Protein AF-0000000086861934 (afdb_homodimer)

Sequence (418 aa):
GTDLSRLVEDFFSMKEEVLARDFDLGFSGNSDDVVMHAIHLLGNCVNITNTSRNNEFFITPSITIPAVFELNFYSNGILHVFIKEAVIACSLHAIQSRRYRNGTSGASPSLISQEHLVRKAASLCYLLSNEFTVSLPCQMIYQVCHESVERLIQYGILLVAEQDDQEDVSPSLTEQQWNKKLPEPLSWRSDEEDEDSDFGEEQRDCYLKGTDLSRLVEDFFSMKEEVLARDFDLGFSGNSDDVVMHAIHLLGNCVNITNTSRNNEFFITPSITIPAVFELNFYSNGILHVFIKEAVIACSLHAIQSRRYRNGTSGASPSLISQEHLVRKAASLCYLLSNEFTVSLPCQMIYQVCHESVERLIQYGILLVAEQDDQEDVSPSLTEQQWNKKLPEPLSWRSDEEDEDSDFGEEQRDCYLK

InterPro domains:
  IPR022284 Glycerol-3-phosphate O-acyltransferase/Dihydroxyacetone phosphate acyltransferase [PTHR12563] (1-183)
  IPR045520 GPAT/DHAPAT, C-terminal domain [PF19277] (3-167)

Solvent-accessible surface area (backbone atoms only — not comparable to full-atom values): 24167 Å² total; per-residue (Å²): 115,44,44,49,71,55,50,36,51,52,48,47,55,49,50,52,55,42,48,46,65,76,50,83,82,88,71,83,79,58,57,63,59,51,50,52,50,50,53,60,71,48,39,80,32,44,42,80,43,77,39,76,87,74,74,37,48,34,40,30,76,32,85,49,70,70,30,44,50,51,53,48,56,60,57,58,59,57,54,50,72,46,41,59,50,17,42,48,37,40,32,51,47,39,56,34,38,49,37,58,74,68,62,58,54,74,50,71,69,45,62,40,50,46,64,60,48,35,50,47,24,35,51,50,49,59,75,40,47,89,79,44,67,87,54,57,92,91,48,54,55,60,57,53,40,46,52,43,52,48,50,36,35,74,48,48,74,36,36,74,53,52,72,77,64,51,68,67,49,60,68,64,77,73,58,59,78,76,66,74,74,53,73,70,72,80,63,76,68,70,81,75,79,77,79,81,78,65,78,65,67,82,68,71,78,52,35,29,66,114,45,43,47,70,56,51,36,52,52,48,48,55,50,50,52,54,41,49,46,66,74,50,84,80,91,73,83,77,57,55,63,60,52,49,54,51,51,52,61,72,51,41,81,31,44,43,80,41,77,42,75,89,75,75,37,47,35,40,29,75,33,84,48,68,71,29,44,51,52,52,49,56,61,56,57,59,57,53,49,72,47,41,59,51,16,41,48,38,40,31,52,48,38,56,34,39,49,38,57,72,67,62,59,54,73,51,73,68,47,62,39,51,46,63,59,49,34,51,48,25,36,51,49,48,60,74,40,47,89,80,44,66,87,56,57,92,90,50,55,54,61,57,53,41,47,51,41,52,50,50,36,35,74,47,47,73,36,36,75,52,51,72,78,64,51,70,67,49,60,67,64,76,73,63,54,84,75,65,77,74,54,74,70,74,80,62,75,67,70,82,73,79,82,74,76,75,66,74,66,64,81,66,72,77,52,36,28,66

Secondary structure (DSSP, 8-state):
-EEHHHHHHHHHHHHHHHHTTT---S--S-HHHHHHHHHHHHGGGEEEEEETTTTEEEEEE--SHHHHHHHHHHHHHHHTTTHHHHHHHHHHHHHHHHHHHHT-TTS-TT-EEHHHHHHHHHHHHHHTTTT---S-TT--HHHHHHHHHHHHHHTTSS-BPPHHHHHTS-HHHHHS---S-S-S----------------S-----EE-/-EEHHHHHHHHHHHHHHHHTTT---S--S-HHHHHHHHHHHHGGGEEEEEETTTTEEEEEE--SHHHHHHHHHHHHHHHTTTHHHHHHHHHHHHHHHHHHHTT-TTS-TT-EEHHHHHHHHHHHHHHTTTT---S-TT--HHHHHHHHHHHHHHTTSS-BPPHHHHHTS-HHHHHS---S-S-S----------------S-----EE-

Structure (mmCIF, N/CA/C/O backbone):
data_AF-0000000086861934-model_v1
#
loop_
_entity.id
_entity.type
_entity.pdbx_description
1 polymer 'glycerol-3-phosphate 1-O-acyltransferase'
#
loop_
_atom_site.group_PDB
_atom_site.id
_atom_site.type_symbol
_atom_site.label_atom_id
_atom_site.label_alt_id
_atom_site.label_comp_id
_atom_site.label_asym_id
_atom_site.label_entity_id
_atom_site.label_seq_id
_atom_site.pdbx_PDB_ins_code
_atom_site.Cartn_x
_atom_site.Cartn_y
_atom_site.Cartn_z
_atom_site.occupancy
_atom_site.B_iso_or_equiv
_atom_site.auth_seq_id
_atom_site.auth_comp_id
_atom_site.auth_asym_id
_atom_site.auth_atom_id
_atom_site.pdbx_PDB_model_num
ATOM 1 N N . GLY A 1 1 ? -9.266 -8.258 -20.609 1 88.94 1 GLY A N 1
ATOM 2 C CA . GLY A 1 1 ? -9.477 -9.688 -20.469 1 88.94 1 GLY A CA 1
ATOM 3 C C . GLY A 1 1 ? -8.188 -10.484 -20.438 1 88.94 1 GLY A C 1
ATOM 4 O O . GLY A 1 1 ? -7.105 -9.93 -20.609 1 88.94 1 GLY A O 1
ATOM 5 N N . THR A 1 2 ? -8.336 -11.789 -19.938 1 92.38 2 THR A N 1
ATOM 6 C CA . THR A 1 2 ? -7.172 -12.664 -19.828 1 92.38 2 THR A CA 1
ATOM 7 C C . THR A 1 2 ? -7.555 -14.109 -20.125 1 92.38 2 THR A C 1
ATOM 9 O O . THR A 1 2 ? -8.719 -14.492 -19.984 1 92.38 2 THR A O 1
ATOM 12 N N . ASP A 1 3 ? -6.582 -14.789 -20.656 1 93.25 3 ASP A N 1
ATOM 13 C CA . ASP A 1 3 ? -6.762 -16.234 -20.828 1 93.25 3 ASP A CA 1
ATOM 14 C C . ASP A 1 3 ? -6.852 -16.938 -19.469 1 93.25 3 ASP A C 1
ATOM 16 O O . ASP A 1 3 ? -6.227 -16.5 -18.5 1 93.25 3 ASP A O 1
ATOM 20 N N . LEU A 1 4 ? -7.59 -18.047 -19.484 1 93.56 4 LEU A N 1
ATOM 21 C CA . LEU A 1 4 ? -7.75 -18.812 -18.25 1 93.56 4 LEU A CA 1
ATOM 22 C C . LEU A 1 4 ? -6.402 -19.281 -17.719 1 93.56 4 LEU A C 1
ATOM 24 O O . LEU A 1 4 ? -6.156 -19.25 -16.516 1 93.56 4 LEU A O 1
ATOM 28 N N . SER A 1 5 ? -5.523 -19.75 -18.578 1 93.5 5 SER A N 1
ATOM 29 C CA . SER A 1 5 ? -4.211 -20.234 -18.156 1 93.5 5 SER A CA 1
ATOM 30 C C . SER A 1 5 ? -3.432 -19.141 -17.422 1 93.5 5 SER A C 1
ATOM 32 O O . SER A 1 5 ? -2.816 -19.406 -16.391 1 93.5 5 SER A O 1
ATOM 34 N N . ARG A 1 6 ? -3.547 -17.938 -17.969 1 94.12 6 ARG A N 1
ATOM 35 C CA . ARG A 1 6 ? -2.869 -16.812 -17.344 1 94.12 6 ARG A CA 1
ATOM 36 C C . ARG A 1 6 ? -3.521 -16.453 -16.016 1 94.12 6 ARG A C 1
ATOM 38 O O . ARG A 1 6 ? -2.832 -16.141 -15.039 1 94.12 6 ARG A O 1
ATOM 45 N N . LEU A 1 7 ? -4.75 -16.5 -15.969 1 95 7 LEU A N 1
ATOM 46 C CA . LEU A 1 7 ? -5.48 -16.219 -14.734 1 95 7 LEU A CA 1
ATOM 47 C C . LEU A 1 7 ? -5.09 -17.219 -13.641 1 95 7 LEU A C 1
ATOM 49 O O . LEU A 1 7 ? -4.906 -16.828 -12.484 1 95 7 LEU A O 1
ATOM 53 N N . VAL A 1 8 ? -4.949 -18.422 -13.969 1 95.75 8 VAL A N 1
ATOM 54 C CA . VAL A 1 8 ? -4.578 -19.453 -13.016 1 95.75 8 VAL A CA 1
ATOM 55 C C . VAL A 1 8 ? -3.154 -19.219 -12.516 1 95.75 8 VAL A C 1
ATOM 57 O O . VAL A 1 8 ? -2.877 -19.375 -11.32 1 95.75 8 VAL A O 1
ATOM 60 N N . GLU A 1 9 ? -2.291 -18.859 -13.383 1 95.19 9 GLU A N 1
ATOM 61 C CA . GLU A 1 9 ? -0.916 -18.547 -13.008 1 95.19 9 GLU A CA 1
ATOM 62 C C . GLU A 1 9 ? -0.864 -17.359 -12.039 1 95.19 9 GLU A C 1
ATOM 64 O O . GLU A 1 9 ? -0.145 -17.406 -11.039 1 95.19 9 GLU A O 1
ATOM 69 N N . ASP A 1 10 ? -1.611 -16.328 -12.398 1 94.25 10 ASP A N 1
ATOM 70 C CA . ASP A 1 10 ? -1.662 -15.148 -11.547 1 94.25 10 ASP A CA 1
ATOM 71 C C . ASP A 1 10 ? -2.26 -15.477 -10.18 1 94.25 10 ASP A C 1
ATOM 73 O O . ASP A 1 10 ? -1.787 -14.984 -9.148 1 94.25 10 ASP A O 1
ATOM 77 N N . PHE A 1 11 ? -3.246 -16.281 -10.195 1 95 11 PHE A N 1
ATOM 78 C CA . PHE A 1 11 ? -3.869 -16.719 -8.953 1 95 11 PHE A CA 1
ATOM 79 C C . PHE A 1 11 ? -2.867 -17.469 -8.07 1 95 11 PHE A C 1
ATOM 81 O O . PHE A 1 11 ? -2.801 -17.234 -6.867 1 95 11 PHE A O 1
ATOM 88 N N . PHE A 1 12 ? -2.168 -18.312 -8.594 1 94.31 12 PHE A N 1
ATOM 89 C CA . PHE A 1 12 ? -1.163 -19.062 -7.855 1 94.31 12 PHE A CA 1
ATOM 90 C C . PHE A 1 12 ? -0.142 -18.125 -7.223 1 94.31 12 PHE A C 1
ATOM 92 O O . PHE A 1 12 ? 0.208 -18.281 -6.051 1 94.31 12 PHE A O 1
ATOM 99 N N . SER A 1 13 ? 0.332 -17.203 -8.016 1 93.25 13 SER A N 1
ATOM 100 C CA . SER A 1 13 ? 1.308 -16.234 -7.527 1 93.25 13 SER A CA 1
ATOM 101 C C . SER A 1 13 ? 0.743 -15.414 -6.367 1 93.25 13 SER A C 1
ATOM 103 O O . SER A 1 13 ? 1.425 -15.203 -5.359 1 93.25 13 SER A O 1
ATOM 105 N N . MET A 1 14 ? -0.49 -15 -6.5 1 93 14 MET A N 1
ATOM 106 C CA . MET A 1 14 ? -1.115 -14.211 -5.445 1 93 14 MET A CA 1
ATOM 107 C C . MET A 1 14 ? -1.335 -15.047 -4.191 1 93 14 MET A C 1
ATOM 109 O O . MET A 1 14 ? -1.176 -14.555 -3.074 1 93 14 MET A O 1
ATOM 113 N N . LYS A 1 15 ? -1.68 -16.25 -4.445 1 92.81 15 LYS A N 1
ATOM 114 C CA . LYS A 1 15 ? -1.842 -17.188 -3.334 1 92.81 15 LYS A CA 1
ATOM 115 C C . LYS A 1 15 ? -0.556 -17.297 -2.52 1 92.81 15 LYS A C 1
ATOM 117 O O . LYS A 1 15 ? -0.59 -17.266 -1.288 1 92.81 15 LYS A O 1
ATOM 122 N N . GLU A 1 16 ? 0.562 -17.391 -3.156 1 91.19 16 GLU A N 1
ATOM 123 C CA . GLU A 1 16 ? 1.857 -17.484 -2.49 1 91.19 16 GLU A CA 1
ATOM 124 C C . GLU A 1 16 ? 2.172 -16.203 -1.716 1 91.19 16 GLU A C 1
ATOM 126 O O . GLU A 1 16 ? 2.732 -16.266 -0.619 1 91.19 16 GLU A O 1
ATOM 131 N N . GLU A 1 17 ? 1.794 -15.078 -2.283 1 92.19 17 GLU A N 1
ATOM 132 C CA . GLU A 1 17 ? 1.995 -13.805 -1.601 1 92.19 17 GLU A CA 1
ATOM 133 C C . GLU A 1 17 ? 1.188 -13.734 -0.308 1 92.19 17 GLU A C 1
ATOM 135 O O . GLU A 1 17 ? 1.684 -13.266 0.717 1 92.19 17 GLU A O 1
ATOM 140 N N . VAL A 1 18 ? -0.009 -14.203 -0.389 1 92.19 18 VAL A N 1
ATOM 141 C CA . VAL A 1 18 ? -0.911 -14.164 0.757 1 92.19 18 VAL A CA 1
ATOM 142 C C . VAL A 1 18 ? -0.395 -15.094 1.852 1 92.19 18 VAL A C 1
ATOM 144 O O . VAL A 1 18 ? -0.346 -14.719 3.025 1 92.19 18 VAL A O 1
ATOM 147 N N . LEU A 1 19 ? 0.072 -16.203 1.461 1 90.06 19 LEU A N 1
ATOM 148 C CA . LEU A 1 19 ? 0.567 -17.188 2.408 1 90.06 19 LEU A CA 1
ATOM 149 C C . LEU A 1 19 ? 1.869 -16.734 3.053 1 90.06 19 LEU A C 1
ATOM 151 O O . LEU A 1 19 ? 2.115 -17 4.23 1 90.06 19 LEU A O 1
ATOM 155 N N . ALA A 1 20 ? 2.666 -16.062 2.305 1 88.31 20 ALA A N 1
ATOM 156 C CA . ALA A 1 20 ? 3.934 -15.539 2.814 1 88.31 20 ALA A CA 1
ATOM 157 C C . ALA A 1 20 ? 3.699 -14.516 3.924 1 88.31 20 ALA A C 1
ATOM 159 O O . ALA A 1 20 ? 4.621 -14.188 4.676 1 88.31 20 ALA A O 1
ATOM 160 N N . ARG A 1 21 ? 2.514 -14.023 4.094 1 88.56 21 ARG A N 1
ATOM 161 C CA . ARG A 1 21 ? 2.182 -13 5.074 1 88.56 21 ARG A CA 1
ATOM 162 C C . ARG A 1 21 ? 1.261 -13.555 6.156 1 88.56 21 ARG A C 1
ATOM 164 O O . ARG A 1 21 ? 0.605 -12.789 6.871 1 88.56 21 ARG A O 1
ATOM 171 N N . ASP A 1 22 ? 1.133 -14.852 6.207 1 83.75 22 ASP A N 1
ATOM 172 C CA . ASP A 1 22 ? 0.523 -15.633 7.281 1 83.75 22 ASP A CA 1
ATOM 173 C C . ASP A 1 22 ? -0.992 -15.445 7.305 1 83.75 22 ASP A C 1
ATOM 175 O O . ASP A 1 22 ? -1.604 -15.422 8.375 1 83.75 22 ASP A O 1
ATOM 179 N N . PHE A 1 23 ? -1.531 -15.156 6.16 1 86.81 23 PHE A N 1
ATOM 180 C CA . PHE A 1 23 ? -2.986 -15.141 6.059 1 86.81 23 PHE A CA 1
ATOM 181 C C . PHE A 1 23 ? -3.521 -16.531 5.707 1 86.81 23 PHE A C 1
ATOM 183 O O . PHE A 1 23 ? -2.885 -17.266 4.961 1 86.81 23 PHE A O 1
ATOM 190 N N . ASP A 1 24 ? -4.691 -16.719 6.23 1 86.31 24 ASP A N 1
ATOM 191 C CA . ASP A 1 24 ? -5.367 -17.984 5.93 1 86.31 24 ASP A CA 1
ATOM 192 C C . ASP A 1 24 ? -6.273 -17.844 4.707 1 86.31 24 ASP A C 1
ATOM 194 O O . ASP A 1 24 ? -7.102 -16.922 4.645 1 86.31 24 ASP A O 1
ATOM 198 N N . LEU A 1 25 ? -6.242 -18.547 3.604 1 84.19 25 LEU A N 1
ATOM 199 C CA . LEU A 1 25 ? -7.016 -18.453 2.369 1 84.19 25 LEU A CA 1
ATOM 200 C C . LEU A 1 25 ? -8.398 -19.078 2.547 1 84.19 25 LEU A C 1
ATOM 202 O O . LEU A 1 25 ? -9.359 -18.656 1.909 1 84.19 25 LEU A O 1
ATOM 206 N N . GLY A 1 26 ? -8.766 -19.828 3.432 1 85 26 GLY A N 1
ATOM 207 C CA . GLY A 1 26 ? -10.047 -20.469 3.664 1 85 26 GLY A CA 1
ATOM 208 C C . GLY A 1 26 ? -10.414 -21.469 2.584 1 85 26 GLY A C 1
ATOM 209 O O . GLY A 1 26 ? -11.586 -21.812 2.422 1 85 26 GLY A O 1
ATOM 210 N N . PHE A 1 27 ? -9.602 -21.75 1.545 1 86.38 27 PHE A N 1
ATOM 211 C CA . PHE A 1 27 ? -9.852 -22.75 0.519 1 86.38 27 PHE A CA 1
ATOM 212 C C . PHE A 1 27 ? -8.617 -23.641 0.321 1 86.38 27 PHE A C 1
ATOM 214 O O . PHE A 1 27 ? -7.516 -23.266 0.721 1 86.38 27 PHE A O 1
ATOM 221 N N . SER A 1 28 ? -8.977 -24.859 -0.158 1 84.81 28 SER A N 1
ATOM 222 C CA . SER A 1 28 ? -7.934 -25.812 -0.507 1 84.81 28 SER A CA 1
ATOM 223 C C . SER A 1 28 ? -8.188 -26.438 -1.879 1 84.81 28 SER A C 1
ATOM 225 O O . SER A 1 28 ? -9.266 -26.266 -2.453 1 84.81 28 SER A O 1
ATOM 227 N N . GLY A 1 29 ? -7.059 -27 -2.477 1 88.88 29 GLY A N 1
ATOM 228 C CA . GLY A 1 29 ? -7.215 -27.672 -3.762 1 88.88 29 GLY A CA 1
ATOM 229 C C . GLY A 1 29 ? -6.301 -27.109 -4.836 1 88.88 29 GLY A C 1
ATOM 230 O O . GLY A 1 29 ? -5.535 -26.172 -4.582 1 88.88 29 GLY A O 1
ATOM 231 N N . ASN A 1 30 ? -6.43 -27.688 -6 1 93.38 30 ASN A N 1
ATOM 232 C CA . ASN A 1 30 ? -5.656 -27.25 -7.16 1 93.38 30 ASN A CA 1
ATOM 233 C C . ASN A 1 30 ? -6.102 -25.875 -7.645 1 93.38 30 ASN A C 1
ATOM 235 O O . ASN A 1 30 ? -7.297 -25.562 -7.664 1 93.38 30 ASN A O 1
ATOM 239 N N . SER A 1 31 ? -5.16 -24.984 -8.008 1 93.81 31 SER A N 1
ATOM 240 C CA . SER A 1 31 ? -5.438 -23.609 -8.414 1 93.81 31 SER A CA 1
ATOM 241 C C . SER A 1 31 ? -6.453 -23.562 -9.547 1 93.81 31 SER A C 1
ATOM 243 O O . SER A 1 31 ? -7.32 -22.688 -9.578 1 93.81 31 SER A O 1
ATOM 245 N N . ASP A 1 32 ? -6.379 -24.531 -10.469 1 93.81 32 ASP A N 1
ATOM 246 C CA . ASP A 1 32 ? -7.305 -24.562 -11.594 1 93.81 32 ASP A CA 1
ATOM 247 C C . ASP A 1 32 ? -8.75 -24.719 -11.117 1 93.81 32 ASP A C 1
ATOM 249 O O . ASP A 1 32 ? -9.633 -23.969 -11.547 1 93.81 32 ASP A O 1
ATOM 253 N N . ASP A 1 33 ? -8.938 -25.625 -10.273 1 94.56 33 ASP A N 1
ATOM 254 C CA . ASP A 1 33 ? -10.273 -25.891 -9.758 1 94.56 33 ASP A CA 1
ATOM 255 C C . ASP A 1 33 ? -10.812 -24.703 -8.961 1 94.56 33 ASP A C 1
ATOM 257 O O . ASP A 1 33 ? -11.992 -24.359 -9.078 1 94.56 33 ASP A O 1
ATOM 261 N N . VAL A 1 34 ? -9.961 -24.188 -8.125 1 95.75 34 VAL A N 1
ATOM 262 C CA . VAL A 1 34 ? -10.367 -23.062 -7.281 1 95.75 34 VAL A CA 1
ATOM 263 C C . VAL A 1 34 ? -10.766 -21.875 -8.156 1 95.75 34 VAL A C 1
ATOM 265 O O . VAL A 1 34 ? -11.797 -21.25 -7.918 1 95.75 34 VAL A O 1
ATOM 268 N N . VAL A 1 35 ? -9.984 -21.594 -9.188 1 96.12 35 VAL A N 1
ATOM 269 C CA . VAL A 1 35 ? -10.242 -20.469 -10.078 1 96.12 35 VAL A CA 1
ATOM 270 C C . VAL A 1 35 ? -11.555 -20.703 -10.828 1 96.12 35 VAL A C 1
ATOM 272 O O . VAL A 1 35 ? -12.375 -19.781 -10.945 1 96.12 35 VAL A O 1
ATOM 275 N N . MET A 1 36 ? -11.781 -21.891 -11.312 1 93.31 36 MET A N 1
ATOM 276 C CA . MET A 1 36 ? -13.016 -22.219 -12.023 1 93.31 36 MET A CA 1
ATOM 277 C C . MET A 1 36 ? -14.227 -22.031 -11.125 1 93.31 36 MET A C 1
ATOM 279 O O . MET A 1 36 ? -15.258 -21.5 -11.555 1 93.31 36 MET A O 1
ATOM 283 N N . HIS A 1 37 ? -14.078 -22.5 -9.977 1 94.94 37 HIS A N 1
ATOM 284 C CA . HIS A 1 37 ? -15.156 -22.328 -9.008 1 94.94 37 HIS A CA 1
ATOM 285 C C . HIS A 1 37 ? -15.43 -20.844 -8.742 1 94.94 37 HIS A C 1
ATOM 287 O O . HIS A 1 37 ? -16.578 -20.438 -8.656 1 94.94 37 HIS A O 1
ATOM 293 N N . ALA A 1 38 ? -14.391 -20.031 -8.508 1 94.94 38 ALA A N 1
ATOM 294 C CA . ALA A 1 38 ? -14.531 -18.609 -8.266 1 94.94 38 ALA A CA 1
ATOM 295 C C . ALA A 1 38 ? -15.219 -17.906 -9.438 1 94.94 38 ALA A C 1
ATOM 297 O O . ALA A 1 38 ? -16.062 -17.031 -9.242 1 94.94 38 ALA A O 1
ATOM 298 N N . ILE A 1 39 ? -14.852 -18.297 -10.625 1 94.88 39 ILE A N 1
ATOM 299 C CA . ILE A 1 39 ? -15.469 -17.734 -11.82 1 94.88 39 ILE A CA 1
ATOM 300 C C . ILE A 1 39 ? -16.969 -18.031 -11.812 1 94.88 39 ILE A C 1
ATOM 302 O O . ILE A 1 39 ? -17.766 -17.156 -12.141 1 94.88 39 ILE A O 1
ATOM 306 N N . HIS A 1 40 ? -17.312 -19.219 -11.445 1 94.5 40 HIS A N 1
ATOM 307 C CA . HIS A 1 40 ? -18.719 -19.594 -11.344 1 94.5 40 HIS A CA 1
ATOM 308 C C . HIS A 1 40 ? -19.438 -18.75 -10.305 1 94.5 40 HIS A C 1
ATOM 310 O O . HIS A 1 40 ? -20.578 -18.312 -10.531 1 94.5 40 HIS A O 1
ATOM 316 N N . LEU A 1 41 ? -18.812 -18.484 -9.219 1 94.38 41 LEU A N 1
ATOM 317 C CA . LEU A 1 41 ? -19.391 -17.688 -8.141 1 94.38 41 LEU A CA 1
ATOM 318 C C . LEU A 1 41 ? -19.578 -16.234 -8.586 1 94.38 41 LEU A C 1
ATOM 320 O O . LEU A 1 41 ? -20.562 -15.586 -8.211 1 94.38 41 LEU A O 1
ATOM 324 N N . LEU A 1 42 ? -18.625 -15.734 -9.359 1 94.69 42 LEU A N 1
ATOM 325 C CA . LEU A 1 42 ? -18.688 -14.359 -9.828 1 94.69 42 LEU A CA 1
ATOM 326 C C . LEU A 1 42 ? -19.828 -14.18 -10.828 1 94.69 42 LEU A C 1
ATOM 328 O O . LEU A 1 42 ? -20.328 -13.07 -11.016 1 94.69 42 LEU A O 1
ATOM 332 N N . GLY A 1 43 ? -20.109 -15.219 -11.492 1 93.25 43 GLY A N 1
ATOM 333 C CA . GLY A 1 43 ? -21.312 -15.242 -12.32 1 93.25 43 GLY A CA 1
ATOM 334 C C . GLY A 1 43 ? -21.328 -14.133 -13.359 1 93.25 43 GLY A C 1
ATOM 335 O O . GLY A 1 43 ? -20.438 -14.039 -14.203 1 93.25 43 GLY A O 1
ATOM 336 N N . ASN A 1 44 ? -22.328 -13.227 -13.172 1 93.06 44 ASN A N 1
ATOM 337 C CA . ASN A 1 44 ? -22.594 -12.203 -14.172 1 93.06 44 ASN A CA 1
ATOM 338 C C . ASN A 1 44 ? -21.547 -11.102 -14.148 1 93.06 44 ASN A C 1
ATOM 340 O O . ASN A 1 44 ? -21.547 -10.211 -15 1 93.06 44 ASN A O 1
ATOM 344 N N . CYS A 1 45 ? -20.656 -11.195 -13.273 1 94.69 45 CYS A N 1
ATOM 345 C CA . CYS A 1 45 ? -19.609 -10.18 -13.188 1 94.69 45 CYS A CA 1
ATOM 346 C C . CYS A 1 45 ? -18.516 -10.422 -14.211 1 94.69 45 CYS A C 1
ATOM 348 O O . CYS A 1 45 ? -17.672 -9.555 -14.445 1 94.69 45 CYS A O 1
ATOM 350 N N . VAL A 1 46 ? -18.547 -11.633 -14.797 1 96.31 46 VAL A N 1
ATOM 351 C CA . VAL A 1 46 ? -17.531 -11.961 -15.789 1 96.31 46 VAL A CA 1
ATOM 352 C C . VAL A 1 46 ? -18.172 -12.602 -17 1 96.31 46 VAL A C 1
ATOM 354 O O . VAL A 1 46 ? -19.266 -13.18 -16.906 1 96.31 46 VAL A O 1
ATOM 357 N N . ASN A 1 47 ? -17.516 -12.391 -18.109 1 95.12 47 ASN A N 1
ATOM 358 C CA . ASN A 1 47 ? -17.891 -13.047 -19.359 1 95.12 47 ASN A CA 1
ATOM 359 C C . ASN A 1 47 ? -16.859 -14.07 -19.797 1 95.12 47 ASN A C 1
ATOM 361 O O . ASN A 1 47 ? -15.656 -13.797 -19.75 1 95.12 47 ASN A O 1
ATOM 365 N N . ILE A 1 48 ? -17.344 -15.219 -20.219 1 94.06 48 ILE A N 1
ATOM 366 C CA . ILE A 1 48 ? -16.453 -16.281 -20.656 1 94.06 48 ILE A CA 1
ATOM 367 C C . ILE A 1 48 ? -16.672 -16.578 -22.141 1 94.06 48 ILE A C 1
ATOM 369 O O . ILE A 1 48 ? -17.797 -16.797 -22.578 1 94.06 48 ILE A O 1
ATOM 373 N N . THR A 1 49 ? -15.609 -16.438 -22.844 1 92.5 49 THR A N 1
ATOM 374 C CA . THR A 1 49 ? -15.68 -16.781 -24.266 1 92.5 49 THR A CA 1
ATOM 375 C C . THR A 1 49 ? -14.648 -17.844 -24.609 1 92.5 49 THR A C 1
ATOM 377 O O . THR A 1 49 ? -13.594 -17.938 -23.969 1 92.5 49 THR A O 1
ATOM 380 N N . ASN A 1 50 ? -15.031 -18.766 -25.422 1 88.31 50 ASN A N 1
ATOM 381 C CA . ASN A 1 50 ? -14.102 -19.781 -25.906 1 88.31 50 ASN A CA 1
ATOM 382 C C . ASN A 1 50 ? -13.359 -19.312 -27.156 1 88.31 50 ASN A C 1
ATOM 384 O O . ASN A 1 50 ? -13.984 -18.859 -28.125 1 88.31 50 ASN A O 1
ATOM 388 N N . THR A 1 51 ? -12.016 -19.156 -26.953 1 76.62 51 THR A N 1
ATOM 389 C CA . THR A 1 51 ? -11.258 -18.781 -28.141 1 76.62 51 THR A CA 1
ATOM 390 C C . THR A 1 51 ? -10.844 -20.031 -28.922 1 76.62 51 THR A C 1
ATOM 392 O O . THR A 1 51 ? -10.586 -21.078 -28.344 1 76.62 51 THR A O 1
ATOM 395 N N . SER A 1 52 ? -11.328 -20.188 -30.047 1 66.94 52 SER A N 1
ATOM 396 C CA . SER A 1 52 ? -11.164 -21.328 -30.953 1 66.94 52 SER A CA 1
ATOM 397 C C . SER A 1 52 ? -9.703 -21.734 -31.062 1 66.94 52 SER A C 1
ATOM 399 O O . SER A 1 52 ? -9.391 -22.906 -31.25 1 66.94 52 SER A O 1
ATOM 401 N N . ARG A 1 53 ? -8.875 -20.797 -31.078 1 63.47 53 ARG A N 1
ATOM 402 C CA . ARG A 1 53 ? -7.523 -21.109 -31.531 1 63.47 53 ARG A CA 1
ATOM 403 C C . ARG A 1 53 ? -6.883 -22.172 -30.641 1 63.47 53 ARG A C 1
ATOM 405 O O . ARG A 1 53 ? -6.328 -23.156 -31.156 1 63.47 53 ARG A O 1
ATOM 412 N N . ASN A 1 54 ? -6.984 -22.047 -29.391 1 67.31 54 ASN A N 1
ATOM 413 C CA . ASN A 1 54 ? -6.254 -22.984 -28.531 1 67.31 54 ASN A CA 1
ATOM 414 C C . ASN A 1 54 ? -7.18 -23.672 -27.531 1 67.31 54 ASN A C 1
ATOM 416 O O . ASN A 1 54 ? -6.715 -24.297 -26.578 1 67.31 54 ASN A O 1
ATOM 420 N N . ASN A 1 55 ? -8.539 -23.609 -27.969 1 83.69 55 ASN A N 1
ATOM 421 C CA . ASN A 1 55 ? -9.492 -24.203 -27.047 1 83.69 55 ASN A CA 1
ATOM 422 C C . ASN A 1 55 ? -9.312 -23.672 -25.625 1 83.69 55 ASN A C 1
ATOM 424 O O . ASN A 1 55 ? -9.305 -24.438 -24.672 1 83.69 55 ASN A O 1
ATOM 428 N N . GLU A 1 56 ? -8.898 -22.422 -25.656 1 88.12 56 GLU A N 1
ATOM 429 C CA . GLU A 1 56 ? -8.695 -21.766 -24.359 1 88.12 56 GLU A CA 1
ATOM 430 C C . GLU A 1 56 ? -9.836 -20.812 -24.047 1 88.12 56 GLU A C 1
ATOM 432 O O . GLU A 1 56 ? -10.477 -20.266 -24.953 1 88.12 56 GLU A O 1
ATOM 437 N N . PHE A 1 57 ? -10.18 -20.812 -22.766 1 91.88 57 PHE A N 1
ATOM 438 C CA . PHE A 1 57 ? -11.211 -19.875 -22.344 1 91.88 57 PHE A CA 1
ATOM 439 C C . PHE A 1 57 ? -10.625 -18.484 -22.125 1 91.88 57 PHE A C 1
ATOM 441 O O . PHE A 1 57 ? -9.523 -18.344 -21.578 1 91.88 57 PHE A O 1
ATOM 448 N N . PHE A 1 58 ? -11.352 -17.469 -22.641 1 94.31 58 PHE A N 1
ATOM 449 C CA . PHE A 1 58 ? -11 -16.078 -22.422 1 94.31 58 PHE A CA 1
ATOM 450 C C . PHE A 1 58 ? -12 -15.398 -21.5 1 94.31 58 PHE A C 1
ATOM 452 O O . PHE A 1 58 ? -13.211 -15.43 -21.75 1 94.31 58 PHE A O 1
ATOM 459 N N . ILE A 1 59 ? -11.484 -14.82 -20.406 1 95.38 59 ILE A N 1
ATOM 460 C CA . ILE A 1 59 ? -12.336 -14.25 -19.375 1 95.38 59 ILE A CA 1
ATOM 461 C C . ILE A 1 59 ? -12.242 -12.727 -19.406 1 95.38 59 ILE A C 1
ATOM 463 O O . ILE A 1 59 ? -11.148 -12.172 -19.375 1 95.38 59 ILE A O 1
ATOM 467 N N . THR A 1 60 ? -13.422 -12.102 -19.453 1 94.81 60 THR A N 1
ATOM 468 C CA . THR A 1 60 ? -13.469 -10.648 -19.438 1 94.81 60 THR A CA 1
ATOM 469 C C . THR A 1 60 ? -14.414 -10.148 -18.359 1 94.81 60 THR A C 1
ATOM 471 O O . THR A 1 60 ? -15.477 -10.727 -18.125 1 94.81 60 THR A O 1
ATOM 474 N N . PRO A 1 61 ? -14.016 -9.047 -17.672 1 93.31 61 PRO A N 1
ATOM 475 C CA . PRO A 1 61 ? -14.953 -8.469 -16.688 1 93.31 61 PRO A CA 1
ATOM 476 C C . PRO A 1 61 ? -16.172 -7.844 -17.359 1 93.31 61 PRO A C 1
ATOM 478 O O . PRO A 1 61 ? -16.078 -7.262 -18.438 1 93.31 61 PRO A O 1
ATOM 481 N N . SER A 1 62 ? -17.25 -7.996 -16.656 1 93.94 62 SER A N 1
ATOM 482 C CA . SER A 1 62 ? -18.438 -7.262 -17.078 1 93.94 62 SER A CA 1
ATOM 483 C C . SER A 1 62 ? -18.312 -5.781 -16.734 1 93.94 62 SER A C 1
ATOM 485 O O . SER A 1 62 ? -17.766 -5.414 -15.695 1 93.94 62 SER A O 1
ATOM 487 N N . ILE A 1 63 ? -18.906 -4.906 -17.625 1 89.25 63 ILE A N 1
ATOM 488 C CA . ILE A 1 63 ? -18.688 -3.475 -17.453 1 89.25 63 ILE A CA 1
ATOM 489 C C . ILE A 1 63 ? -19.953 -2.812 -16.938 1 89.25 63 ILE A C 1
ATOM 491 O O . ILE A 1 63 ? -20.062 -1.584 -16.906 1 89.25 63 ILE A O 1
ATOM 495 N N . THR A 1 64 ? -20.891 -3.576 -16.547 1 89.81 64 THR A N 1
ATOM 496 C CA . THR A 1 64 ? -22.062 -2.986 -15.922 1 89.81 64 THR A CA 1
ATOM 497 C C . THR A 1 64 ? -21.719 -2.424 -14.547 1 89.81 64 THR A C 1
ATOM 499 O O . THR A 1 64 ? -20.797 -2.9 -13.883 1 89.81 64 THR A O 1
ATOM 502 N N . ILE A 1 65 ? -22.516 -1.492 -14.086 1 84.44 65 ILE A N 1
ATOM 503 C CA . ILE A 1 65 ? -22.234 -0.777 -12.852 1 84.44 65 ILE A CA 1
ATOM 504 C C . ILE A 1 65 ? -22.25 -1.754 -11.672 1 84.44 65 ILE A C 1
ATOM 506 O O . ILE A 1 65 ? -21.297 -1.82 -10.898 1 84.44 65 ILE A O 1
ATOM 510 N N . PRO A 1 66 ? -23.281 -2.547 -11.562 1 85.81 66 PRO A N 1
ATOM 511 C CA . PRO A 1 66 ? -23.281 -3.498 -10.453 1 85.81 66 PRO A CA 1
ATOM 512 C C . PRO A 1 66 ? -22.094 -4.465 -10.5 1 85.81 66 PRO A C 1
ATOM 514 O O . PRO A 1 66 ? -21.516 -4.789 -9.461 1 85.81 66 PRO A O 1
ATOM 517 N N . ALA A 1 67 ? -21.734 -4.898 -11.641 1 90.12 67 ALA A N 1
ATOM 518 C CA . ALA A 1 67 ? -20.609 -5.832 -11.789 1 90.12 67 ALA A CA 1
ATOM 519 C C . ALA A 1 67 ? -19.297 -5.172 -11.406 1 90.12 67 ALA A C 1
ATOM 521 O O . ALA A 1 67 ? -18.469 -5.766 -10.703 1 90.12 67 ALA A O 1
ATOM 522 N N . VAL A 1 68 ? -19.094 -4.02 -11.883 1 84.69 68 VAL A N 1
ATOM 523 C CA . VAL A 1 68 ? -17.875 -3.279 -11.594 1 84.69 68 VAL A CA 1
ATOM 524 C C . VAL A 1 68 ? -17.766 -3.031 -10.094 1 84.69 68 VAL A C 1
ATOM 526 O O . VAL A 1 68 ? -16.688 -3.18 -9.508 1 84.69 68 VAL A O 1
ATOM 529 N N . PHE A 1 69 ? -18.828 -2.754 -9.469 1 82.56 69 PHE A N 1
ATOM 530 C CA . PHE A 1 69 ? -18.844 -2.518 -8.031 1 82.56 69 PHE A CA 1
ATOM 531 C C . PHE A 1 69 ? -18.5 -3.791 -7.27 1 82.56 69 PHE A C 1
ATOM 533 O O . PHE A 1 69 ? -17.734 -3.76 -6.312 1 82.56 69 PHE A O 1
ATOM 540 N N . GLU A 1 70 ? -19.109 -4.797 -7.75 1 87.12 70 GLU A N 1
ATOM 541 C CA . GLU A 1 70 ? -18.875 -6.074 -7.082 1 87.12 70 GLU A CA 1
ATOM 542 C C . GLU A 1 70 ? -17.422 -6.523 -7.223 1 87.12 70 GLU A C 1
ATOM 544 O O . GLU A 1 70 ? -16.812 -6.953 -6.246 1 87.12 70 GLU A O 1
ATOM 549 N N . LEU A 1 71 ? -16.859 -6.41 -8.375 1 88.31 71 LEU A N 1
ATOM 550 C CA . LEU A 1 71 ? -15.477 -6.793 -8.609 1 88.31 71 LEU A CA 1
ATOM 551 C C . LEU A 1 71 ? -14.531 -5.926 -7.785 1 88.31 71 LEU A C 1
ATOM 553 O O . LEU A 1 71 ? -13.555 -6.43 -7.219 1 88.31 71 LEU A O 1
ATOM 557 N N . ASN A 1 72 ? -14.828 -4.656 -7.711 1 81.56 72 ASN A N 1
ATOM 558 C CA . ASN A 1 72 ? -14.023 -3.74 -6.914 1 81.56 72 ASN A CA 1
ATOM 559 C C . ASN A 1 72 ? -14.07 -4.094 -5.43 1 81.56 72 ASN A C 1
ATOM 561 O O . ASN A 1 72 ? -13.07 -3.982 -4.727 1 81.56 72 ASN A O 1
ATOM 565 N N . PHE A 1 73 ? -15.219 -4.484 -5.098 1 80.31 73 PHE A N 1
ATOM 566 C CA . PHE A 1 73 ? -15.398 -4.895 -3.713 1 80.31 73 PHE A CA 1
ATOM 567 C C . PHE A 1 73 ? -14.477 -6.059 -3.371 1 80.31 73 PHE A C 1
ATOM 569 O O . PHE A 1 73 ? -13.797 -6.039 -2.344 1 80.31 73 PHE A O 1
ATOM 576 N N . TYR A 1 74 ? -14.367 -7.027 -4.188 1 83.06 74 TYR A N 1
ATOM 577 C CA . TYR A 1 74 ? -13.539 -8.203 -3.951 1 83.06 74 TYR A CA 1
ATOM 578 C C . TYR A 1 74 ? -12.055 -7.859 -4.078 1 83.06 74 TYR A C 1
ATOM 580 O O . TYR A 1 74 ? -11.234 -8.344 -3.305 1 83.06 74 TYR A O 1
ATOM 588 N N . SER A 1 75 ? -11.695 -7.016 -5.016 1 83.06 75 SER A N 1
ATOM 589 C CA . SER A 1 75 ? -10.297 -6.68 -5.277 1 83.06 75 SER A CA 1
ATOM 590 C C . SER A 1 75 ? -9.711 -5.855 -4.141 1 83.06 75 SER A C 1
ATOM 592 O O . SER A 1 75 ? -8.539 -6.02 -3.793 1 83.06 75 SER A O 1
ATOM 594 N N . ASN A 1 76 ? -10.508 -5.02 -3.49 1 76.06 76 ASN A N 1
ATOM 595 C CA . ASN A 1 76 ? -10.047 -4.168 -2.398 1 76.06 76 ASN A CA 1
ATOM 596 C C . ASN A 1 76 ? -9.609 -4.992 -1.192 1 76.06 76 ASN A C 1
ATOM 598 O O . ASN A 1 76 ? -8.734 -4.57 -0.431 1 76.06 76 ASN A O 1
ATOM 602 N N . GLY A 1 77 ? -10.188 -6.105 -1.075 1 78.56 77 GLY A N 1
ATOM 603 C CA . GLY A 1 77 ? -9.844 -6.977 0.041 1 78.56 77 GLY A CA 1
ATOM 604 C C . GLY A 1 77 ? -8.414 -7.477 -0.005 1 78.56 77 GLY A C 1
ATOM 605 O O . GLY A 1 77 ? -7.824 -7.777 1.034 1 78.56 77 GLY A O 1
ATOM 606 N N . ILE A 1 78 ? -7.812 -7.492 -1.128 1 84.06 78 ILE A N 1
ATOM 607 C CA . ILE A 1 78 ? -6.48 -8.062 -1.285 1 84.06 78 ILE A CA 1
ATOM 608 C C . ILE A 1 78 ? -5.434 -7.082 -0.753 1 84.06 78 ILE A C 1
ATOM 610 O O . ILE A 1 78 ? -4.352 -7.492 -0.331 1 84.06 78 ILE A O 1
ATOM 614 N N . LEU A 1 79 ? -5.676 -5.809 -0.75 1 83.25 79 LEU A N 1
ATOM 615 C CA . LEU A 1 79 ? -4.707 -4.797 -0.338 1 83.25 79 LEU A CA 1
ATOM 616 C C . LEU A 1 79 ? -4.395 -4.914 1.15 1 83.25 79 LEU A C 1
ATOM 618 O O . LEU A 1 79 ? -3.297 -4.566 1.588 1 83.25 79 LEU A O 1
ATOM 622 N N . HIS A 1 80 ? -5.332 -5.484 1.883 1 84.94 80 HIS A N 1
ATOM 623 C CA . HIS A 1 80 ? -5.172 -5.664 3.322 1 84.94 80 HIS A CA 1
ATOM 624 C C . HIS A 1 80 ? -3.986 -6.57 3.633 1 84.94 80 HIS A C 1
ATOM 626 O O . HIS A 1 80 ? -3.355 -6.438 4.684 1 84.94 80 HIS A O 1
ATOM 632 N N . VAL A 1 81 ? -3.666 -7.379 2.73 1 88.44 81 VAL A N 1
ATOM 633 C CA . VAL A 1 81 ? -2.604 -8.359 2.91 1 88.44 81 VAL A CA 1
ATOM 634 C C . VAL A 1 81 ? -1.251 -7.652 2.969 1 88.44 81 VAL A C 1
ATOM 636 O O . VAL A 1 81 ? -0.339 -8.102 3.668 1 88.44 81 VAL A O 1
ATOM 639 N N . PHE A 1 82 ? -1.154 -6.516 2.324 1 91.25 82 PHE A N 1
ATOM 640 C CA . PHE A 1 82 ? 0.146 -5.895 2.107 1 91.25 82 PHE A CA 1
ATOM 641 C C . PHE A 1 82 ? 0.3 -4.645 2.969 1 91.25 82 PHE A C 1
ATOM 643 O O . PHE A 1 82 ? 1.397 -4.098 3.084 1 91.25 82 PHE A O 1
ATOM 650 N N . ILE A 1 83 ? -0.718 -4.223 3.627 1 90.75 83 ILE A N 1
ATOM 651 C CA . ILE A 1 83 ? -0.786 -2.867 4.16 1 90.75 83 ILE A CA 1
ATOM 652 C C . ILE A 1 83 ? 0.154 -2.736 5.355 1 90.75 83 ILE A C 1
ATOM 654 O O . ILE A 1 83 ? 0.75 -1.679 5.57 1 90.75 83 ILE A O 1
ATOM 658 N N . LYS A 1 84 ? 0.31 -3.734 6.094 1 90 84 LYS A N 1
ATOM 659 C CA . LYS A 1 84 ? 1.091 -3.658 7.324 1 90 84 LYS A CA 1
ATOM 660 C C . LYS A 1 84 ? 2.557 -3.354 7.031 1 90 84 LYS A C 1
ATOM 662 O O . LYS A 1 84 ? 3.127 -2.416 7.59 1 90 84 LYS A O 1
ATOM 667 N N . GLU A 1 85 ? 3.156 -4.102 6.172 1 92 85 GLU A N 1
ATOM 668 C CA . GLU A 1 85 ? 4.539 -3.844 5.789 1 92 85 GLU A CA 1
ATOM 669 C C . GLU A 1 85 ? 4.668 -2.512 5.055 1 92 85 GLU A C 1
ATOM 671 O O . GLU A 1 85 ? 5.637 -1.776 5.258 1 92 85 GLU A O 1
ATOM 676 N N . ALA A 1 86 ? 3.715 -2.297 4.223 1 93.62 86 ALA A N 1
ATOM 677 C CA . ALA A 1 86 ? 3.742 -1.097 3.391 1 93.62 86 ALA A CA 1
ATOM 678 C C . ALA A 1 86 ? 3.773 0.165 4.25 1 93.62 86 ALA A C 1
ATOM 680 O O . ALA A 1 86 ? 4.578 1.068 4.004 1 93.62 86 ALA A O 1
ATOM 681 N N . VAL A 1 87 ? 2.928 0.231 5.23 1 94.44 87 VAL A N 1
ATOM 682 C CA . VAL A 1 87 ? 2.803 1.434 6.051 1 94.44 87 VAL A CA 1
ATOM 683 C C . VAL A 1 87 ? 4.086 1.653 6.844 1 94.44 87 VAL A C 1
ATOM 685 O O . VAL A 1 87 ? 4.531 2.791 7.016 1 94.44 87 VAL A O 1
ATOM 688 N N . ILE A 1 88 ? 4.652 0.597 7.355 1 94.75 88 ILE A N 1
ATOM 689 C CA . ILE A 1 88 ? 5.898 0.72 8.102 1 94.75 88 ILE A CA 1
ATOM 690 C C . ILE A 1 88 ? 7.004 1.24 7.188 1 94.75 88 ILE A C 1
ATOM 692 O O . ILE A 1 88 ? 7.754 2.143 7.559 1 94.75 88 ILE A O 1
ATOM 696 N N . ALA A 1 89 ? 7.098 0.692 6.027 1 94.44 89 ALA A N 1
ATOM 697 C CA . ALA A 1 89 ? 8.125 1.097 5.07 1 94.44 89 ALA A CA 1
ATOM 698 C C . ALA A 1 89 ? 7.953 2.559 4.668 1 94.44 89 ALA A C 1
ATOM 700 O O . ALA A 1 89 ? 8.93 3.305 4.582 1 94.44 89 ALA A O 1
ATOM 701 N N . CYS A 1 90 ? 6.785 2.9 4.371 1 94.12 90 CYS A N 1
ATOM 702 C CA . CYS A 1 90 ? 6.512 4.281 3.986 1 94.12 90 CYS A CA 1
ATOM 703 C C . CYS A 1 90 ? 6.852 5.242 5.121 1 94.12 90 CYS A C 1
ATOM 705 O O . CYS A 1 90 ? 7.367 6.336 4.879 1 94.12 90 CYS A O 1
ATOM 707 N N . SER A 1 91 ? 6.5 4.832 6.289 1 94.56 91 SER A N 1
ATOM 708 C CA . SER A 1 91 ? 6.82 5.656 7.449 1 94.56 91 SER A CA 1
ATOM 709 C C . SER A 1 91 ? 8.328 5.793 7.633 1 94.56 91 SER A C 1
ATOM 711 O O . SER A 1 91 ? 8.836 6.887 7.883 1 94.56 91 SER A O 1
ATOM 713 N N . LEU A 1 92 ? 9.047 4.703 7.527 1 93.12 92 LEU A N 1
ATOM 714 C CA . LEU A 1 92 ? 10.5 4.711 7.609 1 93.12 92 LEU A CA 1
ATOM 715 C C . LEU A 1 92 ? 11.102 5.633 6.551 1 93.12 92 LEU A C 1
ATOM 717 O O . LEU A 1 92 ? 12.008 6.414 6.844 1 93.12 92 LEU A O 1
ATOM 721 N N . HIS A 1 93 ? 10.617 5.516 5.359 1 93.19 93 HIS A N 1
ATOM 722 C CA . HIS A 1 93 ? 11.07 6.352 4.258 1 93.19 93 HIS A CA 1
ATOM 723 C C . HIS A 1 93 ? 10.875 7.832 4.57 1 93.19 93 HIS A C 1
ATOM 725 O O . HIS A 1 93 ? 11.773 8.641 4.348 1 93.19 93 HIS A O 1
ATOM 731 N N . ALA A 1 94 ? 9.703 8.172 5.016 1 93.19 94 ALA A N 1
ATOM 732 C CA . ALA A 1 94 ? 9.383 9.562 5.32 1 93.19 94 ALA A CA 1
ATOM 733 C C . ALA A 1 94 ? 10.312 10.117 6.395 1 93.19 94 ALA A C 1
ATOM 735 O O . ALA A 1 94 ? 10.82 11.234 6.266 1 93.19 94 ALA A O 1
ATOM 736 N N . ILE A 1 95 ? 10.523 9.344 7.465 1 91.19 95 ILE A N 1
ATOM 737 C CA . ILE A 1 95 ? 11.375 9.766 8.57 1 91.19 95 ILE A CA 1
ATOM 738 C C . ILE A 1 95 ? 12.797 9.992 8.062 1 91.19 95 ILE A C 1
ATOM 740 O O . ILE A 1 95 ? 13.398 11.039 8.328 1 91.19 95 ILE A O 1
ATOM 744 N N . GLN A 1 96 ? 13.289 9.062 7.301 1 89.19 96 GLN A N 1
ATOM 745 C CA . GLN A 1 96 ? 14.672 9.117 6.84 1 89.19 96 GLN A CA 1
ATOM 746 C C . GLN A 1 96 ? 14.852 10.203 5.781 1 89.19 96 GLN A C 1
ATOM 748 O O . GLN A 1 96 ? 15.898 10.859 5.727 1 89.19 96 GLN A O 1
ATOM 753 N N . SER A 1 97 ? 13.906 10.336 4.91 1 88.56 97 SER A N 1
ATOM 754 C CA . SER A 1 97 ? 13.969 11.391 3.902 1 88.56 97 SER A CA 1
ATOM 755 C C . SER A 1 97 ? 14.055 12.766 4.551 1 88.56 97 SER A C 1
ATOM 757 O O . SER A 1 97 ? 14.789 13.633 4.082 1 88.56 97 SER A O 1
ATOM 759 N N . ARG A 1 98 ? 13.25 12.992 5.535 1 87.06 98 ARG A N 1
ATOM 760 C CA . ARG A 1 98 ? 13.266 14.258 6.258 1 87.06 98 ARG A CA 1
ATOM 761 C C . ARG A 1 98 ? 14.617 14.5 6.914 1 87.06 98 ARG A C 1
ATOM 763 O O . ARG A 1 98 ? 15.141 15.617 6.887 1 87.06 98 ARG A O 1
ATOM 770 N N . ARG A 1 99 ? 15.133 13.453 7.477 1 84.44 99 ARG A N 1
ATOM 771 C CA . ARG A 1 99 ? 16.453 13.555 8.094 1 84.44 99 ARG A CA 1
ATOM 772 C C . ARG A 1 99 ? 17.516 13.898 7.062 1 84.44 99 ARG A C 1
ATOM 774 O O . ARG A 1 99 ? 18.406 14.711 7.324 1 84.44 99 ARG A O 1
ATOM 781 N N . TYR A 1 100 ? 17.422 13.234 5.961 1 83.38 100 TYR A N 1
ATOM 782 C CA . TYR A 1 100 ? 18.375 13.461 4.871 1 83.38 100 TYR A CA 1
ATOM 783 C C . TYR A 1 100 ? 18.312 14.898 4.387 1 83.38 100 TYR A C 1
ATOM 785 O O . TYR A 1 100 ? 19.359 15.531 4.16 1 83.38 100 TYR A O 1
ATOM 793 N N . ARG A 1 101 ? 17.188 15.461 4.266 1 83.5 101 ARG A N 1
ATOM 794 C CA . ARG A 1 101 ? 16.984 16.812 3.764 1 83.5 101 ARG A CA 1
ATOM 795 C C . ARG A 1 101 ? 17.453 17.844 4.781 1 83.5 101 ARG A C 1
ATOM 797 O O . ARG A 1 101 ? 17.938 18.922 4.406 1 83.5 101 ARG A O 1
ATOM 804 N N . ASN A 1 102 ? 17.203 17.562 6.012 1 81.81 102 ASN A N 1
ATOM 805 C CA . ASN A 1 102 ? 17.578 18.484 7.07 1 81.81 102 ASN A CA 1
ATOM 806 C C . ASN A 1 102 ? 19.062 18.391 7.395 1 81.81 102 ASN A C 1
ATOM 808 O O . ASN A 1 102 ? 19.594 19.219 8.156 1 81.81 102 ASN A O 1
ATOM 812 N N . GLY A 1 103 ? 19.906 17.641 6.668 1 72.06 103 GLY A N 1
ATOM 813 C CA . GLY A 1 103 ? 21.344 17.516 6.902 1 72.06 103 GLY A CA 1
ATOM 814 C C . GLY A 1 103 ? 21.672 16.922 8.258 1 72.06 103 GLY A C 1
ATOM 815 O O . GLY A 1 103 ? 22.766 17.109 8.773 1 72.06 103 GLY A O 1
ATOM 816 N N . THR A 1 104 ? 20.875 16.594 9.023 1 60.25 104 THR A N 1
ATOM 817 C CA . THR A 1 104 ? 21.109 16.031 10.352 1 60.25 104 THR A CA 1
ATOM 818 C C . THR A 1 104 ? 21.625 14.594 10.242 1 60.25 104 THR A C 1
ATOM 820 O O . THR A 1 104 ? 21.484 13.805 11.188 1 60.25 104 THR A O 1
ATOM 823 N N . SER A 1 105 ? 22.203 14.328 9.148 1 54.53 105 SER A N 1
ATOM 824 C CA . SER A 1 105 ? 22.75 12.992 8.945 1 54.53 105 SER A CA 1
ATOM 825 C C . SER A 1 105 ? 23.797 12.656 9.992 1 54.53 105 SER A C 1
ATOM 827 O O . SER A 1 105 ? 24.5 11.656 9.875 1 54.53 105 SER A O 1
ATOM 829 N N . GLY A 1 106 ? 24.062 13.617 10.875 1 46.25 106 GLY A N 1
ATOM 830 C CA . GLY A 1 106 ? 25.156 13.398 11.797 1 46.25 106 GLY A CA 1
ATOM 831 C C . GLY A 1 106 ? 24.953 12.172 12.68 1 46.25 106 GLY A C 1
ATOM 832 O O . GLY A 1 106 ? 25.922 11.641 13.234 1 46.25 106 GLY A O 1
ATOM 833 N N . ALA A 1 107 ? 23.969 12.156 13.469 1 49.5 107 ALA A N 1
ATOM 834 C CA . ALA A 1 107 ? 23.859 10.969 14.312 1 49.5 107 ALA A CA 1
ATOM 835 C C . ALA A 1 107 ? 23.812 9.703 13.469 1 49.5 107 ALA A C 1
ATOM 837 O O . ALA A 1 107 ? 23.594 9.758 12.258 1 49.5 107 ALA A O 1
ATOM 838 N N . SER A 1 108 ? 24.109 8.477 14.039 1 55.59 108 SER A N 1
ATOM 839 C CA . SER A 1 108 ? 24.156 7.234 13.281 1 55.59 108 SER A CA 1
ATOM 840 C C . SER A 1 108 ? 22.969 7.125 12.32 1 55.59 108 SER A C 1
ATOM 842 O O . SER A 1 108 ? 21.828 6.969 12.75 1 55.59 108 SER A O 1
ATOM 844 N N . PRO A 1 109 ? 23.125 7.75 11.086 1 57.38 109 PRO A N 1
ATOM 845 C CA . PRO A 1 109 ? 22.109 7.926 10.039 1 57.38 109 PRO A CA 1
ATOM 846 C C . PRO A 1 109 ? 21.141 6.746 9.953 1 57.38 109 PRO A C 1
ATOM 848 O O . PRO A 1 109 ? 20.031 6.895 9.445 1 57.38 109 PRO A O 1
ATOM 851 N N . SER A 1 110 ? 21.438 5.688 10.781 1 68.75 110 SER A N 1
ATOM 852 C CA . SER A 1 110 ? 20.641 4.512 10.469 1 68.75 110 SER A CA 1
ATOM 853 C C . SER A 1 110 ? 19.766 4.109 11.648 1 68.75 110 SER A C 1
ATOM 855 O O . SER A 1 110 ? 18.891 3.244 11.516 1 68.75 110 SER A O 1
ATOM 857 N N . LEU A 1 111 ? 19.828 4.996 12.797 1 78.88 111 LEU A N 1
ATOM 858 C CA . LEU A 1 111 ? 19.062 4.535 13.945 1 78.88 111 LEU A CA 1
ATOM 859 C C . LEU A 1 111 ? 17.734 5.285 14.047 1 78.88 111 LEU A C 1
ATOM 861 O O . LEU A 1 111 ? 17.688 6.504 13.883 1 78.88 111 LEU A O 1
ATOM 865 N N . ILE A 1 112 ? 16.719 4.57 14.273 1 86 112 ILE A N 1
ATOM 866 C CA . ILE A 1 112 ? 15.383 5.141 14.406 1 86 112 ILE A CA 1
ATOM 867 C C . ILE A 1 112 ? 14.703 4.574 15.648 1 86 112 ILE A C 1
ATOM 869 O O . ILE A 1 112 ? 14.766 3.369 15.906 1 86 112 ILE A O 1
ATOM 873 N N . SER A 1 113 ? 14.141 5.5 16.531 1 86.88 113 SER A N 1
ATOM 874 C CA . SER A 1 113 ? 13.336 5.062 17.656 1 86.88 113 SER A CA 1
ATOM 875 C C . SER A 1 113 ? 12.148 4.227 17.188 1 86.88 113 SER A C 1
ATOM 877 O O . SER A 1 113 ? 11.406 4.637 16.297 1 86.88 113 SER A O 1
ATOM 879 N N . GLN A 1 114 ? 11.992 3.074 17.844 1 89 114 GLN A N 1
ATOM 880 C CA . GLN A 1 114 ? 10.844 2.238 17.5 1 89 114 GLN A CA 1
ATOM 881 C C . GLN A 1 114 ? 9.531 2.969 17.781 1 89 114 GLN A C 1
ATOM 883 O O . GLN A 1 114 ? 8.594 2.889 16.984 1 89 114 GLN A O 1
ATOM 888 N N . GLU A 1 115 ? 9.414 3.672 18.875 1 88.81 115 GLU A N 1
ATOM 889 C CA . GLU A 1 115 ? 8.219 4.426 19.219 1 88.81 115 GLU A CA 1
ATOM 890 C C . GLU A 1 115 ? 7.895 5.48 18.172 1 88.81 115 GLU A C 1
ATOM 892 O O . GLU A 1 115 ? 6.738 5.652 17.781 1 88.81 115 GLU A O 1
ATOM 897 N N . HIS A 1 116 ? 8.977 6.18 17.75 1 90.44 116 HIS A N 1
ATOM 898 C CA . HIS A 1 116 ? 8.781 7.188 16.703 1 90.44 116 HIS A CA 1
ATOM 899 C C . HIS A 1 116 ? 8.242 6.562 15.422 1 90.44 116 HIS A C 1
ATOM 901 O O . HIS A 1 116 ? 7.32 7.098 14.805 1 90.44 116 HIS A O 1
ATOM 907 N N . LEU A 1 117 ? 8.812 5.453 15.094 1 93.31 117 LEU A N 1
ATOM 908 C CA . LEU A 1 117 ? 8.383 4.746 13.891 1 93.31 117 LEU A CA 1
ATOM 909 C C . LEU A 1 117 ? 6.938 4.285 14.016 1 93.31 117 LEU A C 1
ATOM 911 O O . LEU A 1 117 ? 6.141 4.48 13.094 1 93.31 117 LEU A O 1
ATOM 915 N N . VAL A 1 118 ? 6.535 3.73 15.133 1 93.06 118 VAL A N 1
ATOM 916 C CA . VAL A 1 118 ? 5.191 3.215 15.375 1 93.06 118 VAL A CA 1
ATOM 917 C C . VAL A 1 118 ? 4.184 4.363 15.344 1 93.06 118 VAL A C 1
ATOM 919 O O . VAL A 1 118 ? 3.111 4.242 14.75 1 93.06 118 VAL A O 1
ATOM 922 N N . ARG A 1 119 ? 4.5 5.453 15.891 1 92.56 119 ARG A N 1
ATOM 923 C CA . ARG A 1 119 ? 3.617 6.613 15.898 1 92.56 119 ARG A CA 1
ATOM 924 C C . ARG A 1 119 ? 3.408 7.152 14.484 1 92.56 119 ARG A C 1
ATOM 926 O O . ARG A 1 119 ? 2.287 7.488 14.102 1 92.56 119 ARG A O 1
ATOM 933 N N . LYS A 1 120 ? 4.504 7.301 13.766 1 94.06 120 LYS A N 1
ATOM 934 C CA . LYS A 1 120 ? 4.414 7.746 12.375 1 94.06 120 LYS A CA 1
ATOM 935 C C . LYS A 1 120 ? 3.551 6.797 11.547 1 94.06 120 LYS A C 1
ATOM 937 O O . LYS A 1 120 ? 2.738 7.242 10.734 1 94.06 120 LYS A O 1
ATOM 942 N N . ALA A 1 121 ? 3.771 5.551 11.773 1 94.88 121 ALA A N 1
ATOM 943 C CA . ALA A 1 121 ? 2.992 4.543 11.055 1 94.88 121 ALA A CA 1
ATOM 944 C C . ALA A 1 121 ? 1.515 4.629 11.422 1 94.88 121 ALA A C 1
ATOM 946 O O . ALA A 1 121 ? 0.646 4.543 10.555 1 94.88 121 ALA A O 1
ATOM 947 N N . ALA A 1 122 ? 1.227 4.785 12.648 1 92.44 122 ALA A N 1
ATOM 948 C CA . ALA A 1 122 ? -0.156 4.914 13.102 1 92.44 122 ALA A CA 1
ATOM 949 C C . ALA A 1 122 ? -0.821 6.145 12.484 1 92.44 122 ALA A C 1
ATOM 951 O O . ALA A 1 122 ? -1.982 6.09 12.07 1 92.44 122 ALA A O 1
ATOM 952 N N . SER A 1 123 ? -0.101 7.203 12.453 1 92.62 123 SER A N 1
ATOM 953 C CA . SER A 1 123 ? -0.609 8.422 11.828 1 92.62 123 SER A CA 1
ATOM 954 C C . SER A 1 123 ? -0.927 8.203 10.352 1 92.62 123 SER A C 1
ATOM 956 O O . SER A 1 123 ? -1.947 8.68 9.859 1 92.62 123 SER A O 1
ATOM 958 N N . LEU A 1 124 ? -0.046 7.559 9.727 1 93.56 124 LEU A N 1
ATOM 959 C CA . LEU A 1 124 ? -0.268 7.273 8.312 1 93.56 124 LEU A CA 1
ATOM 960 C C . LEU A 1 124 ? -1.494 6.387 8.117 1 93.56 124 LEU A C 1
ATOM 962 O O . LEU A 1 124 ? -2.293 6.613 7.207 1 93.56 124 LEU A O 1
ATOM 966 N N . CYS A 1 125 ? -1.653 5.383 8.953 1 90.81 125 CYS A N 1
ATOM 967 C CA . CYS A 1 125 ? -2.832 4.523 8.906 1 90.81 125 CYS A CA 1
ATOM 968 C C . CYS A 1 125 ? -4.105 5.336 9.102 1 90.81 125 CYS A C 1
ATOM 970 O O . CYS A 1 125 ? -5.105 5.102 8.422 1 90.81 125 CYS A O 1
ATOM 972 N N . TYR A 1 126 ? -4.043 6.207 10 1 88.5 126 TYR A N 1
ATOM 973 C CA . TYR A 1 126 ? -5.191 7.078 10.242 1 88.5 126 TYR A CA 1
ATOM 974 C C . TYR A 1 126 ? -5.539 7.883 8.992 1 88.5 126 TYR A C 1
ATOM 976 O O . TYR A 1 126 ? -6.703 7.965 8.602 1 88.5 126 TYR A O 1
ATOM 984 N N . LEU A 1 127 ? -4.551 8.461 8.375 1 88.81 127 LEU A N 1
ATOM 985 C CA . LEU A 1 127 ? -4.746 9.289 7.195 1 88.81 127 LEU A CA 1
ATOM 986 C C . LEU A 1 127 ? -5.344 8.477 6.051 1 88.81 127 LEU A C 1
ATOM 988 O O . LEU A 1 127 ? -6.145 8.992 5.27 1 88.81 127 LEU A O 1
ATOM 992 N N . LEU A 1 128 ? -5.023 7.191 6.016 1 87.5 128 LEU A N 1
ATOM 993 C CA . LEU A 1 128 ? -5.445 6.352 4.898 1 87.5 128 LEU A CA 1
ATOM 994 C C . LEU A 1 128 ? -6.625 5.473 5.293 1 87.5 128 LEU A C 1
ATOM 996 O O . LEU A 1 128 ? -6.945 4.508 4.598 1 87.5 128 LEU A O 1
ATOM 1000 N N . SER A 1 129 ? -7.262 5.73 6.309 1 83 129 SER A N 1
ATOM 1001 C CA . SER A 1 129 ? -8.273 4.855 6.891 1 83 129 SER A CA 1
ATOM 1002 C C . SER A 1 129 ? -9.5 4.754 5.992 1 83 129 SER A C 1
ATOM 1004 O O . SER A 1 129 ? -10.281 3.807 6.105 1 83 129 SER A O 1
ATOM 1006 N N . ASN A 1 130 ? -9.695 5.684 5.18 1 76.25 130 ASN A N 1
ATOM 1007 C CA . ASN A 1 130 ? -10.844 5.625 4.281 1 76.25 130 ASN A CA 1
ATOM 1008 C C . ASN A 1 130 ? -10.531 4.824 3.02 1 76.25 130 ASN A C 1
ATOM 1010 O O . ASN A 1 130 ? -11.438 4.414 2.297 1 76.25 130 ASN A O 1
ATOM 1014 N N . GLU A 1 131 ? -9.25 4.645 2.775 1 76.25 131 GLU A N 1
ATOM 1015 C CA . GLU A 1 131 ? -8.844 3.922 1.576 1 76.25 131 GLU A CA 1
ATOM 1016 C C . GLU A 1 131 ? -8.656 2.436 1.867 1 76.25 131 GLU A C 1
ATOM 1018 O O . GLU A 1 131 ? -8.906 1.591 1.006 1 76.25 131 GLU A O 1
ATOM 1023 N N . PHE A 1 132 ? -8.156 2.227 3.02 1 77.06 132 PHE A N 1
ATOM 1024 C CA . PHE A 1 132 ? -7.902 0.829 3.355 1 77.06 132 PHE A CA 1
ATOM 1025 C C . PHE A 1 132 ? -8.18 0.568 4.832 1 77.06 132 PHE A C 1
ATOM 1027 O O . PHE A 1 132 ? -8.062 1.474 5.66 1 77.06 132 PHE A O 1
ATOM 1034 N N . THR A 1 133 ? -8.555 -0.695 5.055 1 74.56 133 THR A N 1
ATOM 1035 C CA . THR A 1 133 ? -8.68 -1.162 6.43 1 74.56 133 THR A CA 1
ATOM 1036 C C . THR A 1 133 ? -7.383 -1.798 6.91 1 74.56 133 THR A C 1
ATOM 1038 O O . THR A 1 133 ? -6.891 -2.75 6.301 1 74.56 133 THR A O 1
ATOM 1041 N N . VAL A 1 134 ? -6.73 -1.269 7.898 1 76.5 134 VAL A N 1
ATOM 1042 C CA . VAL A 1 134 ? -5.445 -1.763 8.383 1 76.5 134 VAL A CA 1
ATOM 1043 C C . VAL A 1 134 ? -5.668 -2.729 9.539 1 76.5 134 VAL A C 1
ATOM 1045 O O . VAL A 1 134 ? -4.875 -3.648 9.75 1 76.5 134 VAL A O 1
ATOM 1048 N N . SER A 1 135 ? -6.777 -2.451 10.219 1 73.88 135 SER A N 1
ATOM 1049 C CA . SER A 1 135 ? -7.012 -3.236 11.422 1 73.88 135 SER A CA 1
ATOM 1050 C C . SER A 1 135 ? -8.398 -3.861 11.414 1 73.88 135 SER A C 1
ATOM 1052 O O . SER A 1 135 ? -9.305 -3.363 10.742 1 73.88 135 SER A O 1
ATOM 1054 N N . LEU A 1 136 ? -8.414 -4.996 12.07 1 69.06 136 LEU A N 1
ATOM 1055 C CA . LEU A 1 136 ? -9.727 -5.602 12.305 1 69.06 136 LEU A CA 1
ATOM 1056 C C . LEU A 1 136 ? -10.531 -4.777 13.297 1 69.06 136 LEU A C 1
ATOM 1058 O O . LEU A 1 136 ? -9.984 -3.908 13.984 1 69.06 136 LEU A O 1
ATOM 1062 N N . PRO A 1 137 ? -11.875 -5.191 13.125 1 72.88 137 PRO A N 1
ATOM 1063 C CA . PRO A 1 137 ? -12.688 -4.5 14.125 1 72.88 137 PRO A CA 1
ATOM 1064 C C . PRO A 1 137 ? -12.203 -4.73 15.555 1 72.88 137 PRO A C 1
ATOM 1066 O O . PRO A 1 137 ? -11.742 -5.828 15.883 1 72.88 137 PRO A O 1
ATOM 1069 N N . CYS A 1 138 ? -11.953 -3.787 16.328 1 79.69 138 CYS A N 1
ATOM 1070 C CA . CYS A 1 138 ? -11.609 -3.844 17.734 1 79.69 138 CYS A CA 1
ATOM 1071 C C . CYS A 1 138 ? -10.094 -3.914 17.922 1 79.69 138 CYS A C 1
ATOM 1073 O O . CYS A 1 138 ? -9.609 -3.996 19.062 1 79.69 138 CYS A O 1
ATOM 1075 N N . GLN A 1 139 ? -9.43 -4.055 16.844 1 77.56 139 GLN A N 1
ATOM 1076 C CA . GLN A 1 139 ? -7.973 -4.004 16.969 1 77.56 139 GLN A CA 1
ATOM 1077 C C . GLN A 1 139 ? -7.473 -2.562 16.969 1 77.56 139 GLN A C 1
ATOM 1079 O O . GLN A 1 139 ? -7.93 -1.738 16.172 1 77.56 139 GLN A O 1
ATOM 1084 N N . MET A 1 140 ? -6.605 -2.324 17.938 1 83.06 140 MET A N 1
ATOM 1085 C CA . MET A 1 140 ? -6.004 -0.996 18.016 1 83.06 140 MET A CA 1
ATOM 1086 C C . MET A 1 140 ? -4.922 -0.832 16.953 1 83.06 140 MET A C 1
ATOM 1088 O O . MET A 1 140 ? -4.055 -1.695 16.797 1 83.06 140 MET A O 1
ATOM 1092 N N . ILE A 1 141 ? -4.961 0.262 16.234 1 87.88 141 ILE A N 1
ATOM 1093 C CA . ILE A 1 141 ? -4.027 0.55 15.148 1 87.88 141 ILE A CA 1
ATOM 1094 C C . ILE A 1 141 ? -2.598 0.55 15.68 1 87.88 141 ILE A C 1
ATOM 1096 O O . ILE A 1 141 ? -1.683 0.041 15.031 1 87.88 141 ILE A O 1
ATOM 1100 N N . TYR A 1 142 ? -2.467 1.078 16.859 1 88.44 142 TYR A N 1
ATOM 1101 C CA . TYR A 1 142 ? -1.144 1.157 17.469 1 88.44 142 TYR A CA 1
ATOM 1102 C C . TYR A 1 142 ? -0.565 -0.234 17.688 1 88.44 142 TYR A C 1
ATOM 1104 O O . TYR A 1 142 ? 0.608 -0.48 17.406 1 88.44 142 TYR A O 1
ATOM 1112 N N . GLN A 1 143 ? -1.374 -1.06 18.141 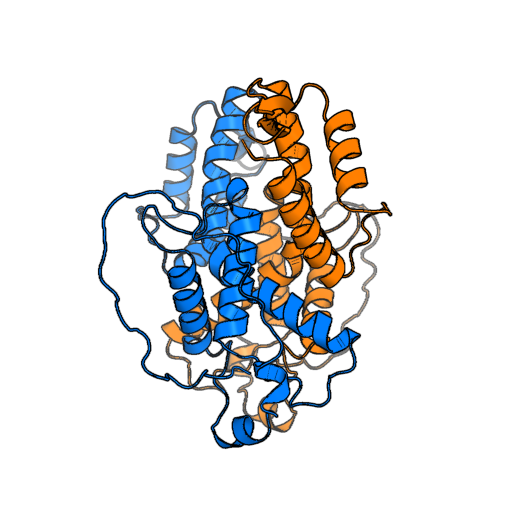1 89 143 GLN A N 1
ATOM 1113 C CA . GLN A 1 143 ? -0.941 -2.432 18.375 1 89 143 GLN A CA 1
ATOM 1114 C C . GLN A 1 143 ? -0.598 -3.137 17.062 1 89 143 GLN A C 1
ATOM 1116 O O . GLN A 1 143 ? 0.379 -3.887 17 1 89 143 GLN A O 1
ATOM 1121 N N . VAL A 1 144 ? -1.385 -2.871 16.109 1 89.75 144 VAL A N 1
ATOM 1122 C CA . VAL A 1 144 ? -1.149 -3.479 14.812 1 89.75 144 VAL A CA 1
ATOM 1123 C C . VAL A 1 144 ? 0.205 -3.027 14.266 1 89.75 144 VAL A C 1
ATOM 1125 O O . VAL A 1 144 ? 0.976 -3.84 13.75 1 89.75 144 VAL A O 1
ATOM 1128 N N . CYS A 1 145 ? 0.487 -1.792 14.398 1 92.06 145 CYS A N 1
ATOM 1129 C CA . CYS A 1 145 ? 1.755 -1.254 13.922 1 92.06 145 CYS A CA 1
ATOM 1130 C C . CYS A 1 145 ? 2.924 -1.826 14.711 1 92.06 145 CYS A C 1
ATOM 1132 O O . CYS A 1 145 ? 3.965 -2.156 14.141 1 92.06 145 CYS A O 1
ATOM 1134 N N . HIS A 1 146 ? 2.715 -1.963 15.984 1 90.25 146 HIS A N 1
ATOM 1135 C CA . HIS A 1 146 ? 3.752 -2.549 16.828 1 90.25 146 HIS A CA 1
ATOM 1136 C C . HIS A 1 146 ? 4.055 -3.984 16.406 1 90.25 146 HIS A C 1
ATOM 1138 O O . HIS A 1 146 ? 5.223 -4.367 16.281 1 90.25 146 HIS A O 1
ATOM 1144 N N . GLU A 1 147 ? 3.049 -4.691 16.219 1 90.5 147 GLU A N 1
ATOM 1145 C CA . GLU A 1 147 ? 3.199 -6.086 15.812 1 90.5 147 GLU A CA 1
ATOM 1146 C C . GLU A 1 147 ? 3.889 -6.188 14.453 1 90.5 147 GLU A C 1
ATOM 1148 O O . GLU A 1 147 ? 4.691 -7.094 14.227 1 90.5 147 GLU A O 1
ATOM 1153 N N . SER A 1 148 ? 3.559 -5.289 13.617 1 91.81 148 SER A N 1
ATOM 1154 C CA . SER A 1 148 ? 4.168 -5.285 12.289 1 91.81 148 SER A CA 1
ATOM 1155 C C . SER A 1 148 ? 5.668 -5.016 12.367 1 91.81 148 SER A C 1
ATOM 1157 O O . SER A 1 148 ? 6.457 -5.664 11.68 1 91.81 148 SER A O 1
ATOM 1159 N N . VAL A 1 149 ? 6.02 -4.121 13.211 1 92.12 149 VAL A N 1
ATOM 1160 C CA . VAL A 1 149 ? 7.43 -3.814 13.414 1 92.12 149 VAL A CA 1
ATOM 1161 C C . VAL A 1 149 ? 8.148 -5.035 13.984 1 92.12 149 VAL A C 1
ATOM 1163 O O . VAL A 1 149 ? 9.242 -5.387 13.539 1 92.12 149 VAL A O 1
ATOM 1166 N N . GLU A 1 150 ? 7.496 -5.66 14.859 1 89.38 150 GLU A N 1
ATOM 1167 C CA . GLU A 1 150 ? 8.07 -6.852 15.469 1 89.38 150 GLU A CA 1
ATOM 1168 C C . GLU A 1 150 ? 8.305 -7.945 14.438 1 89.38 150 GLU A C 1
ATOM 1170 O O . GLU A 1 150 ? 9.32 -8.648 14.484 1 89.38 150 GLU A O 1
ATOM 1175 N N . ARG A 1 151 ? 7.422 -8.141 13.602 1 89 151 ARG A N 1
ATOM 1176 C CA . ARG A 1 151 ? 7.547 -9.148 12.555 1 89 151 ARG A CA 1
ATOM 1177 C C . ARG A 1 151 ? 8.727 -8.828 11.633 1 89 151 ARG A C 1
ATOM 1179 O O . ARG A 1 151 ? 9.445 -9.734 11.203 1 89 151 ARG A O 1
ATOM 1186 N N . LEU A 1 152 ? 8.891 -7.57 11.297 1 89.81 152 LEU A N 1
ATOM 1187 C CA . LEU A 1 152 ? 10 -7.172 10.43 1 89.81 152 LEU A CA 1
ATOM 1188 C C . LEU A 1 152 ? 11.336 -7.398 11.125 1 89.81 152 LEU A C 1
ATOM 1190 O O . LEU A 1 152 ? 12.336 -7.719 10.469 1 89.81 152 LEU A O 1
ATOM 1194 N N . ILE A 1 153 ? 11.32 -7.25 12.398 1 88.31 153 ILE A N 1
ATOM 1195 C CA . ILE A 1 153 ? 12.516 -7.547 13.18 1 88.31 153 ILE A CA 1
ATOM 1196 C C . ILE A 1 153 ? 12.781 -9.047 13.172 1 88.31 153 ILE A C 1
ATOM 1198 O O . ILE A 1 153 ? 13.914 -9.484 12.969 1 88.31 153 ILE A O 1
ATOM 1202 N N . GLN A 1 154 ? 11.727 -9.75 13.422 1 86.5 154 GLN A N 1
ATOM 1203 C CA . GLN A 1 154 ? 11.82 -11.203 13.438 1 86.5 154 GLN A CA 1
ATOM 1204 C C . GLN A 1 154 ? 12.422 -11.734 12.141 1 86.5 154 GLN A C 1
ATOM 1206 O O . GLN A 1 154 ? 13.219 -12.68 12.156 1 86.5 154 GLN A O 1
ATOM 1211 N N . TYR A 1 155 ? 12.07 -11.125 11.039 1 85.12 155 TYR A N 1
ATOM 1212 C CA . TYR A 1 155 ? 12.523 -11.594 9.734 1 85.12 155 TYR A CA 1
ATOM 1213 C C . TYR A 1 155 ? 13.867 -10.984 9.367 1 85.12 155 TYR A C 1
ATOM 1215 O O . TYR A 1 155 ? 14.391 -11.227 8.281 1 85.12 155 TYR A O 1
ATOM 1223 N N . GLY A 1 156 ? 14.414 -10.141 10.188 1 84.31 156 GLY A N 1
ATOM 1224 C CA . GLY A 1 156 ? 15.734 -9.562 9.984 1 84.31 156 GLY A CA 1
ATOM 1225 C C . GLY A 1 156 ? 15.727 -8.375 9.047 1 84.31 156 GLY A C 1
ATOM 1226 O O . GLY A 1 156 ? 16.781 -7.965 8.547 1 84.31 156 GLY A O 1
ATOM 1227 N N . ILE A 1 157 ? 14.641 -7.887 8.758 1 85.94 157 ILE A N 1
ATOM 1228 C CA . ILE A 1 157 ? 14.508 -6.719 7.887 1 85.94 157 ILE A CA 1
ATOM 1229 C C . ILE A 1 157 ? 14.859 -5.453 8.664 1 85.94 157 ILE A C 1
ATOM 1231 O O . ILE A 1 157 ? 15.516 -4.555 8.141 1 85.94 157 ILE A O 1
ATOM 1235 N N . LEU A 1 158 ? 14.375 -5.41 9.844 1 86.5 158 LEU A N 1
ATOM 1236 C CA . LEU A 1 158 ? 14.781 -4.383 10.797 1 86.5 158 LEU A CA 1
ATOM 1237 C C . LEU A 1 158 ? 15.656 -4.984 11.891 1 86.5 158 LEU A C 1
ATOM 1239 O O . LEU A 1 158 ? 15.453 -6.125 12.305 1 86.5 158 LEU A O 1
ATOM 1243 N N . LEU A 1 159 ? 16.641 -4.211 12.273 1 83.69 159 LEU A N 1
ATOM 1244 C CA . LEU A 1 159 ? 17.531 -4.688 13.328 1 83.69 159 LEU A CA 1
ATOM 1245 C C . LEU A 1 159 ? 17.453 -3.787 14.555 1 83.69 159 LEU A C 1
ATOM 1247 O O . LEU A 1 159 ? 17.375 -2.562 14.43 1 83.69 159 LEU A O 1
ATOM 1251 N N .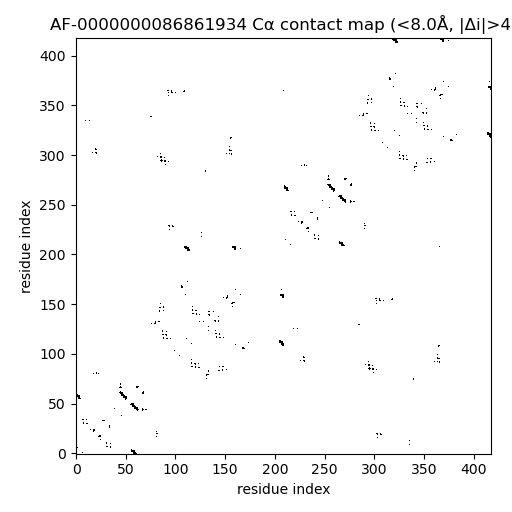 VAL A 1 160 ? 17.422 -4.418 15.688 1 83.12 160 VAL A N 1
ATOM 1252 C CA . VAL A 1 160 ? 17.469 -3.664 16.938 1 83.12 160 VAL A CA 1
ATOM 1253 C C . VAL A 1 160 ? 18.906 -3.203 17.203 1 83.12 160 VAL A C 1
ATOM 1255 O O . VAL A 1 160 ? 19.844 -3.998 17.125 1 83.12 160 VAL A O 1
ATOM 1258 N N . ALA A 1 161 ? 19 -1.919 17.422 1 80.62 161 ALA A N 1
ATOM 1259 C CA . ALA A 1 161 ? 20.328 -1.358 17.672 1 80.62 161 ALA A CA 1
ATOM 1260 C C . ALA A 1 161 ? 20.891 -1.863 19 1 80.62 161 ALA A C 1
ATOM 1262 O O . ALA A 1 161 ? 20.156 -1.986 19.984 1 80.62 161 ALA A O 1
ATOM 1263 N N . GLU A 1 162 ? 22.219 -2.207 18.891 1 74.94 162 GLU A N 1
ATOM 1264 C CA . GLU A 1 162 ? 22.891 -2.633 20.109 1 74.94 162 GLU A CA 1
ATOM 1265 C C . GLU A 1 162 ? 23.125 -1.456 21.062 1 74.94 162 GLU A C 1
ATOM 1267 O O . GLU A 1 162 ? 23.094 -0.298 20.625 1 74.94 162 GLU A O 1
ATOM 1272 N N . GLN A 1 163 ? 23.234 -1.823 22.391 1 62.22 163 GLN A N 1
ATOM 1273 C CA . GLN A 1 163 ? 23.406 -0.842 23.453 1 62.22 163 GLN A CA 1
ATOM 1274 C C . GLN A 1 163 ? 24.547 0.115 23.125 1 62.22 163 GLN A C 1
ATOM 1276 O O . GLN A 1 163 ? 24.453 1.319 23.359 1 62.22 163 GLN A O 1
ATOM 1281 N N . ASP A 1 164 ? 25.516 -0.329 22.641 1 60.34 164 ASP A N 1
ATOM 1282 C CA . ASP A 1 164 ? 26.656 0.522 22.344 1 60.34 164 ASP A CA 1
ATOM 1283 C C . ASP A 1 164 ? 26.328 1.541 21.25 1 60.34 164 ASP A C 1
ATOM 1285 O O . ASP A 1 164 ? 26.828 2.664 21.266 1 60.34 164 ASP A O 1
ATOM 1289 N N . ASP A 1 165 ? 25.547 1.164 20.406 1 58.25 165 ASP A N 1
ATOM 1290 C CA . ASP A 1 165 ? 25.156 2.041 19.312 1 58.25 165 ASP A CA 1
ATOM 1291 C C . ASP A 1 165 ? 24.188 3.121 19.797 1 58.25 165 ASP A C 1
ATOM 1293 O O . ASP A 1 165 ? 24.109 4.203 19.203 1 58.25 165 ASP A O 1
ATOM 1297 N N . GLN A 1 166 ? 23.484 2.799 20.781 1 53.56 166 GLN A N 1
ATOM 1298 C CA . GLN A 1 166 ? 22.438 3.695 21.266 1 53.56 166 GLN A CA 1
ATOM 1299 C C . GLN A 1 166 ? 23.016 4.805 22.141 1 53.56 166 GLN A C 1
ATOM 1301 O O . GLN A 1 166 ? 22.422 5.863 22.297 1 53.56 166 GLN A O 1
ATOM 1306 N N . GLU A 1 167 ? 24.094 4.52 22.781 1 52.69 167 GLU A N 1
ATOM 1307 C CA . GLU A 1 167 ? 24.688 5.512 23.672 1 52.69 167 GLU A CA 1
ATOM 1308 C C . GLU A 1 167 ? 25.047 6.793 22.922 1 52.69 167 GLU A C 1
ATOM 1310 O O . GLU A 1 167 ? 25.016 7.879 23.5 1 52.69 167 GLU A O 1
ATOM 1315 N N . ASP A 1 168 ? 25.422 6.656 21.688 1 47.19 168 ASP A N 1
ATOM 1316 C CA . ASP A 1 168 ? 25.812 7.863 20.984 1 47.19 168 ASP A CA 1
ATOM 1317 C C . ASP A 1 168 ? 24.609 8.617 20.438 1 47.19 168 ASP A C 1
ATOM 1319 O O . ASP A 1 168 ? 24.75 9.648 19.781 1 47.19 168 ASP A O 1
ATOM 1323 N N . VAL A 1 169 ? 23.609 8.008 20.469 1 51 169 VAL A N 1
ATOM 1324 C CA . VAL A 1 169 ? 22.422 8.703 19.953 1 51 169 VAL A CA 1
ATOM 1325 C C . VAL A 1 169 ? 22.031 9.812 20.922 1 51 169 VAL A C 1
ATOM 1327 O O . VAL A 1 169 ? 21.797 9.562 22.109 1 51 169 VAL A O 1
ATOM 1330 N N . SER A 1 170 ? 22.562 11.039 20.766 1 44.44 170 SER A N 1
ATOM 1331 C CA . SER A 1 170 ? 22.266 12.203 21.594 1 44.44 170 SER A CA 1
ATOM 1332 C C . SER A 1 170 ? 20.781 12.242 21.969 1 44.44 170 SER A C 1
ATOM 1334 O O . SER A 1 170 ? 19.922 11.883 21.172 1 44.44 170 SER A O 1
ATOM 1336 N N . PRO A 1 171 ? 20.469 12.289 23.312 1 42.03 171 PRO A N 1
ATOM 1337 C CA . PRO A 1 171 ? 19.125 12.531 23.844 1 42.03 171 PRO A CA 1
ATOM 1338 C C . PRO A 1 171 ? 18.328 13.516 23 1 42.03 171 PRO A C 1
ATOM 1340 O O . PRO A 1 171 ? 17.094 13.539 23.062 1 42.03 171 PRO A O 1
ATOM 1343 N N . SER A 1 172 ? 18.953 14.508 22.453 1 40 172 SER A N 1
ATOM 1344 C CA . SER A 1 172 ? 18.281 15.625 21.797 1 40 172 SER A CA 1
ATOM 1345 C C . SER A 1 172 ? 17.391 15.141 20.656 1 40 172 SER A C 1
ATOM 1347 O O . SER A 1 172 ? 16.391 15.773 20.328 1 40 172 SER A O 1
ATOM 1349 N N . LEU A 1 173 ? 17.844 14.219 19.953 1 40.25 173 LEU A N 1
ATOM 1350 C CA . LEU A 1 173 ? 17.094 13.773 18.781 1 40.25 173 LEU A CA 1
ATOM 1351 C C . LEU A 1 173 ? 15.797 13.094 19.219 1 40.25 173 LEU A C 1
ATOM 1353 O O . LEU A 1 173 ? 14.773 13.195 18.531 1 40.25 173 LEU A O 1
ATOM 1357 N N . THR A 1 174 ? 15.812 12.391 20.312 1 36.69 174 THR A N 1
ATOM 1358 C CA . THR A 1 174 ? 14.648 11.719 20.875 1 36.69 174 THR A CA 1
ATOM 1359 C C . THR A 1 174 ? 13.672 12.734 21.453 1 36.69 174 THR A C 1
ATOM 1361 O O . THR A 1 174 ? 12.461 12.492 21.484 1 36.69 174 THR A O 1
ATOM 1364 N N . GLU A 1 175 ? 14.125 13.789 22.188 1 35.34 175 GLU A N 1
ATOM 1365 C CA . GLU A 1 175 ? 13.297 14.695 22.984 1 35.34 175 GLU A CA 1
ATOM 1366 C C . GLU A 1 175 ? 12.531 15.664 22.078 1 35.34 175 GLU A C 1
ATOM 1368 O O . GLU A 1 175 ? 11.781 16.516 22.578 1 35.34 175 GLU A O 1
ATOM 1373 N N . GLN A 1 176 ? 13.094 16.125 20.984 1 34.09 176 GLN A N 1
ATOM 1374 C CA . GLN A 1 176 ? 12.273 17.156 20.359 1 34.09 176 GLN A CA 1
ATOM 1375 C C . GLN A 1 176 ? 10.789 16.797 20.422 1 34.09 176 GLN A C 1
ATOM 1377 O O . GLN A 1 176 ? 10.43 15.633 20.297 1 34.09 176 GLN A O 1
ATOM 1382 N N . GLN A 1 177 ? 9.906 17.953 20.797 1 30.7 177 GLN A N 1
ATOM 1383 C CA . GLN A 1 177 ? 8.547 18.141 21.297 1 30.7 177 GLN A CA 1
ATOM 1384 C C . GLN A 1 177 ? 7.547 17.359 20.453 1 30.7 177 GLN A C 1
ATOM 1386 O O . GLN A 1 177 ? 7.234 17.766 19.328 1 30.7 177 GLN A O 1
ATOM 1391 N N . TRP A 1 178 ? 7.758 16.203 20.141 1 34.41 178 TRP A N 1
ATOM 1392 C CA . TRP A 1 178 ? 6.621 15.445 19.641 1 34.41 178 TRP A CA 1
ATOM 1393 C C . TRP A 1 178 ? 5.328 15.883 20.312 1 34.41 178 TRP A C 1
ATOM 1395 O O . TRP A 1 178 ? 5.008 15.422 21.406 1 34.41 178 TRP A O 1
ATOM 1405 N N . ASN A 1 179 ? 5.168 17.172 20.359 1 32.41 179 ASN A N 1
ATOM 1406 C CA . ASN A 1 179 ? 3.998 17.828 20.922 1 32.41 179 ASN A CA 1
ATOM 1407 C C . ASN A 1 179 ? 2.746 16.969 20.797 1 32.41 179 ASN A C 1
ATOM 1409 O O . ASN A 1 179 ? 2.602 16.219 19.828 1 32.41 179 ASN A O 1
ATOM 1413 N N . LYS A 1 180 ? 2.025 16.688 21.875 1 34.06 180 LYS A N 1
ATOM 1414 C CA . LYS A 1 180 ? 0.793 16.156 22.453 1 34.06 180 LYS A CA 1
ATOM 1415 C C . LYS A 1 180 ? -0.357 16.234 21.453 1 34.06 180 LYS A C 1
ATOM 1417 O O . LYS A 1 180 ? -1.494 15.891 21.766 1 34.06 180 LYS A O 1
ATOM 1422 N N . LYS A 1 181 ? -0.328 17.188 20.578 1 33.69 181 LYS A N 1
ATOM 1423 C CA . LYS A 1 181 ? -1.676 17.438 20.062 1 33.69 181 LYS A CA 1
ATOM 1424 C C . LYS A 1 181 ? -2.139 16.281 19.172 1 33.69 181 LYS A C 1
ATOM 1426 O O . LYS A 1 181 ? -2.041 16.375 17.953 1 33.69 181 LYS A O 1
ATOM 1431 N N . LEU A 1 182 ? -1.574 15.125 19.375 1 31.19 182 LEU A N 1
ATOM 1432 C CA . LEU A 1 182 ? -2.363 14.172 18.609 1 31.19 182 LEU A CA 1
ATOM 1433 C C . LEU A 1 182 ? -3.855 14.422 18.797 1 31.19 182 LEU A C 1
ATOM 1435 O O . LEU A 1 182 ? -4.312 14.68 19.906 1 31.19 182 LEU A O 1
ATOM 1439 N N . PRO A 1 183 ? -4.512 14.875 17.859 1 33.38 183 PRO A N 1
ATOM 1440 C CA . PRO A 1 183 ? -5.902 15.023 18.297 1 33.38 183 PRO A CA 1
ATOM 1441 C C . PRO A 1 183 ? -6.289 14.039 19.391 1 33.38 183 PRO A C 1
ATOM 1443 O O . PRO A 1 183 ? -5.637 13.008 19.562 1 33.38 183 PRO A O 1
ATOM 1446 N N . GLU A 1 184 ? -7.035 14.43 20.547 1 31.5 184 GLU A N 1
ATOM 1447 C CA . GLU A 1 184 ? -7.723 13.539 21.469 1 31.5 184 GLU A CA 1
ATOM 1448 C C . GLU A 1 184 ? -7.863 12.141 20.891 1 31.5 184 GLU A C 1
ATOM 1450 O O . GLU A 1 184 ? -7.828 11.969 19.672 1 31.5 184 GLU A O 1
ATOM 1455 N N . PRO A 1 185 ? -7.742 11.055 21.703 1 33.75 185 PRO A N 1
ATOM 1456 C CA . PRO A 1 185 ? -8.07 9.688 21.297 1 33.75 185 PRO A CA 1
ATOM 1457 C C . PRO A 1 185 ? -9.109 9.633 20.172 1 33.75 185 PRO A C 1
ATOM 1459 O O . PRO A 1 185 ? -10.086 10.383 20.188 1 33.75 185 PRO A O 1
ATOM 1462 N N . LEU A 1 186 ? -8.789 9.703 19.016 1 34.28 186 LEU A N 1
ATOM 1463 C CA . LEU A 1 186 ? -9.961 9.258 18.281 1 34.28 186 LEU A CA 1
ATOM 1464 C C . LEU A 1 186 ? -10.852 8.367 19.141 1 34.28 186 LEU A C 1
ATOM 1466 O O . LEU A 1 186 ? -10.469 7.242 19.469 1 34.28 186 LEU A O 1
ATOM 1470 N N . SER A 1 187 ? -11.539 8.781 20.141 1 31.86 187 SER A N 1
ATOM 1471 C CA . SER A 1 187 ? -12.648 8.141 20.844 1 31.86 187 SER A CA 1
ATOM 1472 C C . SER A 1 187 ? -13.469 7.273 19.891 1 31.86 187 SER A C 1
ATOM 1474 O O . SER A 1 187 ? -14.281 7.789 19.125 1 31.86 187 SER A O 1
ATOM 1476 N N . TRP A 1 188 ? -13.055 6.387 19.078 1 33.78 188 TRP A N 1
ATOM 1477 C CA . TRP A 1 188 ? -14.109 5.383 19.016 1 33.78 188 TRP A CA 1
ATOM 1478 C C . TRP A 1 188 ? -14.734 5.164 20.391 1 33.78 188 TRP A C 1
ATOM 1480 O O . TRP A 1 188 ? -14.039 4.789 21.328 1 33.78 188 TRP A O 1
ATOM 1490 N N . ARG A 1 189 ? -15.656 6.027 20.797 1 32.84 189 ARG A N 1
ATOM 1491 C CA . ARG A 1 189 ? -16.438 6.246 22 1 32.84 189 ARG A CA 1
ATOM 1492 C C . ARG A 1 189 ? -16.812 4.922 22.656 1 32.84 189 ARG A C 1
ATOM 1494 O O . ARG A 1 189 ? -17.875 4.363 22.375 1 32.84 189 ARG A O 1
ATOM 1501 N N . SER A 1 190 ? -16.234 3.676 22.531 1 30.45 190 SER A N 1
ATOM 1502 C CA . SER A 1 190 ? -16.859 2.986 23.656 1 30.45 190 SER A CA 1
ATOM 1503 C C . SER A 1 190 ? -16.688 3.777 24.953 1 30.45 190 SER A C 1
ATOM 1505 O O . SER A 1 190 ? -15.672 4.449 25.141 1 30.45 190 SER A O 1
ATOM 1507 N N . ASP A 1 191 ? -17.75 4.336 25.703 1 30.62 191 ASP A N 1
ATOM 1508 C CA . ASP A 1 191 ? -18 4.73 27.078 1 30.62 191 ASP A CA 1
ATOM 1509 C C . ASP A 1 191 ? -17.062 4.02 28.047 1 30.62 191 ASP A C 1
ATOM 1511 O O . ASP A 1 191 ? -17.172 4.18 29.266 1 30.62 191 ASP A O 1
ATOM 1515 N N . GLU A 1 192 ? -16.719 2.727 27.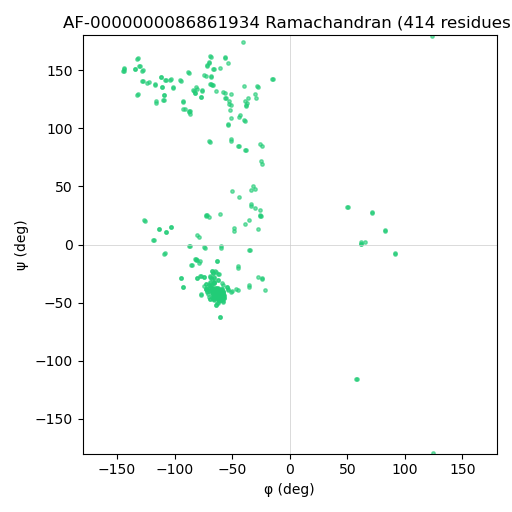891 1 29.39 192 GLU A N 1
ATOM 1516 C CA . GLU A 1 192 ? -16.297 2.137 29.156 1 29.39 192 GLU A CA 1
ATOM 1517 C C . GLU A 1 192 ? -15.031 2.816 29.688 1 29.39 192 GLU A C 1
ATOM 1519 O O . GLU A 1 192 ? -14.203 3.287 28.906 1 29.39 192 GLU A O 1
ATOM 1524 N N . GLU A 1 193 ? -14.859 3.271 31.031 1 31.36 193 GLU A N 1
ATOM 1525 C CA . GLU A 1 193 ? -13.906 3.605 32.094 1 31.36 193 GLU A CA 1
ATOM 1526 C C . GLU A 1 193 ? -12.609 2.812 31.922 1 31.36 193 GLU A C 1
ATOM 1528 O O . GLU A 1 193 ? -12.383 1.832 32.625 1 31.36 193 GLU A O 1
ATOM 1533 N N . ASP A 1 194 ? -12.32 2.197 30.906 1 31.59 194 ASP A N 1
ATOM 1534 C CA . ASP A 1 194 ? -11.305 1.202 31.25 1 31.59 194 ASP A CA 1
ATOM 1535 C C . ASP A 1 194 ? -10.117 1.845 31.953 1 31.59 194 ASP A C 1
ATOM 1537 O O . ASP A 1 194 ? -9.898 3.053 31.828 1 31.59 194 ASP A O 1
ATOM 1541 N N . GLU A 1 195 ? -9.328 0.995 32.781 1 30.44 195 GLU A N 1
ATOM 1542 C CA . GLU A 1 195 ? -8.195 0.862 33.688 1 30.44 195 GLU A CA 1
ATOM 1543 C C . GLU A 1 195 ? -6.926 1.452 33.094 1 30.44 195 GLU A C 1
ATOM 1545 O O . GLU A 1 195 ? -6.734 1.423 31.891 1 30.44 195 GLU A O 1
ATOM 1550 N N . ASP A 1 196 ? -6.125 2.34 33.75 1 33.03 196 ASP A N 1
ATOM 1551 C CA . ASP A 1 196 ? -4.789 2.904 33.906 1 33.03 196 ASP A CA 1
ATOM 1552 C C . ASP A 1 196 ? -3.719 1.919 33.438 1 33.03 196 ASP A C 1
ATOM 1554 O O . ASP A 1 196 ? -3.047 1.29 34.281 1 33.03 196 ASP A O 1
ATOM 1558 N N . SER A 1 197 ? -4 0.99 32.562 1 30.86 197 SER A N 1
ATOM 1559 C CA . SER A 1 197 ? -2.816 0.146 32.438 1 30.86 197 SER A CA 1
ATOM 1560 C C . SER A 1 197 ? -1.567 0.981 32.188 1 30.86 197 SER A C 1
ATOM 1562 O O . SER A 1 197 ? -1.529 1.772 31.234 1 30.86 197 SER A O 1
ATOM 1564 N N . ASP A 1 198 ? -0.838 1.419 33.156 1 31.12 198 ASP A N 1
ATOM 1565 C CA . ASP A 1 198 ? 0.517 1.859 33.469 1 31.12 198 ASP A CA 1
ATOM 1566 C C . ASP A 1 198 ? 1.535 1.227 32.531 1 31.12 198 ASP A C 1
ATOM 1568 O O . ASP A 1 198 ? 2.117 0.187 32.844 1 31.12 198 ASP A O 1
ATOM 1572 N N . PHE A 1 199 ? 1.134 0.963 31.422 1 32.44 199 PHE A N 1
ATOM 1573 C CA . PHE A 1 199 ? 2.322 0.559 30.672 1 32.44 199 PHE A CA 1
ATOM 1574 C C . PHE A 1 199 ? 3.449 1.567 30.875 1 32.44 199 PHE A C 1
ATOM 1576 O O . PHE A 1 199 ? 3.875 2.221 29.922 1 32.44 199 PHE A O 1
ATOM 1583 N N . GLY A 1 200 ? 3.455 2.463 31.781 1 32.31 200 GLY A N 1
ATOM 1584 C CA . GLY A 1 200 ? 4.445 3.385 32.312 1 32.31 200 GLY A CA 1
ATOM 1585 C C . GLY A 1 200 ? 5.793 2.732 32.562 1 32.31 200 GLY A C 1
ATOM 1586 O O . GLY A 1 200 ? 6.625 3.273 33.281 1 32.31 200 GLY A O 1
ATOM 1587 N N . GLU A 1 201 ? 5.848 1.42 32.688 1 34.66 201 GLU A N 1
ATOM 1588 C CA . GLU A 1 201 ? 7.246 1.127 32.969 1 34.66 201 GLU A CA 1
ATOM 1589 C C . GLU A 1 201 ? 8.172 1.742 31.938 1 34.66 201 GLU A C 1
ATOM 1591 O O . GLU A 1 201 ? 7.82 1.831 30.75 1 34.66 201 GLU A O 1
ATOM 1596 N N . GLU A 1 202 ? 9.141 2.566 32.219 1 37.47 202 GLU A N 1
ATOM 1597 C CA . GLU A 1 202 ? 10.258 3.178 31.5 1 37.47 202 GLU A CA 1
ATOM 1598 C C . GLU A 1 202 ? 10.805 2.24 30.438 1 37.47 202 GLU A C 1
ATOM 1600 O O . GLU A 1 202 ? 11.719 1.454 30.688 1 37.47 202 GLU A O 1
ATOM 1605 N N . GLN A 1 203 ? 10.016 1.461 29.844 1 39.84 203 GLN A N 1
ATOM 1606 C CA . GLN A 1 203 ? 10.68 0.598 28.875 1 39.84 203 GLN A CA 1
ATOM 1607 C C . GLN A 1 203 ? 11.508 1.417 27.875 1 39.84 203 GLN A C 1
ATOM 1609 O O . GLN A 1 203 ? 11.008 2.375 27.297 1 39.84 203 GLN A O 1
ATOM 1614 N N . ARG A 1 204 ? 12.758 1.443 28.016 1 49.81 204 ARG A N 1
ATOM 1615 C CA . ARG A 1 204 ? 13.781 2.09 27.219 1 49.81 204 ARG A CA 1
ATOM 1616 C C . ARG A 1 204 ? 13.469 1.961 25.719 1 49.81 204 ARG A C 1
ATOM 1618 O O . ARG A 1 204 ? 13.086 0.886 25.25 1 49.81 204 ARG A O 1
ATOM 1625 N N . ASP A 1 205 ? 13.086 2.971 25.156 1 67.19 205 ASP A N 1
ATOM 1626 C CA . ASP A 1 205 ? 12.914 3.01 23.703 1 67.19 205 ASP A CA 1
ATOM 1627 C C . ASP A 1 205 ? 14.008 2.223 23 1 67.19 205 ASP A C 1
ATOM 1629 O O . ASP A 1 205 ? 15.18 2.285 23.391 1 67.19 205 ASP A O 1
ATOM 1633 N N . CYS A 1 206 ? 13.516 1.158 22.234 1 69.56 206 CYS A N 1
ATOM 1634 C CA . CYS A 1 206 ? 14.461 0.4 21.406 1 69.56 206 CYS A CA 1
ATOM 1635 C C . CYS A 1 206 ? 14.727 1.106 20.094 1 69.56 206 CYS A C 1
ATOM 1637 O O . CYS A 1 206 ? 13.82 1.706 19.516 1 69.56 206 CYS A O 1
ATOM 1639 N N . TYR A 1 207 ? 15.914 1.262 19.766 1 78 207 TYR A N 1
ATOM 1640 C CA . TYR A 1 207 ? 16.297 1.881 18.5 1 78 207 TYR A CA 1
ATOM 1641 C C . TYR A 1 207 ? 16.547 0.825 17.438 1 78 207 TYR A C 1
ATOM 1643 O O . TYR A 1 207 ? 17.047 -0.259 17.734 1 78 207 TYR A O 1
ATOM 1651 N N . LEU A 1 208 ? 16.094 1.179 16.234 1 75.75 208 LEU A N 1
ATOM 1652 C CA . LEU A 1 208 ? 16.156 0.255 15.109 1 75.75 208 LEU A CA 1
ATOM 1653 C C . LEU A 1 208 ? 17.156 0.734 14.062 1 75.75 208 LEU A C 1
ATOM 1655 O O . LEU A 1 208 ? 17.438 1.931 13.961 1 75.75 208 LEU A O 1
ATOM 1659 N N . LYS A 1 209 ? 17.781 -0.271 13.5 1 76.06 209 LYS A N 1
ATOM 1660 C CA . LYS A 1 209 ? 18.656 -0.027 12.359 1 76.06 209 LYS A CA 1
ATOM 1661 C C . LYS A 1 209 ? 18.25 -0.878 11.164 1 76.06 209 LYS A C 1
ATOM 1663 O O . LYS A 1 209 ? 17.734 -1.986 11.328 1 76.06 209 LYS A O 1
ATOM 1668 N N . GLY B 1 1 ? -18.531 12.195 7.941 1 88.69 1 GLY B N 1
ATOM 1669 C CA . GLY B 1 1 ? -18.234 13.617 7.844 1 88.69 1 GLY B CA 1
ATOM 1670 C C . GLY B 1 1 ? -17.172 14.07 8.828 1 88.69 1 GLY B C 1
ATOM 1671 O O . GLY B 1 1 ? -16.703 13.281 9.656 1 88.69 1 GLY B O 1
ATOM 1672 N N . THR B 1 2 ? -16.594 15.297 8.523 1 92.25 2 THR B N 1
ATOM 1673 C CA . THR B 1 2 ? -15.539 15.852 9.359 1 92.25 2 THR B CA 1
ATOM 1674 C C . THR B 1 2 ? -15.656 17.375 9.445 1 92.25 2 THR B C 1
ATOM 1676 O O . THR B 1 2 ? -16.234 18 8.562 1 92.25 2 THR B O 1
ATOM 1679 N N . ASP B 1 3 ? -15.227 17.859 10.562 1 93.12 3 ASP B N 1
ATOM 1680 C CA . ASP B 1 3 ? -15.125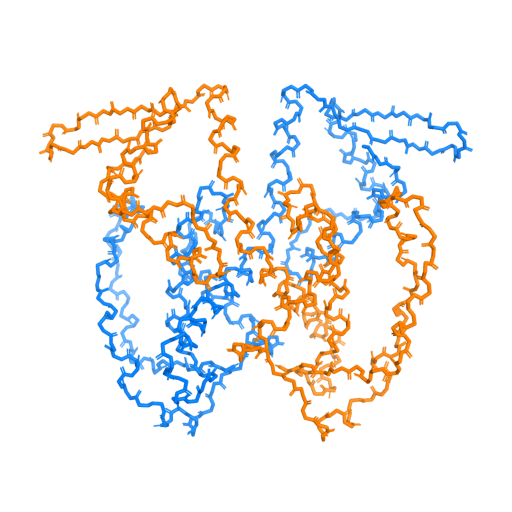 19.312 10.703 1 93.12 3 ASP B CA 1
ATOM 1681 C C . ASP B 1 3 ? -14.055 19.875 9.773 1 93.12 3 ASP B C 1
ATOM 1683 O O . ASP B 1 3 ? -13.055 19.203 9.492 1 93.12 3 ASP B O 1
ATOM 1687 N N . LEU B 1 4 ? -14.281 21.109 9.383 1 93.56 4 LEU B N 1
ATOM 1688 C CA . LEU B 1 4 ? -13.328 21.766 8.484 1 93.56 4 LEU B CA 1
ATOM 1689 C C . LEU B 1 4 ? -11.953 21.844 9.125 1 93.56 4 LEU B C 1
ATOM 1691 O O . LEU B 1 4 ? -10.938 21.641 8.461 1 93.56 4 LEU B O 1
ATOM 1695 N N . SER B 1 5 ? -11.867 22.172 10.391 1 93.44 5 SER B N 1
ATOM 1696 C CA . SER B 1 5 ? -10.586 22.281 11.078 1 93.44 5 SER B CA 1
ATOM 1697 C C . SER B 1 5 ? -9.805 20.969 11.016 1 93.44 5 SER B C 1
ATOM 1699 O O . SER B 1 5 ? -8.602 20.953 10.758 1 93.44 5 SER B O 1
ATOM 1701 N N . ARG B 1 6 ? -10.562 19.891 11.195 1 94.06 6 ARG B N 1
ATOM 1702 C CA . ARG B 1 6 ? -9.938 18.578 11.125 1 94.06 6 ARG B CA 1
ATOM 1703 C C . ARG B 1 6 ? -9.508 18.25 9.695 1 94.06 6 ARG B C 1
ATOM 1705 O O . ARG B 1 6 ? -8.438 17.672 9.477 1 94.06 6 ARG B O 1
ATOM 1712 N N . LEU B 1 7 ? -10.273 18.594 8.789 1 94.88 7 LEU B N 1
ATOM 1713 C CA . LEU B 1 7 ? -9.953 18.375 7.383 1 94.88 7 LEU B CA 1
ATOM 1714 C C . LEU B 1 7 ? -8.68 19.125 7.004 1 94.88 7 LEU B C 1
ATOM 1716 O O . LEU B 1 7 ? -7.824 18.578 6.289 1 94.88 7 LEU B O 1
ATOM 1720 N N . VAL B 1 8 ? -8.531 20.281 7.457 1 95.75 8 VAL B N 1
ATOM 1721 C CA . VAL B 1 8 ? -7.359 21.109 7.172 1 95.75 8 VAL B CA 1
ATOM 1722 C C . VAL B 1 8 ? -6.117 20.484 7.809 1 95.75 8 VAL B C 1
ATOM 1724 O O . VAL B 1 8 ? -5.051 20.438 7.191 1 95.75 8 VAL B O 1
ATOM 1727 N N . GLU B 1 9 ? -6.25 20.016 8.992 1 95.12 9 GLU B N 1
ATOM 1728 C CA . GLU B 1 9 ? -5.148 19.344 9.672 1 95.12 9 GLU B CA 1
ATOM 1729 C C . GLU B 1 9 ? -4.707 18.094 8.914 1 95.12 9 GLU B C 1
ATOM 1731 O O . GLU B 1 9 ? -3.512 17.859 8.742 1 95.12 9 GLU B O 1
ATOM 1736 N N . ASP B 1 10 ? -5.703 17.312 8.523 1 94.06 10 ASP B N 1
ATOM 1737 C CA . ASP B 1 10 ? -5.41 16.094 7.773 1 94.06 10 ASP B CA 1
ATOM 1738 C C . ASP B 1 10 ? -4.758 16.422 6.434 1 94.06 10 ASP B C 1
ATOM 1740 O O . ASP B 1 10 ? -3.828 15.734 6.008 1 94.06 10 ASP B O 1
ATOM 1744 N N . PHE B 1 11 ? -5.246 17.438 5.828 1 94.81 11 PHE B N 1
ATOM 1745 C CA . PHE B 1 11 ? -4.672 17.891 4.566 1 94.81 11 PHE B CA 1
ATOM 1746 C C . PHE B 1 11 ? -3.209 18.281 4.742 1 94.81 11 PHE B C 1
ATOM 1748 O O . PHE B 1 11 ? -2.361 17.906 3.924 1 94.81 11 PHE B O 1
ATOM 1755 N N . PHE B 1 12 ? -2.893 18.984 5.699 1 94.31 12 PHE B N 1
ATOM 1756 C CA . PHE B 1 12 ? -1.521 19.391 5.977 1 94.31 12 PHE B CA 1
ATOM 1757 C C . PHE B 1 12 ? -0.619 18.188 6.164 1 94.31 12 PHE B C 1
ATOM 1759 O O . PHE B 1 12 ? 0.483 18.125 5.613 1 94.31 12 PHE B O 1
ATOM 1766 N N . SER B 1 13 ? -1.1 17.25 6.945 1 93.12 13 SER B N 1
ATOM 1767 C CA . SER B 1 13 ? -0.335 16.031 7.199 1 93.12 13 SER B CA 1
ATOM 1768 C C . SER B 1 13 ? -0.076 15.266 5.91 1 93.12 13 SER B C 1
ATOM 1770 O O . SER B 1 13 ? 1.039 14.797 5.672 1 93.12 13 SER B O 1
ATOM 1772 N N . MET B 1 14 ? -1.075 15.164 5.082 1 92.81 14 MET B N 1
ATOM 1773 C CA . MET B 1 14 ? -0.928 14.438 3.824 1 92.81 14 MET B CA 1
ATOM 1774 C C . MET B 1 14 ? 0.018 15.172 2.881 1 92.81 14 MET B C 1
ATOM 1776 O O . MET B 1 14 ? 0.799 14.547 2.164 1 92.81 14 MET B O 1
ATOM 1780 N N . LYS B 1 15 ? -0.112 16.438 2.932 1 92.56 15 LYS B N 1
ATOM 1781 C CA . LYS B 1 15 ? 0.794 17.266 2.137 1 92.56 15 LYS B CA 1
ATOM 1782 C C . LYS B 1 15 ? 2.25 16.984 2.496 1 92.56 15 LYS B C 1
ATOM 1784 O O . LYS B 1 15 ? 3.096 16.828 1.611 1 92.56 15 LYS B O 1
ATOM 1789 N N . GLU B 1 16 ? 2.566 16.875 3.746 1 90.81 16 GLU B N 1
ATOM 1790 C CA . GLU B 1 16 ? 3.92 16.578 4.211 1 90.81 16 GLU B CA 1
ATOM 1791 C C . GLU B 1 16 ? 4.375 15.195 3.766 1 90.81 16 GLU B C 1
ATOM 1793 O O . GLU B 1 16 ? 5.535 15 3.406 1 90.81 16 GLU B O 1
ATOM 1798 N N . GLU B 1 17 ? 3.451 14.266 3.771 1 91.94 17 GLU B N 1
ATOM 1799 C CA . GLU B 1 17 ? 3.764 12.914 3.312 1 91.94 17 GLU B CA 1
ATOM 1800 C C . GLU B 1 17 ? 4.133 12.906 1.831 1 91.94 17 GLU B C 1
ATOM 1802 O O . GLU B 1 17 ? 5.078 12.227 1.426 1 91.94 17 GLU B O 1
ATOM 1807 N N . VAL B 1 18 ? 3.396 13.648 1.091 1 92 18 VAL B N 1
ATOM 1808 C CA . VAL B 1 18 ? 3.604 13.703 -0.352 1 92 18 VAL B CA 1
ATOM 1809 C C . VAL B 1 18 ? 4.945 14.375 -0.654 1 92 18 VAL B C 1
ATOM 1811 O O . VAL B 1 18 ? 5.723 13.875 -1.473 1 92 18 VAL B O 1
ATOM 1814 N N . LEU B 1 19 ? 5.234 15.375 0.052 1 89.94 19 LEU B N 1
ATOM 1815 C CA . LEU B 1 19 ? 6.473 16.125 -0.155 1 89.94 19 LEU B CA 1
ATOM 1816 C C . LEU B 1 19 ? 7.68 15.289 0.273 1 89.94 19 LEU B C 1
ATOM 1818 O O . LEU B 1 19 ? 8.742 15.375 -0.346 1 89.94 19 LEU B O 1
ATOM 1822 N N . ALA B 1 20 ? 7.527 14.523 1.288 1 88 20 ALA B N 1
ATOM 1823 C CA . ALA B 1 20 ? 8.602 13.664 1.781 1 88 20 ALA B CA 1
ATOM 1824 C C . ALA B 1 20 ? 8.992 12.625 0.739 1 88 20 ALA B C 1
ATOM 1826 O O . ALA B 1 20 ? 10.062 12.016 0.834 1 88 20 ALA B O 1
ATOM 1827 N N . ARG B 1 21 ? 8.203 12.422 -0.266 1 88.25 21 ARG B N 1
ATOM 1828 C CA . ARG B 1 21 ? 8.438 11.414 -1.291 1 88.25 21 ARG B CA 1
ATOM 1829 C C . ARG B 1 21 ? 8.727 12.055 -2.643 1 88.25 21 ARG B C 1
ATOM 1831 O O . ARG B 1 21 ? 8.609 11.406 -3.684 1 88.25 21 ARG B O 1
ATOM 1838 N N . ASP B 1 22 ? 8.992 13.328 -2.637 1 83.38 22 ASP B N 1
ATOM 1839 C CA . ASP B 1 22 ? 9.539 14.117 -3.736 1 83.38 22 ASP B CA 1
ATOM 1840 C C . ASP B 1 22 ? 8.508 14.297 -4.848 1 83.38 22 ASP B C 1
ATOM 1842 O O . ASP B 1 22 ? 8.859 14.32 -6.027 1 83.38 22 ASP B O 1
ATOM 1846 N N . PHE B 1 23 ? 7.262 14.258 -4.461 1 86.69 23 PHE B N 1
ATOM 1847 C CA . PHE B 1 23 ? 6.223 14.602 -5.422 1 86.69 23 PHE B CA 1
ATOM 1848 C C . PHE B 1 23 ? 5.957 16.109 -5.422 1 86.69 23 PHE B C 1
ATOM 1850 O O . PHE B 1 23 ? 6.016 16.75 -4.375 1 86.69 23 PHE B O 1
ATOM 1857 N N . ASP B 1 24 ? 5.609 16.516 -6.598 1 86.06 24 ASP B N 1
ATOM 1858 C CA . ASP B 1 24 ? 5.258 17.938 -6.742 1 86.06 24 ASP B CA 1
ATOM 1859 C C . ASP B 1 24 ? 3.756 18.141 -6.562 1 86.06 24 ASP B C 1
ATOM 1861 O O . ASP B 1 24 ? 2.945 17.484 -7.215 1 86.06 24 ASP B O 1
ATOM 1865 N N . LEU B 1 25 ? 3.137 18.922 -5.68 1 83.88 25 LEU B N 1
ATOM 1866 C CA . LEU B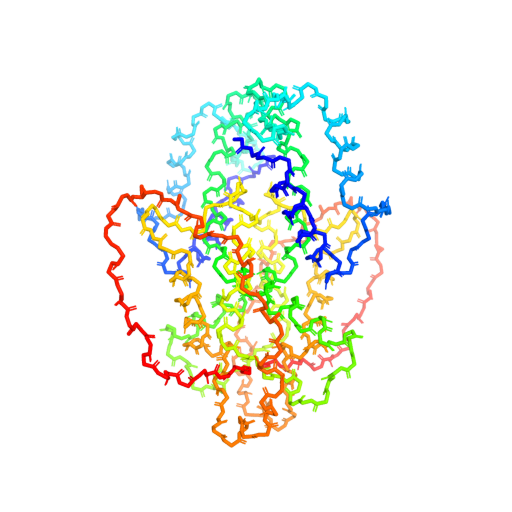 1 25 ? 1.726 19.156 -5.391 1 83.88 25 LEU B CA 1
ATOM 1867 C C . LEU B 1 25 ? 1.101 20.078 -6.426 1 83.88 25 LEU B C 1
ATOM 1869 O O . LEU B 1 25 ? -0.088 19.969 -6.73 1 83.88 25 LEU B O 1
ATOM 1873 N N . GLY B 1 26 ? 1.667 20.766 -7.238 1 84.44 26 GLY B N 1
ATOM 1874 C CA . GLY B 1 26 ? 1.15 21.688 -8.234 1 84.44 26 GLY B CA 1
ATOM 1875 C C . GLY B 1 26 ? 0.375 22.844 -7.641 1 84.44 26 GLY B C 1
ATOM 1876 O O . GLY B 1 26 ? -0.424 23.484 -8.328 1 84.44 26 GLY B O 1
ATOM 1877 N N . PHE B 1 27 ? 0.225 23.016 -6.312 1 85.94 27 PHE B N 1
ATOM 1878 C CA . PHE B 1 27 ? -0.429 24.141 -5.664 1 85.94 27 PHE B CA 1
ATOM 1879 C C . PHE B 1 27 ? 0.448 24.719 -4.555 1 85.94 27 PHE B C 1
ATOM 1881 O O . PHE B 1 27 ? 1.374 24.047 -4.086 1 85.94 27 PHE B O 1
ATOM 1888 N N . SER B 1 28 ? 0.167 26.047 -4.344 1 84.44 28 SER B N 1
ATOM 1889 C CA . SER B 1 28 ? 0.837 26.75 -3.258 1 84.44 28 SER B CA 1
ATOM 1890 C C . SER B 1 28 ? -0.156 27.547 -2.422 1 84.44 28 SER B C 1
ATOM 1892 O O . SER B 1 28 ? -1.315 27.703 -2.811 1 84.44 28 SER B O 1
ATOM 1894 N N . GLY B 1 29 ? 0.3 27.891 -1.156 1 88.75 29 GLY B N 1
ATOM 1895 C CA . GLY B 1 29 ? -0.556 28.703 -0.306 1 88.75 29 GLY B CA 1
ATOM 1896 C C . GLY B 1 29 ? -0.844 28.047 1.037 1 88.75 29 GLY B C 1
ATOM 1897 O O . GLY B 1 29 ? -0.384 26.938 1.312 1 88.75 29 GLY B O 1
ATOM 1898 N N . ASN B 1 30 ? -1.604 28.766 1.818 1 93.31 30 ASN B N 1
ATOM 1899 C CA . ASN B 1 30 ? -2.023 28.281 3.129 1 93.31 30 ASN B CA 1
ATOM 1900 C C . ASN B 1 30 ? -2.99 27.109 3.012 1 93.31 30 ASN B C 1
ATOM 1902 O O . ASN B 1 30 ? -3.867 27.109 2.146 1 93.31 30 ASN B O 1
ATOM 1906 N N . SER B 1 31 ? -2.848 26.062 3.842 1 93.56 31 SER B N 1
ATOM 1907 C CA . SER B 1 31 ? -3.645 24.844 3.783 1 93.56 31 SER B CA 1
ATOM 1908 C C . SER B 1 31 ? -5.137 25.156 3.848 1 93.56 31 SER B C 1
ATOM 1910 O O . SER B 1 31 ? -5.938 24.516 3.16 1 93.56 31 SER B O 1
ATOM 1912 N N . ASP B 1 32 ? -5.512 26.156 4.637 1 93.62 32 ASP B N 1
ATOM 1913 C CA . ASP B 1 32 ? -6.918 26.531 4.762 1 93.62 32 ASP B CA 1
ATOM 1914 C C . ASP B 1 32 ? -7.488 26.969 3.418 1 93.62 32 ASP B C 1
ATOM 1916 O O . ASP B 1 32 ? -8.562 26.531 3.016 1 93.62 32 ASP B O 1
ATOM 1920 N N . ASP B 1 33 ? -6.789 27.812 2.791 1 94.44 33 ASP B N 1
ATOM 1921 C CA . ASP B 1 33 ? -7.238 28.344 1.51 1 94.44 33 ASP B CA 1
ATOM 1922 C C . ASP B 1 33 ? -7.316 27.25 0.45 1 94.44 33 ASP B C 1
ATOM 1924 O O . ASP B 1 33 ? -8.258 27.203 -0.338 1 94.44 33 ASP B O 1
ATOM 1928 N N . VAL B 1 34 ? -6.289 26.453 0.428 1 95.62 34 VAL B N 1
ATOM 1929 C CA . VAL B 1 34 ? -6.227 25.391 -0.562 1 95.62 34 VAL B CA 1
ATOM 1930 C C . VAL B 1 34 ? -7.398 24.422 -0.361 1 95.62 34 VAL B C 1
ATOM 1932 O O . VAL B 1 34 ? -8.062 24.031 -1.325 1 95.62 34 VAL B O 1
ATOM 1935 N N . VAL B 1 35 ? -7.684 24.078 0.883 1 96.06 35 VAL B N 1
ATOM 1936 C CA . VAL B 1 35 ? -8.758 23.141 1.202 1 96.06 35 VAL B CA 1
ATOM 1937 C C . VAL B 1 35 ? -10.102 23.75 0.815 1 96.06 35 VAL B C 1
ATOM 1939 O O . VAL B 1 35 ? -10.945 23.094 0.211 1 96.06 35 VAL B O 1
ATOM 1942 N N . MET B 1 36 ? -10.312 25.016 1.122 1 93.31 36 MET B N 1
ATOM 1943 C CA . MET B 1 36 ? -11.555 25.688 0.775 1 93.31 36 MET B CA 1
ATOM 1944 C C . MET B 1 36 ? -11.758 25.719 -0.736 1 93.31 36 MET B C 1
ATOM 1946 O O . MET B 1 36 ? -12.875 25.5 -1.218 1 93.31 36 MET B O 1
ATOM 1950 N N . HIS B 1 37 ? -10.742 26.016 -1.39 1 94.88 37 HIS B N 1
ATOM 1951 C CA . HIS B 1 37 ? -10.805 26 -2.848 1 94.88 37 HIS B CA 1
ATOM 1952 C C . HIS B 1 37 ? -11.148 24.625 -3.379 1 94.88 37 HIS B C 1
ATOM 1954 O O . HIS B 1 37 ? -11.953 24.484 -4.305 1 94.88 37 HIS B O 1
ATOM 1960 N N . ALA B 1 38 ? -10.477 23.562 -2.887 1 94.81 38 ALA B N 1
ATOM 1961 C CA . ALA B 1 38 ? -10.742 22.188 -3.299 1 94.81 38 ALA B CA 1
ATOM 1962 C C . ALA B 1 38 ? -12.195 21.797 -3.049 1 94.81 38 ALA B C 1
ATOM 1964 O O . ALA B 1 38 ? -12.82 21.141 -3.877 1 94.81 38 ALA B O 1
ATOM 1965 N N . ILE B 1 39 ? -12.711 22.203 -1.923 1 94.81 39 ILE B N 1
ATOM 1966 C CA . ILE B 1 39 ? -14.102 21.922 -1.588 1 94.81 39 ILE B CA 1
ATOM 1967 C C . ILE B 1 39 ? -15.023 22.562 -2.633 1 94.81 39 ILE B C 1
ATOM 1969 O O . ILE B 1 39 ? -15.992 21.938 -3.068 1 94.81 39 ILE B O 1
ATOM 1973 N N . HIS B 1 40 ? -14.695 23.766 -3.002 1 94.38 40 HIS B N 1
ATOM 1974 C CA . HIS B 1 40 ? -15.461 24.453 -4.027 1 94.38 40 HIS B CA 1
ATOM 1975 C C . HIS B 1 40 ? -15.406 23.703 -5.359 1 94.38 40 HIS B C 1
ATOM 1977 O O . HIS B 1 40 ? -16.422 23.594 -6.055 1 94.38 40 HIS B O 1
ATOM 1983 N N . LEU B 1 41 ? -14.273 23.188 -5.707 1 94.31 41 LEU B N 1
ATOM 1984 C CA . LEU B 1 41 ? -14.086 22.453 -6.949 1 94.31 41 LEU B CA 1
ATOM 1985 C C . LEU B 1 41 ? -14.875 21.141 -6.926 1 94.31 41 LEU B C 1
ATOM 1987 O O . LEU B 1 41 ? -15.406 20.719 -7.953 1 94.31 41 LEU B O 1
ATOM 1991 N N . LEU B 1 42 ? -14.898 20.5 -5.75 1 94.56 42 LEU B N 1
ATOM 1992 C CA . LEU B 1 42 ? -15.609 19.234 -5.617 1 94.56 42 LEU B CA 1
ATOM 1993 C C . LEU B 1 42 ? -17.109 19.453 -5.754 1 94.56 42 LEU B C 1
ATOM 1995 O O . LEU B 1 42 ? -17.844 18.516 -6.098 1 94.56 42 LEU B O 1
ATOM 1999 N N . GLY B 1 43 ? -17.531 20.594 -5.379 1 93.06 43 GLY B N 1
ATOM 2000 C CA . GLY B 1 43 ? -18.906 20.984 -5.656 1 93.06 43 GLY B CA 1
ATOM 2001 C C . GLY B 1 43 ? -19.922 20.031 -5.07 1 93.06 43 GLY B C 1
ATOM 2002 O O . GLY B 1 43 ? -19.969 19.828 -3.854 1 93.06 43 GLY B O 1
ATOM 2003 N N . ASN B 1 44 ? -20.672 19.375 -6.008 1 93 44 ASN B N 1
ATOM 2004 C CA . ASN B 1 44 ? -21.812 18.547 -5.609 1 93 44 ASN B CA 1
ATOM 2005 C C . ASN B 1 44 ? -21.359 17.234 -4.98 1 93 44 ASN B C 1
ATOM 2007 O O . ASN B 1 44 ? -22.188 16.453 -4.492 1 93 44 ASN B O 1
ATOM 2011 N N . CYS B 1 45 ? -20.125 17.016 -4.934 1 94.62 45 CYS B N 1
ATOM 2012 C CA . CYS B 1 45 ? -19.625 15.766 -4.363 1 94.62 45 CYS B CA 1
ATOM 2013 C C . CYS B 1 45 ? -19.578 15.844 -2.844 1 94.62 45 CYS B C 1
ATOM 2015 O O . CYS B 1 45 ? -19.391 14.828 -2.172 1 94.62 45 CYS B O 1
ATOM 2017 N N . VAL B 1 46 ? -19.719 17.078 -2.336 1 96.19 46 VAL B N 1
ATOM 2018 C CA . VAL B 1 46 ? -19.672 17.25 -0.889 1 96.19 46 VAL B CA 1
ATOM 2019 C C . VAL B 1 46 ? -20.812 18.156 -0.438 1 96.19 46 VAL B C 1
ATOM 2021 O O . VAL B 1 46 ? -21.328 18.953 -1.222 1 96.19 46 VAL B O 1
ATOM 2024 N N . ASN B 1 47 ? -21.219 17.906 0.774 1 95 47 ASN B N 1
ATOM 2025 C CA . ASN B 1 47 ? -22.203 18.75 1.434 1 95 47 ASN B CA 1
ATOM 2026 C C . ASN B 1 47 ? -21.578 19.531 2.592 1 95 47 ASN B C 1
ATOM 2028 O O . ASN B 1 47 ? -20.828 18.969 3.387 1 95 47 ASN B O 1
ATOM 2032 N N . ILE B 1 48 ? -21.922 20.797 2.658 1 94 48 ILE B N 1
ATOM 2033 C CA . ILE B 1 48 ? -21.391 21.656 3.705 1 94 48 ILE B CA 1
ATOM 2034 C C . ILE B 1 48 ? -22.531 22.141 4.609 1 94 48 ILE B C 1
ATOM 2036 O O . ILE B 1 48 ? -23.531 22.672 4.129 1 94 48 ILE B O 1
ATOM 2040 N N . THR B 1 49 ? -22.344 21.844 5.828 1 92.38 49 THR B N 1
ATOM 2041 C CA . THR B 1 49 ? -23.328 22.312 6.801 1 92.38 49 THR B CA 1
ATOM 2042 C C . THR B 1 49 ? -22.641 23.141 7.895 1 92.38 49 THR B C 1
ATOM 2044 O O . THR B 1 49 ? -21.469 22.906 8.211 1 92.38 49 THR B O 1
ATOM 2047 N N . ASN B 1 50 ? -23.266 24.203 8.281 1 88.19 50 ASN B N 1
ATOM 2048 C CA . ASN B 1 50 ? -22.75 25 9.383 1 88.19 50 ASN B CA 1
ATOM 2049 C C . ASN B 1 50 ? -23.25 24.5 10.727 1 88.19 50 ASN B C 1
ATOM 2051 O O . ASN B 1 50 ? -24.453 24.312 10.906 1 88.19 50 ASN B O 1
ATOM 2055 N N . THR B 1 51 ? -22.266 24.016 11.523 1 76.31 51 THR B N 1
ATOM 2056 C CA . THR B 1 51 ? -22.688 23.594 12.852 1 76.31 51 THR B CA 1
ATOM 2057 C C . THR B 1 51 ? -22.672 24.766 13.828 1 76.31 51 THR B C 1
ATOM 2059 O O . THR B 1 51 ? -21.828 25.656 13.719 1 76.31 51 THR B O 1
ATOM 2062 N N . SER B 1 52 ? -23.734 25.172 14.258 1 66.75 52 SER B N 1
ATOM 2063 C CA . SER B 1 52 ? -24 26.312 15.125 1 66.75 52 SER B CA 1
ATOM 2064 C C . SER B 1 52 ? -23.016 26.359 16.297 1 66.75 52 SER B C 1
ATOM 2066 O O . SER B 1 52 ? -22.656 27.438 16.75 1 66.75 52 SER B O 1
ATOM 2068 N N . ARG B 1 53 ? -22.719 25.25 16.797 1 63 53 ARG B N 1
ATOM 2069 C CA . ARG B 1 53 ? -22.078 25.281 18.109 1 63 53 ARG B CA 1
ATOM 2070 C C . ARG B 1 53 ? -20.766 26.062 18.062 1 63 53 ARG B C 1
ATOM 2072 O O . ARG B 1 53 ? -20.516 26.922 18.922 1 63 53 ARG B O 1
ATOM 2079 N N . ASN B 1 54 ? -19.969 25.844 17.094 1 67.12 54 ASN B N 1
ATOM 2080 C CA . ASN B 1 54 ? -18.656 26.469 17.125 1 67.12 54 ASN B CA 1
ATOM 2081 C C . ASN B 1 54 ? -18.375 27.25 15.844 1 67.12 54 ASN B C 1
ATOM 2083 O O . ASN B 1 54 ? -17.25 27.656 15.586 1 67.12 54 ASN B O 1
ATOM 2087 N N . ASN B 1 55 ? -19.594 27.578 15.195 1 83.5 55 ASN B N 1
ATOM 2088 C CA . ASN B 1 55 ? -19.422 28.297 13.93 1 83.5 55 ASN B CA 1
ATOM 2089 C C . ASN B 1 55 ? -18.422 27.594 13.016 1 83.5 55 ASN B C 1
ATOM 2091 O O . ASN B 1 55 ? -17.547 28.234 12.438 1 83.5 55 ASN B O 1
ATOM 2095 N N . GLU B 1 56 ? -18.469 26.281 13.195 1 87.94 56 GLU B N 1
ATOM 2096 C CA . GLU B 1 56 ? -17.578 25.469 12.375 1 87.94 56 GLU B CA 1
ATOM 2097 C C . GLU B 1 56 ? -18.344 24.781 11.242 1 87.94 56 GLU B C 1
ATOM 2099 O O . GLU B 1 56 ? -19.547 24.531 11.352 1 87.94 56 GLU B O 1
ATOM 2104 N N . PHE B 1 57 ? -17.672 24.734 10.109 1 91.75 57 PHE B N 1
ATOM 2105 C CA . PHE B 1 57 ? -18.266 24.047 8.977 1 91.75 57 PHE B CA 1
ATOM 2106 C C . PHE B 1 57 ? -18.062 22.547 9.094 1 91.75 57 PHE B C 1
ATOM 2108 O O . PHE B 1 57 ? -16.969 22.094 9.484 1 91.75 57 PHE B O 1
ATOM 2115 N N . PHE B 1 58 ? -19.156 21.781 8.844 1 94.12 58 PHE B N 1
ATOM 2116 C CA . PHE B 1 58 ? -19.094 20.328 8.797 1 94.12 58 PHE B CA 1
ATOM 2117 C C . PHE B 1 58 ? -19.266 19.828 7.371 1 94.12 58 PHE B C 1
ATOM 2119 O O . PHE B 1 58 ? -20.234 20.172 6.691 1 94.12 58 PHE B O 1
ATOM 2126 N N . ILE B 1 59 ? -18.281 19.031 6.914 1 95.31 59 ILE B N 1
ATOM 2127 C CA . ILE B 1 59 ? -18.234 18.594 5.523 1 95.31 59 ILE B CA 1
ATOM 2128 C C . ILE B 1 59 ? -18.562 17.094 5.453 1 95.31 59 ILE B C 1
ATOM 2130 O O . ILE B 1 59 ? -17.953 16.297 6.156 1 95.31 59 ILE B O 1
ATOM 2134 N N . THR B 1 60 ? -19.516 16.781 4.59 1 94.69 60 THR B N 1
ATOM 2135 C CA . THR B 1 60 ? -19.891 15.383 4.395 1 94.69 60 THR B CA 1
ATOM 2136 C C . THR B 1 60 ? -19.859 15.016 2.914 1 94.69 60 THR B C 1
ATOM 2138 O O . THR B 1 60 ? -20.266 15.812 2.064 1 94.69 60 THR B O 1
ATOM 2141 N N . PRO B 1 61 ? -19.375 13.789 2.615 1 93.19 61 PRO B N 1
ATOM 2142 C CA . PRO B 1 61 ? -19.438 13.359 1.217 1 93.19 61 PRO B CA 1
ATOM 2143 C C . PRO B 1 61 ? -20.875 13.117 0.742 1 93.19 61 PRO B C 1
ATOM 2145 O O . PRO B 1 61 ? -21.719 12.641 1.512 1 93.19 61 PRO B O 1
ATOM 2148 N N . SER B 1 62 ? -21.062 13.461 -0.493 1 93.75 62 SER B N 1
ATOM 2149 C CA . SER B 1 62 ? -22.312 13.086 -1.128 1 93.75 62 SER B CA 1
ATOM 2150 C C . SER B 1 62 ? -22.359 11.594 -1.424 1 93.75 62 SER B C 1
ATOM 2152 O O . SER B 1 62 ? -21.344 11 -1.794 1 93.75 62 SER B O 1
ATOM 2154 N N . ILE B 1 63 ? -23.594 10.969 -1.317 1 89.06 63 ILE B N 1
ATOM 2155 C CA . ILE B 1 63 ? -23.672 9.516 -1.425 1 89.06 63 ILE B CA 1
ATOM 2156 C C . ILE B 1 63 ? -24.297 9.133 -2.762 1 89.06 63 ILE B C 1
ATOM 2158 O O . ILE B 1 63 ? -24.641 7.969 -2.977 1 89.06 63 ILE B O 1
ATOM 2162 N N . THR B 1 64 ? -24.453 10.047 -3.619 1 89.88 64 THR B N 1
ATOM 2163 C CA . THR B 1 64 ? -24.922 9.695 -4.953 1 89.88 64 THR B CA 1
ATOM 2164 C C . THR B 1 64 ? -23.844 8.93 -5.723 1 89.88 64 THR B C 1
ATOM 2166 O O . THR B 1 64 ? -22.656 9.102 -5.473 1 89.88 64 THR B O 1
ATOM 2169 N N . ILE B 1 65 ? -24.266 8.164 -6.676 1 84.5 65 ILE B N 1
ATOM 2170 C CA . ILE B 1 65 ? -23.375 7.273 -7.406 1 84.5 65 ILE B CA 1
ATOM 2171 C C . ILE B 1 65 ? -22.312 8.102 -8.141 1 84.5 65 ILE B C 1
ATOM 2173 O O . ILE B 1 65 ? -21.109 7.855 -7.992 1 84.5 65 ILE B O 1
ATOM 2177 N N . PRO B 1 66 ? -22.719 9.094 -8.867 1 85.81 66 PRO B N 1
ATOM 2178 C CA . PRO B 1 66 ? -21.703 9.898 -9.547 1 85.81 66 PRO B CA 1
ATOM 2179 C C . PRO B 1 66 ? -20.719 10.555 -8.578 1 85.81 66 PRO B C 1
ATOM 2181 O O . PRO B 1 66 ? -19.531 10.625 -8.859 1 85.81 66 PRO B O 1
ATOM 2184 N N . ALA B 1 67 ? -21.203 11.008 -7.48 1 90.12 67 ALA B N 1
ATOM 2185 C CA . ALA B 1 67 ? -20.344 11.664 -6.496 1 90.12 67 ALA B CA 1
ATOM 2186 C C . ALA B 1 67 ? -19.359 10.672 -5.883 1 90.12 67 ALA B C 1
ATOM 2188 O O . ALA B 1 67 ? -18.172 10.977 -5.73 1 90.12 67 ALA B O 1
ATOM 2189 N N . VAL B 1 68 ? -19.844 9.562 -5.516 1 84.31 68 VAL B N 1
ATOM 2190 C CA . VAL B 1 68 ? -19 8.523 -4.922 1 84.31 68 VAL B CA 1
ATOM 2191 C C . VAL B 1 68 ? -17.922 8.102 -5.914 1 84.31 68 VAL B C 1
ATOM 2193 O O . VAL B 1 68 ? -16.766 7.934 -5.539 1 84.31 68 VAL B O 1
ATOM 2196 N N . PHE B 1 69 ? -18.25 8.031 -7.133 1 82.5 69 PHE B N 1
ATOM 2197 C CA . PHE B 1 69 ? -17.297 7.66 -8.172 1 82.5 69 PHE B CA 1
ATOM 2198 C C . PHE B 1 69 ? -16.234 8.727 -8.336 1 82.5 69 PHE B C 1
ATOM 2200 O O . PHE B 1 69 ? -15.039 8.414 -8.461 1 82.5 69 PHE B O 1
ATOM 2207 N N . GLU B 1 70 ? -16.703 9.898 -8.32 1 86.94 70 GLU B N 1
ATOM 2208 C CA . GLU B 1 70 ? -15.781 11.008 -8.5 1 86.94 70 GLU B CA 1
ATOM 2209 C C . GLU B 1 70 ? -14.812 11.109 -7.324 1 86.94 70 GLU B C 1
ATOM 2211 O O . GLU B 1 70 ? -13.609 11.281 -7.52 1 86.94 70 GLU B O 1
ATOM 2216 N N . LEU B 1 71 ? -15.289 10.977 -6.141 1 88.25 71 LEU B N 1
ATOM 2217 C CA . LEU B 1 71 ? -14.438 11.039 -4.953 1 88.25 71 LEU B CA 1
ATOM 2218 C C . LEU B 1 71 ? -13.438 9.891 -4.941 1 88.25 71 LEU B C 1
ATOM 2220 O O . LEU B 1 71 ? -12.266 10.086 -4.59 1 88.25 71 LEU B O 1
ATOM 2224 N N . ASN B 1 72 ? -13.898 8.734 -5.332 1 81.5 72 ASN B N 1
ATOM 2225 C CA . ASN B 1 72 ? -13.016 7.574 -5.41 1 81.5 72 ASN B CA 1
ATOM 2226 C C . ASN B 1 72 ? -11.906 7.781 -6.441 1 81.5 72 ASN B C 1
ATOM 2228 O O . ASN B 1 72 ? -10.766 7.363 -6.23 1 81.5 72 ASN B O 1
ATOM 2232 N N . PHE B 1 73 ? -12.336 8.398 -7.457 1 80.31 73 PHE B N 1
ATOM 2233 C CA . PHE B 1 73 ? -11.367 8.695 -8.508 1 80.31 73 PHE B CA 1
ATOM 2234 C C . PHE B 1 73 ? -10.234 9.562 -7.969 1 80.31 73 PHE B C 1
ATOM 2236 O O . PHE B 1 73 ? -9.062 9.281 -8.203 1 80.31 73 PHE B O 1
ATOM 2243 N N . TYR B 1 74 ? -10.516 10.555 -7.219 1 82.94 74 TYR B N 1
ATOM 2244 C CA . TYR B 1 74 ? -9.516 11.461 -6.672 1 82.94 74 TYR B CA 1
ATOM 2245 C C . TYR B 1 74 ? -8.711 10.789 -5.566 1 82.94 74 TYR B C 1
ATOM 2247 O O . TYR B 1 74 ? -7.496 10.984 -5.461 1 82.94 74 TYR B O 1
ATOM 2255 N N . SER B 1 75 ? -9.344 9.984 -4.754 1 82.88 75 SER B N 1
ATOM 2256 C CA . SER B 1 75 ? -8.688 9.344 -3.615 1 82.88 75 SER B CA 1
ATOM 2257 C C . SER B 1 75 ? -7.684 8.289 -4.074 1 82.88 75 SER B C 1
ATOM 2259 O O . SER B 1 75 ? -6.621 8.133 -3.465 1 82.88 75 SER B O 1
ATOM 2261 N N . ASN B 1 76 ? -7.941 7.617 -5.18 1 75.88 76 ASN B N 1
ATOM 2262 C CA . ASN B 1 76 ? -7.062 6.574 -5.703 1 75.88 76 ASN B CA 1
ATOM 2263 C C . ASN B 1 76 ? -5.715 7.145 -6.137 1 75.88 76 ASN B C 1
ATOM 2265 O O . ASN B 1 76 ? -4.699 6.449 -6.086 1 75.88 76 ASN B O 1
ATOM 2269 N N . GLY B 1 77 ? -5.75 8.344 -6.52 1 78.75 77 GLY B N 1
ATOM 2270 C CA . GLY B 1 77 ? -4.523 8.992 -6.961 1 78.75 77 GLY B CA 1
ATOM 2271 C C . GLY B 1 77 ? -3.492 9.133 -5.855 1 78.75 77 GLY B C 1
ATOM 2272 O O . GLY B 1 77 ? -2.289 9.164 -6.125 1 78.75 77 GLY B O 1
ATOM 2273 N N . ILE B 1 78 ? -3.898 9.125 -4.641 1 84 78 ILE B N 1
ATOM 2274 C CA . ILE B 1 78 ? -2.994 9.367 -3.521 1 84 78 ILE B CA 1
ATOM 2275 C C . ILE B 1 78 ? -2.16 8.117 -3.256 1 84 78 ILE B C 1
ATOM 2277 O O . ILE B 1 78 ? -1.042 8.20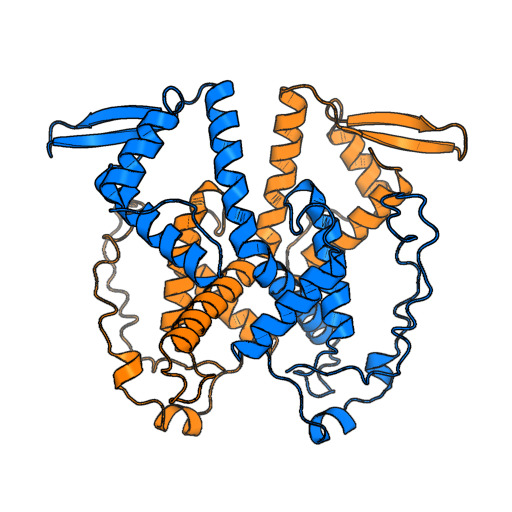3 -2.742 1 84 78 ILE B O 1
ATOM 2281 N N . LEU B 1 79 ? -2.631 6.945 -3.568 1 83.12 79 LEU B N 1
ATOM 2282 C CA . LEU B 1 79 ? -1.944 5.691 -3.277 1 83.12 79 LEU B CA 1
ATOM 2283 C C . LEU B 1 79 ? -0.652 5.582 -4.082 1 83.12 79 LEU B C 1
ATOM 2285 O O . LEU B 1 79 ? 0.302 4.934 -3.643 1 83.12 79 LEU B O 1
ATOM 2289 N N . HIS B 1 80 ? -0.61 6.277 -5.199 1 84.81 80 HIS B N 1
ATOM 2290 C CA . HIS B 1 80 ? 0.562 6.27 -6.066 1 84.81 80 HIS B CA 1
ATOM 2291 C C . HIS B 1 80 ? 1.785 6.824 -5.348 1 84.81 80 HIS B C 1
ATOM 2293 O O . HIS B 1 80 ? 2.916 6.434 -5.641 1 84.81 80 HIS B O 1
ATOM 2299 N N . VAL B 1 81 ? 1.549 7.621 -4.406 1 88.25 81 VAL B N 1
ATOM 2300 C CA . VAL B 1 81 ? 2.615 8.297 -3.676 1 88.25 81 VAL B CA 1
ATOM 2301 C C . VAL B 1 81 ? 3.379 7.281 -2.826 1 88.25 81 VAL B C 1
ATOM 2303 O O . VAL B 1 81 ? 4.586 7.418 -2.617 1 88.25 81 VAL B O 1
ATOM 2306 N N . PHE B 1 82 ? 2.725 6.227 -2.432 1 91.19 82 PHE B N 1
ATOM 2307 C CA . PHE B 1 82 ? 3.279 5.336 -1.42 1 91.19 82 PHE B CA 1
ATOM 2308 C C . PHE B 1 82 ? 3.695 4.008 -2.039 1 91.19 82 PHE B C 1
ATOM 2310 O O . PHE B 1 82 ? 4.375 3.203 -1.396 1 91.19 82 PHE B O 1
ATOM 2317 N N . ILE B 1 83 ? 3.381 3.777 -3.258 1 90.75 83 ILE B N 1
ATOM 2318 C CA . ILE B 1 83 ? 3.391 2.43 -3.814 1 90.75 83 ILE B CA 1
ATOM 2319 C C . ILE B 1 83 ? 4.832 1.956 -3.996 1 90.75 83 ILE B C 1
ATOM 2321 O O . ILE B 1 83 ? 5.129 0.77 -3.832 1 90.75 83 ILE B O 1
ATOM 2325 N N . LYS B 1 84 ? 5.707 2.812 -4.312 1 89.94 84 LYS B N 1
ATOM 2326 C CA . LYS B 1 84 ? 7.078 2.426 -4.629 1 89.94 84 LYS B CA 1
ATOM 2327 C C . LYS B 1 84 ? 7.77 1.81 -3.416 1 89.94 84 LYS B C 1
ATOM 2329 O O . LYS B 1 84 ? 8.312 0.708 -3.5 1 89.94 84 LYS B O 1
ATOM 2334 N N . GLU B 1 85 ? 7.746 2.479 -2.307 1 91.88 85 GLU B N 1
ATOM 2335 C CA . GLU B 1 85 ? 8.344 1.93 -1.092 1 91.88 85 GLU B CA 1
ATOM 2336 C C . GLU B 1 85 ? 7.582 0.697 -0.613 1 91.88 85 GLU B C 1
ATOM 2338 O O . GLU B 1 85 ? 8.188 -0.268 -0.14 1 91.88 85 GLU B O 1
ATOM 2343 N N . ALA B 1 86 ? 6.297 0.792 -0.729 1 93.62 86 ALA B N 1
ATOM 2344 C CA . ALA B 1 86 ? 5.438 -0.287 -0.247 1 93.62 86 ALA B CA 1
ATOM 2345 C C . ALA B 1 86 ? 5.762 -1.602 -0.95 1 93.62 86 ALA B C 1
ATOM 2347 O O . ALA B 1 86 ? 5.906 -2.641 -0.302 1 93.62 86 ALA B O 1
ATOM 2348 N N . VAL B 1 87 ? 5.871 -1.564 -2.246 1 94.5 87 VAL B N 1
ATOM 2349 C CA . VAL B 1 87 ? 6.074 -2.781 -3.023 1 94.5 87 VAL B CA 1
ATOM 2350 C C . VAL B 1 87 ? 7.438 -3.387 -2.691 1 94.5 87 VAL B C 1
ATOM 2352 O O . VAL B 1 87 ? 7.578 -4.609 -2.609 1 94.5 87 VAL B O 1
ATOM 2355 N N . ILE B 1 88 ? 8.43 -2.553 -2.541 1 94.88 88 ILE B N 1
ATOM 2356 C CA . ILE B 1 88 ? 9.758 -3.049 -2.193 1 94.88 88 ILE B CA 1
ATOM 2357 C C . ILE B 1 88 ? 9.711 -3.721 -0.822 1 94.88 88 ILE B C 1
ATOM 2359 O O . ILE B 1 88 ? 10.258 -4.812 -0.641 1 94.88 88 ILE B O 1
ATOM 2363 N N . ALA B 1 89 ? 9.078 -3.09 0.112 1 94.5 89 ALA B N 1
ATOM 2364 C CA . ALA B 1 89 ? 8.984 -3.631 1.465 1 94.5 89 ALA B CA 1
ATOM 2365 C C . ALA B 1 89 ? 8.234 -4.957 1.476 1 94.5 89 ALA B C 1
ATOM 2367 O O . ALA B 1 89 ? 8.641 -5.902 2.152 1 94.5 89 ALA B O 1
ATOM 2368 N N . CYS B 1 90 ? 7.164 -4.977 0.813 1 94.25 90 CYS B N 1
ATOM 2369 C CA . CYS B 1 90 ? 6.379 -6.203 0.746 1 94.25 90 CYS B CA 1
ATOM 2370 C C . CYS B 1 90 ? 7.172 -7.328 0.098 1 94.25 90 CYS B C 1
ATOM 2372 O O . CYS B 1 90 ? 7.078 -8.484 0.519 1 94.25 90 CYS B O 1
ATOM 2374 N N . SER B 1 91 ? 7.875 -6.977 -0.932 1 94.69 91 SER B N 1
ATOM 2375 C CA . SER B 1 91 ? 8.711 -7.969 -1.6 1 94.69 91 SER B CA 1
ATOM 2376 C C . SER B 1 91 ? 9.805 -8.484 -0.672 1 94.69 91 SER B C 1
ATOM 2378 O O . SER B 1 91 ? 10.047 -9.688 -0.604 1 94.69 91 SER B O 1
ATOM 2380 N N . LEU B 1 92 ? 10.477 -7.594 0.028 1 93.19 92 LEU B N 1
ATOM 2381 C CA . LEU B 1 92 ? 11.492 -7.969 1 1 93.19 92 LEU B CA 1
ATOM 2382 C C . LEU B 1 92 ? 10.914 -8.891 2.066 1 93.19 92 LEU B C 1
ATOM 2384 O O . LEU B 1 92 ? 11.539 -9.898 2.426 1 93.19 92 LEU B O 1
ATOM 2388 N N . HIS B 1 93 ? 9.773 -8.531 2.564 1 93.25 93 HIS B N 1
ATOM 2389 C CA . HIS B 1 93 ? 9.086 -9.336 3.568 1 93.25 93 HIS B CA 1
ATOM 2390 C C . HIS B 1 93 ? 8.82 -10.75 3.055 1 93.25 93 HIS B C 1
ATOM 2392 O O . HIS B 1 93 ? 9.062 -11.727 3.764 1 93.25 93 HIS B O 1
ATOM 2398 N N . ALA B 1 94 ? 8.273 -10.844 1.88 1 93.31 94 ALA B N 1
ATOM 2399 C CA . ALA B 1 94 ? 7.945 -12.133 1.293 1 93.31 94 ALA B CA 1
ATOM 2400 C C . ALA B 1 94 ? 9.188 -13.008 1.15 1 93.31 94 ALA B C 1
ATOM 2402 O O . ALA B 1 94 ? 9.164 -14.195 1.481 1 93.31 94 ALA B O 1
ATOM 2403 N N . ILE B 1 95 ? 10.273 -12.422 0.624 1 91.38 95 ILE B N 1
ATOM 2404 C CA . ILE B 1 95 ? 11.523 -13.141 0.416 1 91.38 95 ILE B CA 1
ATOM 2405 C C . ILE B 1 95 ? 12.047 -13.656 1.753 1 91.38 95 ILE B C 1
ATOM 2407 O O . ILE B 1 95 ? 12.383 -14.836 1.882 1 91.38 95 ILE B O 1
ATOM 2411 N N . GLN B 1 96 ? 12.055 -12.805 2.73 1 89.31 96 GLN B N 1
ATOM 2412 C CA . GLN B 1 96 ? 12.625 -13.148 4.027 1 89.31 96 GLN B CA 1
ATOM 2413 C C . GLN B 1 96 ? 11.734 -14.133 4.777 1 89.31 96 GLN B C 1
ATOM 2415 O O . GLN B 1 96 ? 12.227 -15.008 5.488 1 89.31 96 GLN B O 1
ATOM 2420 N N . SER B 1 97 ? 10.461 -13.938 4.707 1 88.81 97 SER B N 1
ATOM 2421 C CA . SER B 1 97 ? 9.531 -14.859 5.336 1 88.81 97 SER B CA 1
ATOM 2422 C C . SER B 1 97 ? 9.711 -16.281 4.801 1 88.81 97 SER B C 1
ATOM 2424 O O . SER B 1 97 ? 9.656 -17.25 5.562 1 88.81 97 SER B O 1
ATOM 2426 N N . ARG B 1 98 ? 9.82 -16.406 3.514 1 87.19 98 ARG B N 1
ATOM 2427 C CA . ARG B 1 98 ? 10.039 -17.703 2.887 1 87.19 98 ARG B CA 1
ATOM 2428 C C . ARG B 1 98 ? 11.344 -18.344 3.367 1 87.19 98 ARG B C 1
ATOM 2430 O O . ARG B 1 98 ? 11.391 -19.547 3.637 1 87.19 98 ARG B O 1
ATOM 2437 N N . ARG B 1 99 ? 12.344 -17.516 3.445 1 84.56 99 ARG B N 1
ATOM 2438 C CA . ARG B 1 99 ? 13.633 -18 3.939 1 84.56 99 ARG B CA 1
ATOM 2439 C C . ARG B 1 99 ? 13.516 -18.484 5.379 1 84.56 99 ARG B C 1
ATOM 2441 O O . ARG B 1 99 ? 14.094 -19.516 5.742 1 84.56 99 ARG B O 1
ATOM 2448 N N . TYR B 1 100 ? 12.844 -17.703 6.156 1 83.56 100 TYR B N 1
ATOM 2449 C CA . TYR B 1 100 ? 12.641 -18.047 7.562 1 83.56 100 TYR B CA 1
ATOM 2450 C C . TYR B 1 100 ? 11.906 -19.375 7.707 1 83.56 100 TYR B C 1
ATOM 2452 O O . TYR B 1 100 ? 12.281 -20.203 8.531 1 83.56 100 TYR B O 1
ATOM 2460 N N . ARG B 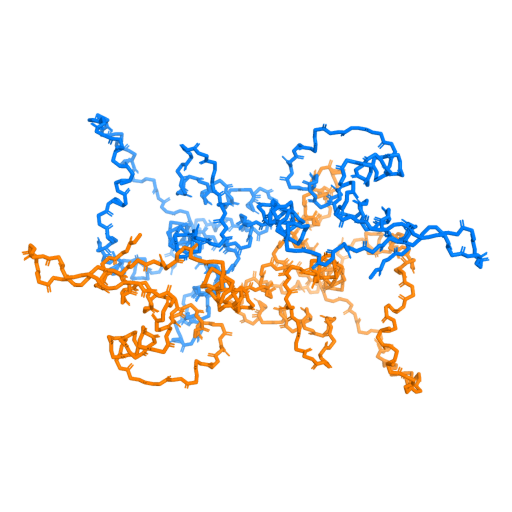1 101 ? 10.922 -19.609 6.938 1 83.75 101 ARG B N 1
ATOM 2461 C CA . ARG B 1 101 ? 10.102 -20.812 6.996 1 83.75 101 ARG B CA 1
ATOM 2462 C C . ARG B 1 101 ? 10.875 -22.031 6.508 1 83.75 101 ARG B C 1
ATOM 2464 O O . ARG B 1 101 ? 10.672 -23.141 7.004 1 83.75 101 ARG B O 1
ATOM 2471 N N . ASN B 1 102 ? 11.664 -21.812 5.52 1 81.94 102 ASN B N 1
ATOM 2472 C CA . ASN B 1 102 ? 12.438 -22.922 4.949 1 81.94 102 ASN B CA 1
ATOM 2473 C C . ASN B 1 102 ? 13.672 -23.219 5.789 1 81.94 102 ASN B C 1
ATOM 2475 O O . ASN B 1 102 ? 14.359 -24.219 5.543 1 81.94 102 ASN B O 1
ATOM 2479 N N . GLY B 1 103 ? 13.891 -22.641 6.969 1 72.12 103 GLY B N 1
ATOM 2480 C CA . GLY B 1 103 ? 15.031 -22.891 7.832 1 72.12 103 GLY B CA 1
ATOM 2481 C C . GLY B 1 103 ? 16.359 -22.531 7.195 1 72.12 103 GLY B C 1
ATOM 2482 O O . GLY B 1 103 ? 17.406 -23.047 7.594 1 72.12 103 GLY B O 1
ATOM 2483 N N . THR B 1 104 ? 16.484 -22.094 6.129 1 60.44 104 THR B N 1
ATOM 2484 C CA . THR B 1 104 ? 17.719 -21.75 5.445 1 60.44 104 THR B CA 1
ATOM 2485 C C . THR B 1 104 ? 18.328 -20.484 6.043 1 60.44 104 THR B C 1
ATOM 2487 O O . THR B 1 104 ? 19.109 -19.781 5.383 1 60.44 104 THR B O 1
ATOM 2490 N N . SER B 1 105 ? 18 -20.266 7.238 1 54.56 105 SER B N 1
ATOM 2491 C CA . SER B 1 105 ? 18.531 -19.094 7.93 1 54.56 105 SER B CA 1
ATOM 2492 C C . SER B 1 105 ? 20.047 -19.125 7.984 1 54.56 105 SER B C 1
ATOM 2494 O O . SER B 1 105 ? 20.672 -18.312 8.68 1 54.56 105 SER B O 1
ATOM 2496 N N . GLY B 1 106 ? 20.625 -20.203 7.465 1 46.34 106 GLY B N 1
ATOM 2497 C CA . GLY B 1 106 ? 22.062 -20.328 7.629 1 46.34 106 GLY B CA 1
ATOM 2498 C C . GLY B 1 106 ? 22.859 -19.203 6.996 1 46.34 106 GLY B C 1
ATOM 2499 O O . GLY B 1 106 ? 24.016 -18.969 7.352 1 46.34 106 GLY B O 1
ATOM 2500 N N . ALA B 1 107 ? 22.781 -19.047 5.719 1 48.94 107 ALA B N 1
ATOM 2501 C CA . ALA B 1 107 ? 23.594 -17.969 5.168 1 48.94 107 ALA B CA 1
ATOM 2502 C C . ALA B 1 107 ? 23.266 -16.641 5.84 1 48.94 107 ALA B C 1
ATOM 2504 O O . ALA B 1 107 ? 22.234 -16.516 6.508 1 48.94 107 ALA B O 1
ATOM 2505 N N . SER B 1 108 ? 24.141 -15.586 5.773 1 55.31 108 SER B N 1
ATOM 2506 C CA . SER B 1 108 ? 23.938 -14.312 6.457 1 55.31 108 SER B CA 1
ATOM 2507 C C . SER B 1 108 ? 22.5 -13.82 6.297 1 55.31 108 SER B C 1
ATOM 2509 O O . SER B 1 108 ? 22.094 -13.445 5.203 1 55.31 108 SER B O 1
ATOM 2511 N N . PRO B 1 109 ? 21.578 -14.328 7.207 1 57.44 109 PRO B N 1
ATOM 2512 C CA . PRO B 1 109 ? 20.125 -14.148 7.199 1 57.44 109 PRO B CA 1
ATOM 2513 C C . PRO B 1 109 ? 19.703 -12.766 6.699 1 57.44 109 PRO B C 1
ATOM 2515 O O . PRO B 1 109 ? 18.578 -12.594 6.246 1 57.44 109 PRO B O 1
ATOM 2518 N N . SER B 1 110 ? 20.734 -11.898 6.434 1 69.44 110 SER B N 1
ATOM 2519 C CA . SER B 1 110 ? 20.266 -10.539 6.211 1 69.44 110 SER B CA 1
ATOM 2520 C C . SER B 1 110 ? 20.625 -10.055 4.809 1 69.44 110 SER B C 1
ATOM 2522 O O . SER B 1 110 ? 20.172 -8.992 4.379 1 69.44 110 SER B O 1
ATOM 2524 N N . LEU B 1 111 ? 21.266 -11.039 3.955 1 79.12 111 LEU B N 1
ATOM 2525 C CA . LEU B 1 111 ? 21.672 -10.523 2.654 1 79.12 111 LEU B CA 1
ATOM 2526 C C . LEU B 1 111 ? 20.688 -10.93 1.57 1 79.12 111 LEU B C 1
ATOM 2528 O O . LEU B 1 111 ? 20.25 -12.086 1.53 1 79.12 111 LEU B O 1
ATOM 2532 N N . ILE B 1 112 ? 20.359 -10.016 0.761 1 86.25 112 ILE B N 1
ATOM 2533 C CA . ILE B 1 112 ? 19.422 -10.258 -0.336 1 86.25 112 ILE B CA 1
ATOM 2534 C C . ILE B 1 112 ? 19.984 -9.68 -1.63 1 86.25 112 ILE B C 1
ATOM 2536 O O . ILE B 1 112 ? 20.5 -8.555 -1.644 1 86.25 112 ILE B O 1
ATOM 2540 N N . SER B 1 113 ? 20.031 -10.523 -2.725 1 87.12 113 SER B N 1
ATOM 2541 C CA . SER B 1 113 ? 20.391 -10.023 -4.047 1 87.12 113 SER B CA 1
ATOM 2542 C C . SER B 1 113 ? 19.484 -8.883 -4.48 1 87.12 113 SER B C 1
ATOM 2544 O O . SER B 1 113 ? 18.25 -9.008 -4.418 1 87.12 113 SER B O 1
ATOM 2546 N N . GLN B 1 114 ? 20.109 -7.805 -4.926 1 89.19 114 GLN B N 1
ATOM 2547 C CA . GLN B 1 114 ? 19.312 -6.684 -5.414 1 89.19 114 GLN B CA 1
ATOM 2548 C C . GLN B 1 114 ? 18.469 -7.098 -6.613 1 89.19 114 GLN B C 1
ATOM 2550 O O . GLN B 1 114 ? 17.297 -6.715 -6.715 1 89.19 114 GLN B O 1
ATOM 2555 N N . GLU B 1 115 ? 19 -7.863 -7.523 1 89 115 GLU B N 1
ATOM 2556 C CA . GLU B 1 115 ? 18.281 -8.336 -8.703 1 89 115 GLU B CA 1
ATOM 2557 C C . GLU B 1 115 ? 17.062 -9.164 -8.297 1 89 115 GLU B C 1
ATOM 2559 O O . GLU B 1 115 ? 15.984 -9.008 -8.875 1 89 115 GLU B O 1
ATOM 2564 N N . HIS B 1 116 ? 17.297 -10.047 -7.316 1 90.56 116 HIS B N 1
ATOM 2565 C CA . HIS B 1 116 ? 16.188 -10.867 -6.836 1 90.56 116 HIS B CA 1
ATOM 2566 C C . HIS B 1 116 ? 15.078 -10 -6.258 1 90.56 116 HIS B C 1
ATOM 2568 O O . HIS B 1 116 ? 13.898 -10.227 -6.539 1 90.56 116 HIS B O 1
ATOM 2574 N N . LEU B 1 117 ? 15.492 -9.047 -5.512 1 93.38 117 LEU B N 1
ATOM 2575 C CA . LEU B 1 117 ? 14.531 -8.133 -4.898 1 93.38 117 LEU B CA 1
ATOM 2576 C C . LEU B 1 117 ? 13.766 -7.352 -5.965 1 93.38 117 LEU B C 1
ATOM 2578 O O . LEU B 1 117 ? 12.539 -7.254 -5.906 1 93.38 117 LEU B O 1
ATOM 2582 N N . VAL B 1 118 ? 14.43 -6.828 -6.977 1 93.06 118 VAL B N 1
ATOM 2583 C CA . VAL B 1 118 ? 13.828 -6.031 -8.039 1 93.06 118 VAL B CA 1
ATOM 2584 C C . VAL B 1 118 ? 12.859 -6.891 -8.852 1 93.06 118 VAL B C 1
ATOM 2586 O O . VAL B 1 118 ? 11.758 -6.453 -9.188 1 93.06 118 VAL B O 1
ATOM 2589 N N . ARG B 1 119 ? 13.203 -8.078 -9.117 1 92.69 119 ARG B N 1
ATOM 2590 C CA . ARG B 1 119 ? 12.344 -8.984 -9.867 1 92.69 119 ARG B CA 1
ATOM 2591 C C . ARG B 1 119 ? 11.07 -9.312 -9.086 1 92.69 119 ARG B C 1
ATOM 2593 O O . ARG B 1 119 ? 9.977 -9.328 -9.656 1 92.69 119 ARG B O 1
ATOM 2600 N N . LYS B 1 120 ? 11.234 -9.641 -7.824 1 94.19 120 LYS B N 1
ATOM 2601 C CA . LYS B 1 120 ? 10.086 -9.898 -6.965 1 94.19 120 LYS B CA 1
ATOM 2602 C C . LYS B 1 120 ? 9.156 -8.695 -6.902 1 94.19 120 LYS B C 1
ATOM 2604 O O . LYS B 1 120 ? 7.934 -8.836 -6.953 1 94.19 120 LYS B O 1
ATOM 2609 N N . ALA B 1 121 ? 9.773 -7.566 -6.773 1 94.94 121 ALA B N 1
ATOM 2610 C CA . ALA B 1 121 ? 8.992 -6.332 -6.719 1 94.94 121 ALA B CA 1
ATOM 2611 C C . ALA B 1 121 ? 8.25 -6.098 -8.031 1 94.94 121 ALA B C 1
ATOM 2613 O O . ALA B 1 121 ? 7.078 -5.715 -8.031 1 94.94 121 ALA B O 1
ATOM 2614 N N . ALA B 1 122 ? 8.891 -6.301 -9.109 1 92.5 122 ALA B N 1
ATOM 2615 C CA . ALA B 1 122 ? 8.266 -6.141 -10.414 1 92.5 122 ALA B CA 1
ATOM 2616 C C . ALA B 1 122 ? 7.09 -7.102 -10.586 1 92.5 122 ALA B C 1
ATOM 2618 O O . ALA B 1 122 ? 6.039 -6.723 -11.109 1 92.5 122 ALA B O 1
ATOM 2619 N N . SER B 1 123 ? 7.293 -8.297 -10.156 1 92.81 123 SER B N 1
ATOM 2620 C CA . SER B 1 123 ? 6.223 -9.289 -10.211 1 92.81 123 SER B CA 1
ATOM 2621 C C . SER B 1 123 ? 5.02 -8.852 -9.383 1 92.81 123 SER B C 1
ATOM 2623 O O . SER B 1 123 ? 3.875 -9.008 -9.805 1 92.81 123 SER B O 1
ATOM 2625 N N . LEU B 1 124 ? 5.301 -8.375 -8.25 1 93.62 124 LEU B N 1
ATOM 2626 C CA . LEU B 1 124 ? 4.219 -7.898 -7.391 1 93.62 124 LEU B CA 1
ATOM 2627 C C . LEU B 1 124 ? 3.486 -6.727 -8.031 1 93.62 124 LEU B C 1
ATOM 2629 O O . LEU B 1 124 ? 2.256 -6.66 -7.988 1 93.62 124 LEU B O 1
ATOM 2633 N N . CYS B 1 125 ? 4.215 -5.801 -8.609 1 90.88 125 CYS B N 1
ATOM 2634 C CA . CYS B 1 125 ? 3.613 -4.684 -9.328 1 90.88 125 CYS B CA 1
ATOM 2635 C C . CYS B 1 125 ? 2.709 -5.18 -10.453 1 90.88 125 CYS B C 1
ATOM 2637 O O . CYS B 1 125 ? 1.619 -4.645 -10.656 1 90.88 125 CYS B O 1
ATOM 2639 N N . TYR B 1 126 ? 3.168 -6.137 -11.133 1 88.62 126 TYR B N 1
ATOM 2640 C CA . TYR B 1 126 ? 2.369 -6.723 -12.203 1 88.62 126 TYR B CA 1
ATOM 2641 C C . TYR B 1 126 ? 1.062 -7.289 -11.664 1 88.62 126 TYR B C 1
ATOM 2643 O O . TYR B 1 126 ? -0.008 -7.043 -12.227 1 88.62 126 TYR B O 1
ATOM 2651 N N . LEU B 1 127 ? 1.146 -8.016 -10.594 1 89 127 LEU B N 1
ATOM 2652 C CA . LEU B 1 127 ? -0.022 -8.656 -9.992 1 89 127 LEU B CA 1
ATOM 2653 C C . LEU B 1 127 ? -1.032 -7.609 -9.531 1 89 127 LEU B C 1
ATOM 2655 O O . LEU B 1 127 ? -2.242 -7.832 -9.609 1 89 127 LEU B O 1
ATOM 2659 N N . LEU B 1 128 ? -0.531 -6.441 -9.141 1 87.62 128 LEU B N 1
ATOM 2660 C CA . LEU B 1 128 ? -1.398 -5.418 -8.57 1 87.62 128 LEU B CA 1
ATOM 2661 C C . LEU B 1 128 ? -1.688 -4.32 -9.594 1 87.62 128 LEU B C 1
ATOM 2663 O O . LEU B 1 128 ? -2.166 -3.242 -9.234 1 87.62 128 LEU B O 1
ATOM 2667 N N . SER B 1 129 ? -1.453 -4.516 -10.781 1 83.12 129 SER B N 1
ATOM 2668 C CA . SER B 1 129 ? -1.5 -3.49 -11.812 1 83.12 129 SER B CA 1
ATOM 2669 C C . SER B 1 129 ? -2.926 -3 -12.047 1 83.12 129 SER B C 1
ATOM 2671 O O . SER B 1 129 ? -3.135 -1.906 -12.57 1 83.12 129 SER B O 1
ATOM 2673 N N . ASN B 1 130 ? -3.859 -3.768 -11.711 1 76.5 130 ASN B N 1
ATOM 2674 C CA . ASN B 1 130 ? -5.242 -3.34 -11.898 1 76.5 130 ASN B CA 1
ATOM 2675 C C . ASN B 1 130 ? -5.738 -2.52 -10.711 1 76.5 130 ASN B C 1
ATOM 2677 O O . ASN B 1 130 ? -6.758 -1.833 -10.812 1 76.5 130 ASN B O 1
ATOM 2681 N N . GLU B 1 131 ? -5.023 -2.633 -9.617 1 76.44 131 GLU B N 1
ATOM 2682 C CA . GLU B 1 131 ? -5.43 -1.908 -8.414 1 76.44 131 GLU B CA 1
ATOM 2683 C C . GLU B 1 131 ? -4.738 -0.549 -8.328 1 76.44 131 GLU B C 1
ATOM 2685 O O . GLU B 1 131 ? -5.316 0.413 -7.816 1 76.44 131 GLU B O 1
ATOM 2690 N N . PHE B 1 132 ? -3.533 -0.583 -8.758 1 77.06 132 PHE B N 1
ATOM 2691 C CA . PHE B 1 132 ? -2.797 0.673 -8.672 1 77.06 132 PHE B CA 1
ATOM 2692 C C . PHE B 1 132 ? -1.872 0.846 -9.867 1 77.06 132 PHE B C 1
ATOM 2694 O O . PHE B 1 132 ? -1.42 -0.139 -10.461 1 77.06 132 PHE B O 1
ATOM 2701 N N . THR B 1 133 ? -1.671 2.123 -10.164 1 74.56 133 THR B N 1
ATOM 2702 C CA . THR B 1 133 ? -0.667 2.469 -11.164 1 74.56 133 THR B CA 1
ATOM 2703 C C . THR B 1 133 ? 0.689 2.709 -10.516 1 74.56 133 THR B C 1
ATOM 2705 O O . THR B 1 133 ? 0.817 3.562 -9.633 1 74.56 133 THR B O 1
ATOM 2708 N N . VAL B 1 134 ? 1.688 1.94 -10.805 1 76.62 134 VAL B N 1
ATOM 2709 C CA . VAL B 1 134 ? 3.002 2.047 -10.18 1 76.62 134 VAL B CA 1
ATOM 2710 C C . VAL B 1 134 ? 3.916 2.918 -11.039 1 76.62 134 VAL B C 1
ATOM 2712 O O . VAL B 1 134 ? 4.809 3.592 -10.516 1 76.62 134 VAL B O 1
ATOM 2715 N N . SER B 1 135 ? 3.605 2.857 -12.32 1 74.12 135 SER B N 1
ATOM 2716 C CA . SER B 1 135 ? 4.5 3.553 -13.242 1 74.12 135 SER B CA 1
ATOM 2717 C C . SER B 1 135 ? 3.729 4.488 -14.164 1 74.12 135 SER B C 1
ATOM 2719 O O . SER B 1 135 ? 2.535 4.293 -14.398 1 74.12 135 SER B O 1
ATOM 2721 N N . LEU B 1 136 ? 4.445 5.527 -14.5 1 69.19 136 LEU B N 1
ATOM 2722 C CA . LEU B 1 136 ? 3.895 6.406 -15.523 1 69.19 136 LEU B CA 1
ATOM 2723 C C . LEU B 1 136 ? 3.863 5.703 -16.875 1 69.19 136 LEU B C 1
ATOM 2725 O O . LEU B 1 136 ? 4.496 4.66 -17.062 1 69.19 136 LEU B O 1
ATOM 2729 N N . PRO B 1 137 ? 2.955 6.441 -17.656 1 72.88 137 PRO B N 1
ATOM 2730 C CA . PRO B 1 137 ? 2.949 5.871 -19.016 1 72.88 137 PRO B CA 1
ATOM 2731 C C . PRO B 1 137 ? 4.34 5.824 -19.641 1 72.88 137 PRO B C 1
ATOM 2733 O O . PRO B 1 137 ? 5.145 6.738 -19.438 1 72.88 137 PRO B O 1
ATOM 2736 N N . CYS B 1 138 ? 4.832 4.773 -20.109 1 79.81 138 CYS B N 1
ATOM 2737 C CA . CYS B 1 138 ? 6.078 4.598 -20.844 1 79.81 138 CYS B CA 1
ATOM 2738 C C . CYS B 1 138 ? 7.227 4.27 -19.906 1 79.81 138 CYS B C 1
ATOM 2740 O O . CYS B 1 138 ? 8.367 4.098 -20.344 1 79.81 138 CYS B O 1
ATOM 2742 N N . GLN B 1 139 ? 6.934 4.363 -18.656 1 77.56 139 GLN B N 1
ATOM 2743 C CA . GLN B 1 139 ? 7.965 3.943 -17.719 1 77.56 139 GLN B CA 1
ATOM 2744 C C . GLN B 1 139 ? 7.945 2.43 -17.516 1 77.56 139 GLN B C 1
ATOM 2746 O O . GLN B 1 139 ? 6.879 1.829 -17.375 1 77.56 139 GLN B O 1
ATOM 2751 N N . MET B 1 140 ? 9.172 1.892 -17.609 1 83.12 140 MET B N 1
ATOM 2752 C CA . MET B 1 140 ? 9.297 0.457 -17.375 1 83.12 140 MET B CA 1
ATOM 2753 C C . MET B 1 140 ? 9.219 0.149 -15.875 1 83.12 140 MET B C 1
ATOM 2755 O O . MET B 1 140 ? 9.898 0.781 -15.07 1 83.12 140 MET B O 1
ATOM 2759 N N . ILE B 1 141 ? 8.414 -0.833 -15.516 1 87.88 141 ILE B N 1
ATOM 2760 C CA . ILE B 1 141 ? 8.188 -1.222 -14.125 1 87.88 141 ILE B CA 1
ATOM 2761 C C . ILE B 1 141 ? 9.516 -1.626 -13.484 1 87.88 141 ILE B C 1
ATOM 2763 O O . ILE B 1 141 ? 9.781 -1.286 -12.328 1 87.88 141 ILE B O 1
ATOM 2767 N N . TYR B 1 142 ? 10.297 -2.285 -14.266 1 88.56 142 TYR B N 1
ATOM 2768 C CA . TYR B 1 142 ? 11.586 -2.744 -13.758 1 88.56 142 TYR B CA 1
ATOM 2769 C C . TYR B 1 142 ? 12.469 -1.566 -13.367 1 88.56 142 TYR B C 1
ATOM 2771 O O . TYR B 1 142 ? 13.102 -1.581 -12.305 1 88.56 142 TYR B O 1
ATOM 2779 N N . GLN B 1 143 ? 12.461 -0.614 -14.18 1 89 143 GLN B N 1
ATOM 2780 C CA . GLN B 1 143 ? 13.25 0.581 -13.898 1 89 143 GLN B CA 1
ATOM 2781 C C . GLN B 1 143 ? 12.719 1.315 -12.672 1 89 143 GLN B C 1
ATOM 2783 O O . GLN B 1 143 ? 13.492 1.812 -11.852 1 89 143 GLN B O 1
ATOM 2788 N N . VAL B 1 144 ? 11.453 1.341 -12.578 1 89.88 144 VAL B N 1
ATOM 2789 C CA . VAL B 1 144 ? 10.828 2.006 -11.445 1 89.88 144 VAL B CA 1
ATOM 2790 C C . VAL B 1 144 ? 11.234 1.301 -10.148 1 89.88 144 VAL B C 1
ATOM 2792 O O . VAL B 1 144 ? 11.578 1.953 -9.156 1 89.88 144 VAL B O 1
ATOM 2795 N N . CYS B 1 145 ? 11.211 0.026 -10.172 1 92.06 145 CYS B N 1
ATOM 2796 C CA . CYS B 1 145 ? 11.578 -0.75 -8.992 1 92.06 145 CYS B CA 1
ATOM 2797 C C . CYS B 1 145 ? 13.055 -0.564 -8.656 1 92.06 145 CYS B C 1
ATOM 2799 O O . CYS B 1 145 ? 13.414 -0.439 -7.484 1 92.06 145 CYS B O 1
ATOM 2801 N N . HIS B 1 146 ? 13.859 -0.517 -9.68 1 90.38 146 HIS B N 1
ATOM 2802 C CA . HIS B 1 146 ? 15.281 -0.292 -9.469 1 90.38 146 HIS B CA 1
ATOM 2803 C C . HIS B 1 146 ? 15.539 1.063 -8.812 1 90.38 146 HIS B C 1
ATOM 2805 O O . HIS B 1 146 ? 16.312 1.163 -7.863 1 90.38 146 HIS B O 1
ATOM 2811 N N . GLU B 1 147 ? 14.906 2.012 -9.328 1 90.5 147 GLU B N 1
ATOM 2812 C CA . GLU B 1 147 ? 15.055 3.361 -8.789 1 90.5 147 GLU B CA 1
ATOM 2813 C C . GLU B 1 147 ? 14.578 3.434 -7.34 1 90.5 147 GLU B C 1
ATOM 2815 O O . GLU B 1 147 ? 15.164 4.141 -6.52 1 90.5 147 GLU B O 1
ATOM 2820 N N . SER B 1 148 ? 13.539 2.738 -7.078 1 91.81 148 SER B N 1
ATOM 2821 C CA . SER B 1 148 ? 13.008 2.727 -5.723 1 91.81 148 SER B CA 1
ATOM 2822 C C . SER B 1 148 ? 13.992 2.098 -4.746 1 91.81 148 SER B C 1
ATOM 2824 O O . SER B 1 148 ? 14.188 2.604 -3.637 1 91.81 148 SER B O 1
ATOM 2826 N N . VAL B 1 149 ? 14.609 1.067 -5.18 1 92.25 149 VAL B N 1
ATOM 2827 C CA . VAL B 1 149 ? 15.617 0.411 -4.355 1 92.25 149 VAL B CA 1
ATOM 2828 C C . VAL B 1 149 ? 16.797 1.357 -4.121 1 92.25 149 VAL B C 1
ATOM 2830 O O . VAL B 1 149 ? 17.297 1.479 -2.998 1 92.25 149 VAL B O 1
ATOM 2833 N N . GLU B 1 150 ? 17.141 2.021 -5.121 1 89.38 150 GLU B N 1
ATOM 2834 C CA . GLU B 1 150 ? 18.234 2.971 -5.023 1 89.38 150 GLU B CA 1
ATOM 2835 C C . GLU B 1 150 ? 17.922 4.078 -4.023 1 89.38 150 GLU B C 1
ATOM 2837 O O . GLU B 1 150 ? 18.797 4.508 -3.271 1 89.38 150 GLU B O 1
ATOM 2842 N N . ARG B 1 151 ? 16.797 4.559 -4.043 1 89.06 151 ARG B N 1
ATOM 2843 C CA . ARG B 1 151 ? 16.375 5.609 -3.117 1 89.06 151 ARG B CA 1
ATOM 2844 C C . ARG B 1 151 ? 16.438 5.117 -1.675 1 89.06 151 ARG B C 1
ATOM 2846 O O . ARG B 1 151 ? 16.828 5.859 -0.775 1 89.06 151 ARG B O 1
ATOM 2853 N N . LEU B 1 152 ? 16 3.895 -1.461 1 89.81 152 LEU B N 1
ATOM 2854 C CA . LEU B 1 152 ? 16.031 3.334 -0.115 1 89.81 152 LEU B CA 1
ATOM 2855 C C . LEU B 1 152 ? 17.453 3.158 0.377 1 89.81 152 LEU B C 1
ATOM 2857 O O . LEU B 1 152 ? 17.734 3.293 1.572 1 89.81 152 LEU B O 1
ATOM 2861 N N . ILE B 1 153 ? 18.312 2.889 -0.54 1 88.31 153 ILE B N 1
ATOM 2862 C CA . ILE B 1 153 ? 19.719 2.803 -0.204 1 88.31 153 ILE B CA 1
ATOM 2863 C C . ILE B 1 153 ? 20.266 4.191 0.144 1 88.31 153 ILE B C 1
ATOM 2865 O O . ILE B 1 153 ? 20.969 4.359 1.136 1 88.31 153 ILE B O 1
ATOM 2869 N N . GLN B 1 154 ? 19.922 5.098 -0.704 1 86.5 154 GLN B N 1
ATOM 2870 C CA . GLN B 1 154 ? 20.344 6.477 -0.496 1 86.5 154 GLN B CA 1
ATOM 2871 C C . GLN B 1 154 ? 19.953 6.977 0.889 1 86.5 154 GLN B C 1
ATOM 2873 O O . GLN B 1 154 ? 20.719 7.691 1.541 1 86.5 154 GLN B O 1
ATOM 2878 N N . TYR B 1 155 ? 18.781 6.598 1.335 1 85.06 155 TYR B N 1
ATOM 2879 C CA . TYR B 1 155 ? 18.266 7.078 2.611 1 85.06 155 TYR B CA 1
ATOM 2880 C C . TYR B 1 155 ? 18.75 6.199 3.76 1 85.06 155 TYR B C 1
ATOM 2882 O O . TYR B 1 155 ? 18.375 6.422 4.918 1 85.06 155 TYR B O 1
ATOM 2890 N N . GLY B 1 156 ? 19.5 5.16 3.486 1 84.19 156 GLY B N 1
ATOM 2891 C CA . GLY B 1 156 ? 20.078 4.312 4.512 1 84.19 156 GLY B CA 1
ATOM 2892 C C . GLY B 1 156 ? 19.125 3.26 5.039 1 84.19 156 GLY B C 1
ATOM 2893 O O . GLY B 1 156 ? 19.375 2.654 6.082 1 84.19 156 GLY B O 1
ATOM 2894 N N . ILE B 1 157 ? 18.078 3.08 4.43 1 85.88 157 ILE B N 1
ATOM 2895 C CA . ILE B 1 157 ? 17.094 2.074 4.824 1 85.88 157 ILE B CA 1
ATOM 2896 C C . ILE B 1 157 ? 17.578 0.69 4.398 1 85.88 157 ILE B C 1
ATOM 2898 O O . ILE B 1 157 ? 17.422 -0.284 5.141 1 85.88 157 ILE B O 1
ATOM 2902 N N . LEU B 1 158 ? 18.078 0.64 3.225 1 86.5 158 LEU B N 1
ATOM 2903 C CA . LEU B 1 158 ? 18.781 -0.545 2.748 1 86.5 158 LEU B CA 1
ATOM 2904 C C . LEU B 1 158 ? 20.281 -0.289 2.662 1 86.5 158 LEU B C 1
ATOM 2906 O O . LEU B 1 158 ? 20.719 0.822 2.342 1 86.5 158 LEU B O 1
ATOM 2910 N N . LEU B 1 159 ? 21.031 -1.301 3.021 1 83.88 159 LEU B N 1
ATOM 2911 C CA . LEU B 1 159 ? 22.469 -1.165 2.961 1 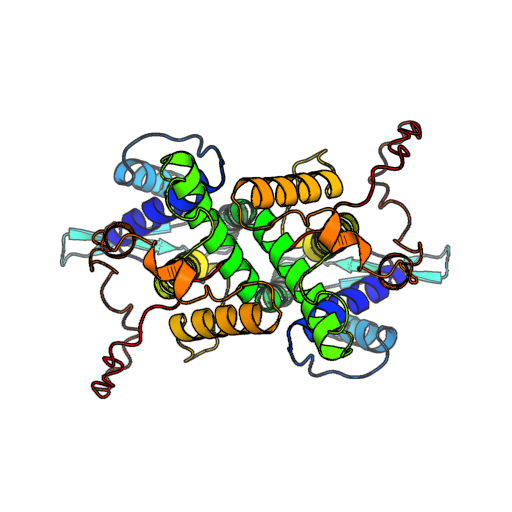83.88 159 LEU B CA 1
ATOM 2912 C C . LEU B 1 159 ? 23.078 -2.145 1.956 1 83.88 159 LEU B C 1
ATOM 2914 O O . LEU B 1 159 ? 22.625 -3.291 1.864 1 83.88 159 LEU B O 1
ATOM 2918 N N . VAL B 1 160 ? 24.016 -1.648 1.207 1 83.62 160 VAL B N 1
ATOM 2919 C CA . VAL B 1 160 ? 24.75 -2.518 0.294 1 83.62 160 VAL B CA 1
ATOM 2920 C C . VAL B 1 160 ? 25.766 -3.334 1.073 1 83.62 160 VAL B C 1
ATOM 2922 O O . VAL B 1 160 ? 26.531 -2.787 1.879 1 83.62 160 VAL B O 1
ATOM 2925 N N . ALA B 1 161 ? 25.672 -4.625 0.86 1 80.94 161 ALA B N 1
ATOM 2926 C CA . ALA B 1 161 ? 26.594 -5.512 1.566 1 80.94 161 ALA B CA 1
ATOM 2927 C C . ALA B 1 161 ? 28.031 -5.301 1.094 1 80.94 161 ALA B C 1
ATOM 2929 O O . ALA B 1 161 ? 28.281 -5.102 -0.099 1 80.94 161 ALA B O 1
ATOM 2930 N N . GLU B 1 162 ? 28.922 -5.281 2.129 1 75.12 162 GLU B N 1
ATOM 2931 C CA . GLU B 1 162 ? 30.344 -5.164 1.804 1 75.12 162 GLU B CA 1
ATOM 2932 C C . GLU B 1 162 ? 30.875 -6.453 1.194 1 75.12 162 GLU B C 1
ATOM 2934 O O . GLU B 1 162 ? 30.281 -7.52 1.356 1 75.12 162 GLU B O 1
ATOM 2939 N N . GLN B 1 163 ? 31.969 -6.27 0.368 1 62.56 163 GLN B N 1
ATOM 2940 C CA . GLN B 1 163 ? 32.594 -7.371 -0.343 1 62.56 163 GLN B CA 1
ATOM 2941 C C . GLN B 1 163 ? 32.906 -8.539 0.598 1 62.56 163 GLN B C 1
ATOM 2943 O O . GLN B 1 163 ? 32.719 -9.695 0.235 1 62.56 163 GLN B O 1
ATOM 2948 N N . ASP B 1 164 ? 33.312 -8.273 1.666 1 60.41 164 ASP B N 1
ATOM 2949 C CA . ASP B 1 164 ? 33.656 -9.344 2.6 1 60.41 164 ASP B CA 1
ATOM 2950 C C . ASP B 1 164 ? 32.406 -10.133 3.018 1 60.41 164 ASP B C 1
ATOM 2952 O O . ASP B 1 164 ? 32.469 -11.336 3.264 1 60.41 164 ASP B O 1
ATOM 2956 N N . ASP B 1 165 ? 31.391 -9.5 3.096 1 58.25 165 ASP B N 1
ATOM 2957 C CA . ASP B 1 165 ? 30.141 -10.133 3.494 1 58.25 165 ASP B CA 1
ATOM 2958 C C . ASP B 1 165 ? 29.578 -10.992 2.363 1 58.25 165 ASP B C 1
ATOM 2960 O O . ASP B 1 165 ? 28.828 -11.945 2.611 1 58.25 165 ASP B O 1
ATOM 2964 N N . GLN B 1 166 ? 29.891 -10.625 1.19 1 53.88 166 GLN B N 1
ATOM 2965 C CA . GLN B 1 166 ? 29.328 -11.289 0.02 1 53.88 166 GLN B CA 1
ATOM 2966 C C . GLN B 1 166 ? 30.062 -12.594 -0.277 1 53.88 166 GLN B C 1
ATOM 2968 O O . GLN B 1 166 ? 29.531 -13.469 -0.965 1 53.88 166 GLN B O 1
ATOM 2973 N N . GLU B 1 167 ? 31.297 -12.656 0.067 1 52.44 167 GLU B N 1
ATOM 2974 C CA . GLU B 1 167 ? 32.094 -13.844 -0.236 1 52.44 167 GLU B CA 1
ATOM 2975 C C . GLU B 1 167 ? 31.469 -15.086 0.395 1 52.44 167 GLU B C 1
ATOM 2977 O O . GLU B 1 167 ? 31.594 -16.188 -0.137 1 52.44 167 GLU B O 1
ATOM 2982 N N . ASP B 1 168 ? 30.891 -14.93 1.536 1 47.09 168 ASP B N 1
ATOM 2983 C CA . ASP B 1 168 ? 30.359 -16.125 2.182 1 47.09 168 ASP B CA 1
ATOM 2984 C C . ASP B 1 168 ? 29 -16.484 1.607 1 47.09 168 ASP B C 1
ATOM 2986 O O . ASP B 1 168 ? 28.359 -17.438 2.062 1 47.09 168 ASP B O 1
ATOM 2990 N N . VAL B 1 169 ? 28.5 -15.641 0.936 1 51.19 169 VAL B N 1
ATOM 2991 C CA . VAL B 1 169 ? 27.203 -15.969 0.381 1 51.19 169 VAL B CA 1
ATOM 2992 C C . VAL B 1 169 ? 27.344 -17.047 -0.688 1 51.19 169 VAL B C 1
ATOM 2994 O O . VAL B 1 169 ? 28.109 -16.875 -1.646 1 51.19 169 VAL B O 1
ATOM 2997 N N . SER B 1 170 ? 27.297 -18.328 -0.336 1 44.38 170 SER B N 1
ATOM 2998 C CA . SER B 1 170 ? 27.391 -19.469 -1.243 1 44.38 170 SER B CA 1
ATOM 2999 C C . SER B 1 170 ? 26.672 -19.188 -2.559 1 44.38 170 SER B C 1
ATOM 3001 O O . SER B 1 170 ? 25.609 -18.562 -2.57 1 44.38 170 SER B O 1
ATOM 3003 N N . PRO B 1 171 ? 27.391 -19.266 -3.729 1 42.19 171 PRO B N 1
ATOM 3004 C CA . PRO B 1 171 ? 26.812 -19.234 -5.074 1 42.19 171 PRO B CA 1
ATOM 3005 C C . PRO B 1 171 ? 25.453 -19.938 -5.145 1 42.19 171 PRO B C 1
ATOM 3007 O O . PRO B 1 171 ? 24.688 -19.688 -6.078 1 42.19 171 PRO B O 1
ATOM 3010 N N . SER B 1 172 ? 25.266 -20.969 -4.422 1 39.47 172 SER B N 1
ATOM 3011 C CA . SER B 1 172 ? 24.109 -21.844 -4.547 1 39.47 172 SER B CA 1
ATOM 3012 C C . SER B 1 172 ? 22.812 -21.062 -4.332 1 39.47 172 SER B C 1
ATOM 3014 O O . SER B 1 172 ? 21.766 -21.422 -4.895 1 39.47 172 SER B O 1
ATOM 3016 N N . LEU B 1 173 ? 22.812 -20.219 -3.416 1 40.47 173 LEU B N 1
ATOM 3017 C CA . LEU B 1 173 ? 21.578 -19.516 -3.09 1 40.47 173 LEU B CA 1
ATOM 3018 C C . LEU B 1 173 ? 21.172 -18.578 -4.219 1 40.47 173 LEU B C 1
ATOM 3020 O O . LEU B 1 173 ? 19.984 -18.375 -4.469 1 40.47 173 LEU B O 1
ATOM 3024 N N . THR B 1 174 ? 22.125 -17.969 -4.895 1 36.81 174 THR B N 1
ATOM 3025 C CA . THR B 1 174 ? 21.906 -17.094 -6.031 1 36.81 174 THR B CA 1
ATOM 3026 C C . THR B 1 174 ? 21.438 -17.891 -7.246 1 36.81 174 THR B C 1
ATOM 3028 O O . THR B 1 174 ? 20.672 -17.375 -8.078 1 36.81 174 THR B O 1
ATOM 3031 N N . GLU B 1 175 ? 22.047 -19.047 -7.578 1 35.84 175 GLU B N 1
ATOM 3032 C CA . GLU B 1 175 ? 21.844 -19.797 -8.812 1 35.84 175 GLU B CA 1
ATOM 3033 C C . GLU B 1 175 ? 20.5 -20.5 -8.828 1 35.84 175 GLU B C 1
ATOM 3035 O O . GLU B 1 175 ? 20.125 -21.141 -9.812 1 35.84 175 GLU B O 1
ATOM 3040 N N . GLN B 1 176 ? 20.031 -21.047 -7.699 1 33.94 176 GLN B N 1
ATOM 3041 C CA . GLN B 1 176 ? 18.859 -21.891 -7.914 1 33.94 176 GLN B CA 1
ATOM 3042 C C . GLN B 1 176 ? 17.906 -21.266 -8.922 1 33.94 176 GLN B C 1
ATOM 3044 O O . GLN B 1 176 ? 17.953 -20.047 -9.148 1 33.94 176 GLN B O 1
ATOM 3049 N N . GLN B 1 177 ? 16.672 -22.188 -9.336 1 31.22 177 GLN B N 1
ATOM 3050 C CA . GLN B 1 177 ? 15.789 -22.297 -10.484 1 31.22 177 GLN B CA 1
ATOM 3051 C C . GLN B 1 177 ? 15.016 -21 -10.711 1 31.22 177 GLN B C 1
ATOM 3053 O O . GLN B 1 177 ? 13.945 -20.797 -10.133 1 31.22 177 GLN B O 1
ATOM 3058 N N . TRP B 1 178 ? 15.477 -19.953 -10.336 1 34.53 178 TRP B N 1
ATOM 3059 C CA . TRP B 1 178 ? 14.672 -18.828 -10.805 1 34.53 178 TRP B CA 1
ATOM 3060 C C . TRP B 1 178 ? 14.281 -19.016 -12.273 1 34.53 178 TRP B C 1
ATOM 3062 O O . TRP B 1 178 ? 15.031 -18.609 -13.172 1 34.53 178 TRP B O 1
ATOM 3072 N N . ASN B 1 179 ? 13.945 -20.234 -12.578 1 32.16 179 ASN B N 1
ATOM 3073 C CA . ASN B 1 179 ? 13.492 -20.641 -13.906 1 32.16 179 ASN B CA 1
ATOM 3074 C C . ASN B 1 179 ? 12.773 -19.5 -14.625 1 32.16 179 ASN B C 1
ATOM 3076 O O . ASN B 1 179 ? 12.125 -18.656 -13.984 1 32.16 179 ASN B O 1
ATOM 3080 N N . LYS B 1 180 ? 13.125 -19.172 -15.859 1 34.19 180 LYS B N 1
ATOM 3081 C CA . LYS B 1 180 ? 12.875 -18.406 -17.078 1 34.19 180 LYS B CA 1
ATOM 3082 C C . LYS B 1 180 ? 11.391 -18.094 -17.25 1 34.19 180 LYS B C 1
ATOM 3084 O O . LYS B 1 180 ? 10.977 -17.516 -18.25 1 34.19 180 LYS B O 1
ATOM 3089 N N . LYS B 1 181 ? 10.531 -18.922 -16.719 1 33.5 181 LYS B N 1
ATOM 3090 C CA . LYS B 1 181 ? 9.234 -18.781 -17.375 1 33.5 181 LYS B CA 1
ATOM 3091 C C . LYS B 1 181 ? 8.562 -17.469 -16.984 1 33.5 181 LYS B C 1
ATOM 3093 O O . LYS B 1 181 ? 7.738 -17.438 -16.062 1 33.5 181 LYS B O 1
ATOM 3098 N N . LEU B 1 182 ? 9.344 -16.5 -16.609 1 31 182 LEU B N 1
ATOM 3099 C CA . LEU B 1 182 ? 8.508 -15.297 -16.547 1 31 182 LEU B CA 1
ATOM 3100 C C . LEU B 1 182 ? 7.594 -15.219 -17.766 1 31 182 LEU B C 1
ATOM 3102 O O . LEU B 1 182 ? 8.016 -15.5 -18.891 1 31 182 LEU B O 1
ATOM 3106 N N . PRO B 1 183 ? 6.371 -15.375 -17.609 1 33.31 183 PRO B N 1
ATOM 3107 C CA . PRO B 1 183 ? 5.711 -15.25 -18.906 1 33.31 183 PRO B CA 1
ATOM 3108 C C . PRO B 1 183 ? 6.469 -14.328 -19.875 1 33.31 183 PRO B C 1
ATOM 3110 O O . PRO B 1 183 ? 7.27 -13.5 -19.438 1 33.31 183 PRO B O 1
ATOM 3113 N N . GLU B 1 184 ? 6.672 -14.656 -21.234 1 31.48 184 GLU B N 1
ATOM 3114 C CA . GLU B 1 184 ? 7.082 -13.742 -22.297 1 31.48 184 GLU B CA 1
ATOM 3115 C C . GLU B 1 184 ? 6.914 -12.289 -21.859 1 31.48 184 GLU B C 1
ATOM 3117 O O . GLU B 1 184 ? 6.125 -11.992 -20.969 1 31.48 184 GLU B O 1
ATOM 3122 N N . PRO B 1 185 ? 7.84 -11.359 -22.234 1 33.84 185 PRO B N 1
ATOM 3123 C CA . PRO B 1 185 ? 7.68 -9.906 -22.078 1 33.84 185 PRO B CA 1
ATOM 3124 C C . PRO B 1 185 ? 6.215 -9.477 -22.016 1 33.84 185 PRO B C 1
ATOM 3126 O O . PRO B 1 185 ? 5.398 -9.961 -22.812 1 33.84 185 PRO B O 1
ATOM 3129 N N . LEU B 1 186 ? 5.598 -9.492 -20.984 1 34.25 186 LEU B N 1
ATOM 3130 C CA . LEU B 1 186 ? 4.41 -8.688 -21.266 1 34.25 186 LEU B CA 1
ATOM 3131 C C . LEU B 1 186 ? 4.668 -7.703 -22.391 1 34.25 186 LEU B C 1
ATOM 3133 O O . LEU B 1 186 ? 5.457 -6.77 -22.234 1 34.25 186 LEU B O 1
ATOM 3137 N N . SER B 1 187 ? 4.801 -8.031 -23.641 1 32.12 187 SER B N 1
ATOM 3138 C CA . SER B 1 187 ? 4.742 -7.199 -24.844 1 32.12 187 SER B CA 1
ATOM 3139 C C . SER B 1 187 ? 3.799 -6.016 -24.641 1 32.12 187 SER B C 1
ATOM 3141 O O . SER B 1 187 ? 2.578 -6.172 -24.734 1 32.12 187 SER B O 1
ATOM 3143 N N . TRP B 1 188 ? 3.76 -5.215 -23.656 1 34.06 188 TRP B N 1
ATOM 3144 C CA . TRP B 1 188 ? 3.297 -3.938 -24.188 1 34.06 188 TRP B CA 1
ATOM 3145 C C . TRP B 1 188 ? 3.906 -3.668 -25.562 1 34.06 188 TRP B C 1
ATOM 3147 O O . TRP B 1 188 ? 5.129 -3.582 -25.703 1 34.06 188 TRP B O 1
ATOM 3157 N N . ARG B 1 189 ? 3.35 -4.238 -26.609 1 33.06 189 ARG B N 1
ATOM 3158 C CA . ARG B 1 189 ? 3.629 -4.395 -28.031 1 33.06 189 ARG B CA 1
ATOM 3159 C C . ARG B 1 189 ? 4.211 -3.113 -28.625 1 33.06 189 ARG B C 1
ATOM 3161 O O . ARG B 1 189 ? 3.473 -2.268 -29.141 1 33.06 189 ARG B O 1
ATOM 3168 N N . SER B 1 190 ? 4.797 -1.996 -28 1 30.91 190 SER B N 1
ATOM 3169 C CA . SER B 1 190 ? 5.355 -1.336 -29.188 1 30.91 190 SER B CA 1
ATOM 3170 C C . SER B 1 190 ? 6.188 -2.303 -30.016 1 30.91 190 SER B C 1
ATOM 3172 O O . SER B 1 190 ? 6.789 -3.236 -29.484 1 30.91 190 SER B O 1
ATOM 3174 N N . ASP B 1 191 ? 5.941 -2.646 -31.359 1 31 191 ASP B N 1
ATOM 3175 C CA . ASP B 1 191 ? 6.684 -3.139 -32.5 1 31 191 ASP B CA 1
ATOM 3176 C C . ASP B 1 191 ? 8.172 -2.803 -32.406 1 31 191 ASP B C 1
ATOM 3178 O O . ASP B 1 191 ? 8.93 -2.984 -33.344 1 31 191 ASP B O 1
ATOM 3182 N N . GLU B 1 192 ? 8.586 -1.705 -31.75 1 30.3 192 GLU B N 1
ATOM 3183 C CA . GLU B 1 192 ? 9.938 -1.407 -32.188 1 30.3 192 GLU B CA 1
ATOM 3184 C C . GLU B 1 192 ? 10.891 -2.557 -31.875 1 30.3 192 GLU B C 1
ATOM 3186 O O . GLU B 1 192 ? 10.625 -3.355 -30.969 1 30.3 192 GLU B O 1
ATOM 3191 N N . GLU B 1 193 ? 12.039 -2.766 -32.688 1 30.5 193 GLU B N 1
ATOM 3192 C CA . GLU B 1 193 ? 13.273 -3.539 -32.781 1 30.5 193 GLU B CA 1
ATOM 3193 C C . GLU B 1 193 ? 13.914 -3.764 -31.422 1 30.5 193 GLU B C 1
ATOM 3195 O O . GLU B 1 193 ? 13.812 -2.914 -30.547 1 30.5 193 GLU B O 1
ATOM 3200 N N . ASP B 1 194 ? 14.211 -5.016 -31.031 1 34.88 194 ASP B N 1
ATOM 3201 C CA . ASP B 1 194 ? 15.016 -5.762 -30.078 1 34.88 194 ASP B CA 1
ATOM 3202 C C . ASP B 1 194 ? 16.328 -5.043 -29.797 1 34.88 194 ASP B C 1
ATOM 3204 O O . ASP B 1 194 ? 17.344 -5.301 -30.453 1 34.88 194 ASP B O 1
ATOM 3208 N N . GLU B 1 195 ? 16.359 -3.688 -29.781 1 30.95 195 GLU B N 1
ATOM 3209 C CA . GLU B 1 195 ? 17.75 -3.357 -29.516 1 30.95 195 GLU B CA 1
ATOM 3210 C C . GLU B 1 195 ? 18.266 -4.113 -28.297 1 30.95 195 GLU B C 1
ATOM 3212 O O . GLU B 1 195 ? 17.578 -4.199 -27.266 1 30.95 195 GLU B O 1
ATOM 3217 N N . ASP B 1 196 ? 19.172 -5.148 -28.391 1 33.34 196 ASP B N 1
ATOM 3218 C CA . ASP B 1 196 ? 20.172 -5.875 -27.609 1 33.34 196 ASP B CA 1
ATOM 3219 C C . ASP B 1 196 ? 20.734 -5 -26.484 1 33.34 196 ASP B C 1
ATOM 3221 O O . ASP B 1 196 ? 21.797 -4.383 -26.641 1 33.34 196 ASP B O 1
ATOM 3225 N N . SER B 1 197 ? 20.047 -4.035 -26.016 1 31.7 197 SER B N 1
ATOM 3226 C CA . SER B 1 197 ? 20.906 -3.371 -25.047 1 31.7 197 SER B CA 1
ATOM 3227 C C . SER B 1 197 ? 21.5 -4.371 -24.047 1 31.7 197 SER B C 1
ATOM 3229 O O . SER B 1 197 ? 20.766 -5.129 -23.422 1 31.7 197 SER B O 1
ATOM 3231 N N . ASP B 1 198 ? 22.625 -4.969 -24.297 1 31.3 198 ASP B N 1
ATOM 3232 C CA . ASP B 1 198 ? 23.734 -5.633 -23.625 1 31.3 198 ASP B CA 1
ATOM 3233 C C . ASP B 1 198 ? 23.891 -5.121 -22.188 1 31.3 198 ASP B C 1
ATOM 3235 O O . ASP B 1 198 ? 24.688 -4.227 -21.922 1 31.3 198 ASP B O 1
ATOM 3239 N N . PHE B 1 199 ? 22.891 -4.664 -21.688 1 32.41 199 PHE B N 1
ATOM 3240 C CA . PHE B 1 199 ? 23.266 -4.465 -20.281 1 32.41 199 PHE B CA 1
ATOM 3241 C C . PHE B 1 199 ? 23.938 -5.715 -19.719 1 32.41 199 PHE B C 1
ATOM 3243 O O . PHE B 1 199 ? 23.531 -6.215 -18.672 1 32.41 199 PHE B O 1
ATOM 3250 N N . GLY B 1 200 ? 24.328 -6.691 -20.438 1 32.5 200 GLY B N 1
ATOM 3251 C CA . GLY B 1 200 ? 25.156 -7.859 -20.203 1 32.5 200 GLY B CA 1
ATOM 3252 C C . GLY B 1 200 ? 26.422 -7.547 -19.422 1 32.5 200 GLY B C 1
ATOM 3253 O O . GLY B 1 200 ? 27.375 -8.328 -19.422 1 32.5 200 GLY B O 1
ATOM 3254 N N . GLU B 1 201 ? 26.828 -6.309 -19.375 1 34.94 201 GLU B N 1
ATOM 3255 C CA . GLU B 1 201 ? 28.047 -6.348 -18.594 1 34.94 201 GLU B CA 1
ATOM 3256 C C . GLU B 1 201 ? 27.828 -7.051 -17.25 1 34.94 201 GLU B C 1
ATOM 3258 O O . GLU B 1 201 ? 26.75 -6.938 -16.656 1 34.94 201 GLU B O 1
ATOM 3263 N N . GLU B 1 202 ? 28.484 -8.102 -16.875 1 37.53 202 GLU B N 1
ATOM 3264 C CA . GLU B 1 202 ? 28.625 -8.875 -15.641 1 37.53 202 GLU B CA 1
ATOM 3265 C C . GLU B 1 202 ? 28.453 -7.98 -14.414 1 37.53 202 GLU B C 1
ATOM 3267 O O . GLU B 1 202 ? 29.422 -7.438 -13.898 1 37.53 202 GLU B O 1
ATOM 3272 N N . GLN B 1 203 ? 27.688 -6.988 -14.492 1 40.12 203 GLN B N 1
ATOM 3273 C CA . GLN B 1 203 ? 27.656 -6.219 -13.258 1 40.12 203 GLN B CA 1
ATOM 3274 C C . GLN B 1 203 ? 27.312 -7.105 -12.062 1 40.12 203 GLN B C 1
ATOM 3276 O O . GLN B 1 203 ? 26.344 -7.859 -12.094 1 40.12 203 GLN B O 1
ATOM 3281 N N . ARG B 1 204 ? 28.234 -7.441 -11.305 1 50.31 204 ARG B N 1
ATOM 3282 C CA . ARG B 1 204 ? 28.188 -8.227 -10.078 1 50.31 204 ARG B CA 1
ATOM 3283 C C . ARG B 1 204 ? 26.953 -7.883 -9.242 1 50.31 204 ARG B C 1
ATOM 3285 O O . ARG B 1 204 ? 26.625 -6.707 -9.078 1 50.31 204 ARG B O 1
ATOM 3292 N N . ASP B 1 205 ? 26.062 -8.719 -9.234 1 67.62 205 ASP B N 1
ATOM 3293 C CA . ASP B 1 205 ? 24.906 -8.57 -8.352 1 67.62 205 ASP B CA 1
ATOM 3294 C C . ASP B 1 205 ? 25.328 -7.996 -7 1 67.62 205 ASP B C 1
ATOM 3296 O O . ASP B 1 205 ? 26.375 -8.367 -6.457 1 67.62 205 ASP B O 1
ATOM 3300 N N . CYS B 1 206 ? 24.703 -6.773 -6.699 1 70.06 206 CYS B N 1
ATOM 3301 C CA . CYS B 1 206 ? 24.938 -6.184 -5.383 1 70.06 206 CYS B CA 1
ATOM 3302 C C . CYS B 1 206 ? 24.016 -6.801 -4.344 1 70.06 206 CYS B C 1
ATOM 3304 O O . CYS B 1 206 ? 22.859 -7.113 -4.641 1 70.06 206 CYS B O 1
ATOM 3306 N N . TYR B 1 207 ? 24.531 -7.195 -3.299 1 77.81 207 TYR B N 1
ATOM 3307 C CA . TYR B 1 207 ? 23.734 -7.754 -2.211 1 77.81 207 TYR B CA 1
ATOM 3308 C C . TYR B 1 207 ? 23.406 -6.688 -1.178 1 77.81 207 TYR B C 1
ATOM 3310 O O . TYR B 1 207 ? 24.219 -5.793 -0.911 1 77.81 207 TYR B O 1
ATOM 3318 N N . LEU B 1 208 ? 22.172 -6.801 -0.695 1 76 208 LEU B N 1
ATOM 3319 C CA . LEU B 1 208 ? 21.641 -5.809 0.225 1 76 208 LEU B CA 1
ATOM 3320 C C . LEU B 1 208 ? 21.438 -6.402 1.615 1 76 208 LEU B C 1
ATOM 3322 O O . LEU B 1 208 ? 21.266 -7.613 1.756 1 76 208 LEU B O 1
ATOM 3326 N N . LYS B 1 209 ? 21.703 -5.52 2.557 1 76.5 209 LYS B N 1
ATOM 3327 C CA . LYS B 1 209 ? 21.406 -5.848 3.951 1 76.5 209 LYS B CA 1
ATOM 3328 C C . LYS B 1 209 ? 20.469 -4.816 4.578 1 76.5 209 LYS B C 1
ATOM 3330 O O . LYS B 1 209 ? 20.5 -3.639 4.207 1 76.5 209 LYS B O 1
#

Organism: Acrocephalus arundinaceus (NCBI:txid39621)

pLDDT: mean 76.6, std 21.51, range [29.39, 96.31]

Foldseek 3Di:
DDWLVVVLVVQVVLVVLLVVLPDDPPDDDRSSVVVVVVVVVLPPQKDWDQDPPVRIIDIGGDPDPVSVVVVVVVVQVSVLSVLQVVLLVVLVCVVLVVCVVVVVCPQPSFKDFPVSSLVSSLVVCVVCVVSHPNDDVPDDSSVSNSVSVVVCCVVVVKDWDDPVSVVRVPPVVVPDCPDPPPPDPVCPPPVDPDDPPCPVPPPPGTMID/DDWLVVVLVVQVVLVVLLVVLPDDPPDDDRSSVVVVVVVVVLPPQKDWDQDPPVRIIDIGGDPDPVSVVVVVVVVQVSVLSVLQLVLLVVLVCVVLVVCVVVVVCPQPSFKDFPVSSLVSSLVVCVVCVVSHPNDDVPDDSSVSNSVSVVVCCVVVVKDWDDPVSCVRVPPVVVPPPPPDPPPDPPCPPPPDDPPPPCCVPPPPGTMID

Nearest PDB structures (foldseek):
  8e50-assembly1_A  TM=6.304E-01  e=4.985E-15  Homo sapiens
  8q72-assembly1_J  TM=4.483E-01  e=2.768E+00  Escherichia coli
  7sk3-assembly1_A  TM=1.874E-01  e=2.727E-01  Homo sapiens
  6hiv-assembly1_BN  TM=2.201E-01  e=2.465E+00  Trypanosoma brucei brucei
  7sk7-assembly1_A  TM=1.522E-01  e=4.941E+00  Homo sapiens

Radius of gyration: 23.81 Å; Cα contacts (8 Å, |Δi|>4): 405; chains: 2; bounding box: 59×56×67 Å